Protein AF-0000000079569636 (afdb_homodimer)

Nearest PDB structures (foldseek):
  5fgl-assembly2_C  TM=6.552E-01  e=1.236E-06  Pseudomonas putida S16
  5fhp-assembly2_F  TM=6.601E-01  e=3.350E-06  Pseudomonas putida S16
  3hta-assembly2_C  TM=7.577E-01  e=4.435E-05  Streptomyces lividans
  3dew-assembly1_A-2  TM=6.336E-01  e=5.820E-05  Geobacter sulfurreducens
  3v6g-assembly1_A  TM=5.579E-01  e=3.732E-04  Mycobacterium tuberculosis

Secondary structure (DSSP, 8-state):
--HHHHHHHHHHHHHHHHHHH-GGG--HHHHHHHHTS-HHHHHHHH-SHHHHHHHHHHHHHHHHHHHHHHHHHHS-S---HHHHHHHHHHHHS--SHHHHHHHHHHHHHHHHHHH--SHHHHHHHHHHHHHHHHHHHHHHHH-TTS-HHHHHHHHHHHHHHHHHHHHHHHTTSS-HHHHHHHHHHHHHHHHHHHHT-S------------/--HHHHHHHHHHHHHHHHHHH-GGG--HHHHHHHHTS-HHHHHHHS-SHHHHHHHHHHHHHHHHHHHHHHHHHHS-S---HHHHHHHHHHHHS--SHHHHHHHHHHHHHHHHHHH--SHHHHHHHHHHHHHHHHHHHHHHHH-TTS-HHHHHHHHHHHHHHHHHHHHHHHTTSS-HHHHHHHHHHHHHHHHHHHHT-S------------

Solvent-accessible surface area (backbone atoms only — not comparable to full-atom values): 22207 Å² total; per-residue (Å²): 128,56,73,66,51,53,41,50,44,42,40,50,22,36,43,53,33,30,74,74,53,34,73,83,42,50,39,68,63,52,26,13,60,65,48,72,49,52,55,66,55,42,41,69,68,35,71,42,66,58,52,44,52,36,47,37,47,50,52,51,47,51,50,54,52,48,55,37,50,55,54,55,65,72,41,67,93,83,39,46,49,35,50,50,48,37,47,46,40,65,55,60,30,42,83,47,74,68,35,39,51,51,50,53,51,49,47,53,52,48,44,45,31,75,74,35,71,60,71,47,21,53,47,49,51,49,48,52,50,50,52,31,51,54,46,16,51,53,37,32,69,41,33,72,86,50,50,69,68,57,29,38,48,52,26,50,50,48,52,12,34,26,52,23,45,26,51,33,39,71,67,65,76,38,53,72,67,58,48,51,52,50,41,51,50,52,20,53,49,56,55,52,54,62,74,56,49,80,72,72,75,80,67,76,73,75,77,79,78,128,129,56,74,67,52,54,41,50,44,40,39,50,23,36,42,52,32,30,73,74,53,35,74,82,42,51,39,67,63,51,24,13,60,65,49,71,50,52,54,66,55,42,41,70,67,40,67,43,67,57,50,45,51,36,49,36,48,51,51,48,47,52,50,54,53,49,54,38,50,56,55,54,65,72,41,69,92,82,40,46,48,37,51,54,47,38,48,47,41,63,56,59,29,42,81,47,75,68,35,39,52,49,50,53,52,50,47,51,52,48,45,46,32,76,74,34,74,59,70,46,21,53,47,50,50,50,47,53,50,51,52,30,49,54,45,16,50,52,35,30,70,42,32,72,87,50,51,67,67,57,29,37,50,51,27,49,51,48,52,11,35,27,52,24,45,26,53,34,38,72,70,66,77,37,52,73,66,57,50,51,52,50,42,52,51,51,20,52,49,57,54,52,54,62,73,55,51,81,74,73,74,79,65,76,72,75,77,77,78,128

Sequence (420 aa):
MDDTGRRAEIVDAAARLFERGGIEAITMRAVAQEAGVSLRLVQYYGSSKDELLVAVLEQHSSTSLRRWKARLSRRSAERSLPDVLRTFLRTALPTDSASRALHRVGTSIELLAITDGGAVAAAYERHLDELADVLSGALTSAEPQLDAEHARQLALEAMAMAHGMGTLLLLHRLGRQQAEESIDRFAQNAALSDEHGPRQTDKSPRPLTSMDDTGRRAEIVDAAARLFERGGIEAITMRAVAQEAGVSLRLVQYYGSSKDELLVAVLEQHSSTSLRRWKARLSRRSAERSLPDVLRTFLRTALPTDSASRALHRVGTSIELLAITDGGAVAAAYERHLDELADVLSGALTSAEPQLDAEHARQLALEAMAMAHGMGTLLLLHRLGRQQAEESIDRFAQNAALSDEHGPRQTDKSPRPLTS

Foldseek 3Di:
DDLVVLLVLLLVLQLVLCLVPNLVSDDLVSSCVSSVHDSVSCCVNQVHSLSSLLSNVVVLLVVLVVQLVVQVVPDDPQDALLNLLLSSLVSCACPDPVNLSSLRSLVRLVVCLVPPPDDSVVSNVVSLVVQLVVSLVVSCSNPVPDDSVLSSVLSVVSVVLSNVVNVCVVVPVADPVNSSVVSNVSSVVSVVVRVCPPPPPVPPPPPPDD/DDLVVLLVLLLVLQLVLCLVPNLVSDDLVSSCVSSVHDSVSCCVNQPHSLSSLLSNVVVLLVVLVVQLVVQVVPDDPQDALLNLLLSSLVSCACPDPVNLSSLRSLVRLVVCLVPPPDDSVVSNVVSLVVQLVVSLVVSCSNPVVDDSVLSSVLSVVSVVLSNVVNVCVVVPVADPVNSSVVSNVSSVVSVVVVVCPPPPPVPPPDPPDD

pLDDT: mean 87.29, std 14.75, range [33.62, 98.19]

Organism: NCBI:txid1891644

Structure (mmCIF, N/CA/C/O backbone):
data_AF-0000000079569636-model_v1
#
loop_
_entity.id
_entity.type
_entity.pdbx_description
1 polymer 'TetR family transcriptional regulator'
#
loop_
_atom_site.group_PDB
_atom_site.id
_atom_site.type_symbol
_atom_site.label_atom_id
_atom_site.label_alt_id
_atom_site.label_comp_id
_atom_site.label_asym_id
_atom_site.label_entity_id
_atom_site.label_seq_id
_atom_site.pdbx_PDB_ins_code
_atom_site.Cartn_x
_atom_site.Cartn_y
_atom_site.Cartn_z
_atom_site.occupancy
_atom_site.B_iso_or_equiv
_atom_site.auth_seq_id
_atom_site.auth_comp_id
_atom_site.auth_asym_id
_atom_site.auth_atom_id
_atom_site.pdbx_PDB_model_num
ATOM 1 N N . MET A 1 1 ? 33.844 -12.555 -18.469 1 54.34 1 MET A N 1
ATOM 2 C CA . MET A 1 1 ? 32.906 -11.914 -17.547 1 54.34 1 MET A CA 1
ATOM 3 C C . MET A 1 1 ? 33.094 -12.438 -16.125 1 54.34 1 MET A C 1
ATOM 5 O O . MET A 1 1 ? 33.062 -13.648 -15.898 1 54.34 1 MET A O 1
ATOM 9 N N . ASP A 1 2 ? 33.531 -11.617 -15.195 1 71.69 2 ASP A N 1
ATOM 10 C CA . ASP A 1 2 ? 33.844 -12.055 -13.836 1 71.69 2 ASP A CA 1
ATOM 11 C C . ASP A 1 2 ? 32.562 -12.43 -13.078 1 71.69 2 ASP A C 1
ATOM 13 O O . ASP A 1 2 ? 31.469 -12.242 -13.586 1 71.69 2 ASP A O 1
ATOM 17 N N . ASP A 1 3 ? 32.688 -13.141 -12.094 1 74.88 3 ASP A N 1
ATOM 18 C CA . ASP A 1 3 ? 31.609 -13.688 -11.258 1 74.88 3 ASP A CA 1
ATOM 19 C C . ASP A 1 3 ? 30.562 -12.625 -10.938 1 74.88 3 ASP A C 1
ATOM 21 O O . ASP A 1 3 ? 29.359 -12.891 -11.008 1 74.88 3 ASP A O 1
ATOM 25 N N . THR A 1 4 ? 31.094 -11.484 -10.852 1 73.81 4 THR A N 1
ATOM 26 C CA . THR A 1 4 ? 30.203 -10.383 -10.523 1 73.81 4 THR A CA 1
ATOM 27 C C . THR A 1 4 ? 29.328 -10.023 -11.719 1 73.81 4 THR A C 1
ATOM 29 O O . THR A 1 4 ? 28.141 -9.734 -11.555 1 73.81 4 THR A O 1
ATOM 32 N N . GLY A 1 5 ? 29.875 -10.125 -12.859 1 80.19 5 GLY A N 1
ATOM 33 C CA . GLY A 1 5 ? 29.141 -9.828 -14.078 1 80.19 5 GLY A CA 1
ATOM 34 C C . GLY A 1 5 ? 28.031 -10.82 -14.359 1 80.19 5 GLY A C 1
ATOM 35 O O . GLY A 1 5 ? 26.922 -10.422 -14.734 1 80.19 5 GLY A O 1
ATOM 36 N N . ARG A 1 6 ? 28.359 -12.055 -14.062 1 84.06 6 ARG A N 1
ATOM 37 C CA . ARG A 1 6 ? 27.375 -13.109 -14.312 1 84.06 6 ARG A CA 1
ATOM 38 C C . ARG A 1 6 ? 26.188 -13 -13.359 1 84.06 6 ARG A C 1
ATOM 40 O O . ARG A 1 6 ? 25.031 -13.156 -13.773 1 84.06 6 ARG A O 1
ATOM 47 N N . ARG A 1 7 ? 26.531 -12.711 -12.156 1 87.06 7 ARG A N 1
ATOM 48 C CA . ARG A 1 7 ? 25.469 -12.539 -11.18 1 87.06 7 ARG A CA 1
ATOM 49 C C . ARG A 1 7 ? 24.547 -11.391 -11.57 1 87.06 7 ARG A C 1
ATOM 51 O O . ARG A 1 7 ? 23.328 -11.5 -11.477 1 87.06 7 ARG A O 1
ATOM 58 N N . ALA A 1 8 ? 25.156 -10.352 -12.031 1 88.62 8 ALA A N 1
ATOM 59 C CA . ALA A 1 8 ? 24.375 -9.188 -12.445 1 88.62 8 ALA A CA 1
ATOM 60 C C . ALA A 1 8 ? 23.469 -9.523 -13.625 1 88.62 8 ALA A C 1
ATOM 62 O O . ALA A 1 8 ? 22.312 -9.086 -13.68 1 88.62 8 ALA A O 1
ATOM 63 N N . GLU A 1 9 ? 23.922 -10.258 -14.469 1 90.75 9 GLU A N 1
ATOM 64 C CA . GLU A 1 9 ? 23.141 -10.672 -15.633 1 90.75 9 GLU A CA 1
ATOM 65 C C . GLU A 1 9 ? 21.953 -11.523 -15.227 1 90.75 9 GLU A C 1
ATOM 67 O O . GLU A 1 9 ? 20.859 -11.383 -15.789 1 90.75 9 GLU A O 1
ATOM 72 N N . ILE A 1 10 ? 22.188 -12.367 -14.305 1 92.31 10 ILE A N 1
ATOM 73 C CA . ILE A 1 10 ? 21.141 -13.258 -13.82 1 92.31 10 ILE A CA 1
ATOM 74 C C . ILE A 1 10 ? 20.062 -12.453 -13.094 1 92.31 10 ILE A C 1
ATOM 76 O O . ILE A 1 10 ? 18.875 -12.656 -13.312 1 92.31 10 ILE A O 1
ATOM 80 N N . VAL A 1 11 ? 20.547 -11.539 -12.352 1 91.38 11 VAL A N 1
ATOM 81 C CA . VAL A 1 11 ? 19.609 -10.703 -11.602 1 91.38 11 VAL A CA 1
ATOM 82 C C . VAL A 1 11 ? 18.828 -9.82 -12.57 1 91.38 11 VAL A C 1
ATOM 84 O O . VAL A 1 11 ? 17.625 -9.633 -12.406 1 91.38 11 VAL A O 1
ATOM 87 N N . ASP A 1 12 ? 19.484 -9.359 -13.578 1 92.5 12 ASP A N 1
ATOM 88 C CA . ASP A 1 12 ? 18.812 -8.555 -14.602 1 92.5 12 ASP A CA 1
ATOM 89 C C . ASP A 1 12 ? 17.75 -9.375 -15.336 1 92.5 12 ASP A C 1
ATOM 91 O O . ASP A 1 12 ? 16.672 -8.859 -15.641 1 92.5 12 ASP A O 1
ATOM 95 N N . ALA A 1 13 ? 18.078 -10.555 -15.578 1 93.81 13 ALA A N 1
ATOM 96 C CA . ALA A 1 13 ? 17.141 -11.461 -16.219 1 93.81 13 ALA A CA 1
ATOM 97 C C . ALA A 1 13 ? 15.906 -11.688 -15.344 1 93.81 13 ALA A C 1
ATOM 99 O O . ALA A 1 13 ? 14.773 -11.664 -15.828 1 93.81 13 ALA A O 1
ATOM 100 N N . ALA A 1 14 ? 16.172 -11.891 -14.047 1 92.94 14 ALA A N 1
ATOM 101 C CA . ALA A 1 14 ? 15.078 -12.062 -13.102 1 92.94 14 ALA A CA 1
ATOM 102 C C . ALA A 1 14 ? 14.195 -10.82 -13.047 1 92.94 14 ALA A C 1
ATOM 104 O O . ALA A 1 14 ? 12.969 -10.922 -13.023 1 92.94 14 ALA A O 1
ATOM 105 N N . ALA A 1 15 ? 14.812 -9.703 -13.109 1 90.94 15 ALA A N 1
ATOM 106 C CA . ALA A 1 15 ? 14.086 -8.438 -13.07 1 90.94 15 ALA A CA 1
ATOM 107 C C . ALA A 1 15 ? 13.203 -8.273 -14.312 1 90.94 15 ALA A C 1
ATOM 109 O O . ALA A 1 15 ? 12.062 -7.824 -14.211 1 90.94 15 ALA A O 1
ATOM 110 N N . ARG A 1 16 ? 13.703 -8.625 -15.438 1 92.31 16 ARG A N 1
ATOM 111 C CA . ARG A 1 16 ? 12.938 -8.539 -16.672 1 92.31 16 ARG A CA 1
ATOM 112 C C . ARG A 1 16 ? 11.734 -9.477 -16.641 1 92.31 16 ARG A C 1
ATOM 114 O O . ARG A 1 16 ? 10.641 -9.109 -17.078 1 92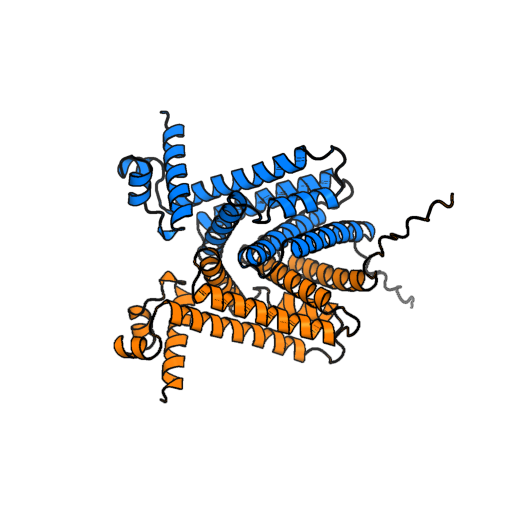.31 16 ARG A O 1
ATOM 121 N N . LEU A 1 17 ? 11.977 -10.664 -16.125 1 92.25 17 LEU A N 1
ATOM 122 C CA . LEU A 1 17 ? 10.883 -11.625 -15.992 1 92.25 17 LEU A CA 1
ATOM 123 C C . LEU A 1 17 ? 9.812 -11.086 -15.047 1 92.25 17 LEU A C 1
ATOM 125 O O . LEU A 1 17 ? 8.617 -11.211 -15.328 1 92.25 17 LEU A O 1
ATOM 129 N N . PHE A 1 18 ? 10.281 -10.5 -13.984 1 88.62 18 PHE A N 1
ATOM 130 C CA . PHE A 1 18 ? 9.352 -9.922 -13.016 1 88.62 18 PHE A CA 1
ATOM 131 C C . PHE A 1 18 ? 8.477 -8.867 -13.672 1 88.62 18 PHE A C 1
ATOM 133 O O . PHE A 1 18 ? 7.262 -8.844 -13.477 1 88.62 18 PHE A O 1
ATOM 140 N N . GLU A 1 19 ? 9.062 -8.031 -14.438 1 84.69 19 GLU A N 1
ATOM 141 C CA . GLU A 1 19 ? 8.359 -6.934 -15.094 1 84.69 19 GLU A CA 1
ATOM 142 C C . GLU A 1 19 ? 7.289 -7.457 -16.047 1 84.69 19 GLU A C 1
ATOM 144 O O . GLU A 1 19 ? 6.246 -6.824 -16.219 1 84.69 19 GLU A O 1
ATOM 149 N N . ARG A 1 20 ? 7.547 -8.609 -16.625 1 85.56 20 ARG A N 1
ATOM 150 C CA . ARG A 1 20 ? 6.66 -9.133 -17.656 1 85.56 20 ARG A CA 1
ATOM 151 C C . ARG A 1 20 ? 5.555 -9.984 -17.047 1 85.56 20 ARG A C 1
ATOM 153 O O . ARG A 1 20 ? 4.43 -10.016 -17.547 1 85.56 20 ARG A O 1
ATOM 160 N N . GLY A 1 21 ? 5.941 -10.688 -15.922 1 84.62 21 GLY A N 1
ATOM 161 C CA . GLY A 1 21 ? 4.973 -11.672 -15.453 1 84.62 21 GLY A CA 1
ATOM 162 C C . GLY A 1 21 ? 4.852 -11.727 -13.945 1 84.62 21 GLY A C 1
ATOM 163 O O . GLY A 1 21 ? 4.156 -12.586 -13.398 1 84.62 21 GLY A O 1
ATOM 164 N N . GLY A 1 22 ? 5.512 -10.812 -13.281 1 85.38 22 GLY A N 1
ATOM 165 C CA . GLY A 1 22 ? 5.445 -10.805 -11.828 1 85.38 22 GLY A CA 1
ATOM 166 C C . GLY A 1 22 ? 6.289 -11.891 -11.188 1 85.38 22 GLY A C 1
ATOM 167 O O . GLY A 1 22 ? 7.184 -12.445 -11.82 1 85.38 22 GLY A O 1
ATOM 168 N N . ILE A 1 23 ? 6.031 -12.195 -9.953 1 84.94 23 ILE A N 1
ATOM 169 C CA . ILE A 1 23 ? 6.836 -13.102 -9.141 1 84.94 23 ILE A CA 1
ATOM 170 C C . ILE A 1 23 ? 6.723 -14.523 -9.688 1 84.94 23 ILE A C 1
ATOM 172 O O . ILE A 1 23 ? 7.695 -15.281 -9.664 1 84.94 23 ILE A O 1
ATOM 176 N N . GLU A 1 24 ? 5.594 -14.836 -10.188 1 83.06 24 GLU A N 1
ATOM 177 C CA . GLU A 1 24 ? 5.34 -16.188 -10.664 1 83.06 24 GLU A CA 1
ATOM 178 C C . GLU A 1 24 ? 6.18 -16.516 -11.898 1 83.06 24 GLU A C 1
ATOM 180 O O . GLU A 1 24 ? 6.449 -17.688 -12.188 1 83.06 24 GLU A O 1
ATOM 185 N N . ALA A 1 25 ? 6.586 -15.453 -12.539 1 88.81 25 ALA A N 1
ATOM 186 C CA . ALA A 1 25 ? 7.387 -15.633 -13.75 1 88.81 25 ALA A CA 1
ATOM 187 C C . ALA A 1 25 ? 8.836 -15.953 -13.406 1 88.81 25 ALA A C 1
ATOM 189 O O . ALA A 1 25 ? 9.609 -16.375 -14.266 1 88.81 25 ALA A O 1
ATOM 190 N N . ILE A 1 26 ? 9.18 -15.742 -12.164 1 90.25 26 ILE A N 1
ATOM 191 C CA . ILE A 1 26 ? 10.57 -15.945 -11.75 1 90.25 26 ILE A CA 1
ATOM 192 C C . ILE A 1 26 ? 10.758 -17.375 -11.273 1 90.25 26 ILE A C 1
ATOM 194 O O . ILE A 1 26 ? 10.43 -17.719 -10.133 1 90.25 26 ILE A O 1
ATOM 198 N N . THR A 1 27 ? 11.219 -18.234 -12.156 1 92 27 THR A N 1
ATOM 199 C CA . THR A 1 27 ? 11.695 -19.578 -11.836 1 92 27 THR A CA 1
ATOM 200 C C . THR A 1 27 ? 13.156 -19.75 -12.234 1 92 27 THR A C 1
ATOM 202 O O . THR A 1 27 ? 13.664 -19.016 -13.086 1 92 27 THR A O 1
ATOM 205 N N . MET A 1 28 ? 13.758 -20.75 -11.609 1 93.19 28 MET A N 1
ATOM 206 C CA . MET A 1 28 ? 15.164 -20.969 -11.922 1 93.19 28 MET A CA 1
ATOM 207 C C . MET A 1 28 ? 15.359 -21.25 -13.406 1 93.19 28 MET A C 1
ATOM 209 O O . MET A 1 28 ? 16.281 -20.719 -14.031 1 93.19 28 MET A O 1
ATOM 213 N N . ARG A 1 29 ? 14.5 -21.969 -13.961 1 94.88 29 ARG A N 1
ATOM 214 C CA . ARG A 1 29 ? 14.578 -22.344 -15.375 1 94.88 29 ARG A CA 1
ATOM 215 C C . ARG A 1 29 ? 14.312 -21.141 -16.266 1 94.88 29 ARG A C 1
ATOM 217 O O . ARG A 1 29 ? 15.023 -20.922 -17.25 1 94.88 29 ARG A O 1
ATOM 224 N N . ALA A 1 30 ? 13.32 -20.359 -15.969 1 95.5 30 ALA A N 1
ATOM 225 C CA . ALA A 1 30 ? 12.984 -19.188 -16.766 1 95.5 30 ALA A CA 1
ATOM 226 C C . ALA A 1 30 ? 14.102 -18.156 -16.719 1 95.5 30 ALA A C 1
ATOM 228 O O . ALA A 1 30 ? 14.414 -17.516 -17.734 1 95.5 30 ALA A O 1
ATOM 229 N N . VAL A 1 31 ? 14.688 -18 -15.531 1 95.56 31 VAL A N 1
ATOM 230 C CA . VAL A 1 31 ? 15.773 -17.031 -15.367 1 95.56 31 VAL A CA 1
ATOM 231 C C . VAL A 1 31 ? 16.984 -17.484 -16.188 1 95.56 31 VAL A C 1
ATOM 233 O O . VAL A 1 31 ? 17.625 -16.672 -16.859 1 95.56 31 VAL A O 1
ATOM 236 N N . ALA A 1 32 ? 17.266 -18.766 -16.125 1 95.25 32 ALA A N 1
ATOM 237 C CA . ALA A 1 32 ? 18.375 -19.312 -16.922 1 95.25 32 ALA A CA 1
ATOM 238 C C . ALA A 1 32 ? 18.172 -19.047 -18.406 1 95.25 32 ALA A C 1
ATOM 240 O O . ALA A 1 32 ? 19.078 -18.547 -19.078 1 95.25 32 ALA A O 1
ATOM 241 N N . GLN A 1 33 ? 17 -19.297 -18.875 1 96.44 33 GLN A N 1
ATOM 242 C CA . GLN A 1 33 ? 16.641 -19.078 -20.281 1 96.44 33 GLN A CA 1
ATOM 243 C C . GLN A 1 33 ? 16.75 -17.609 -20.641 1 96.44 33 GLN A C 1
ATOM 245 O O . GLN A 1 33 ? 17.328 -17.266 -21.688 1 96.44 33 GLN A O 1
ATOM 250 N N . GLU A 1 34 ? 16.25 -16.766 -19.828 1 95.44 34 GLU A N 1
ATOM 251 C CA . GLU A 1 34 ? 16.25 -15.328 -20.062 1 95.44 34 GLU A CA 1
ATOM 252 C C . GLU A 1 34 ? 17.672 -14.773 -20.078 1 95.44 34 GLU A C 1
ATOM 254 O O . GLU A 1 34 ? 17.984 -13.852 -20.828 1 95.44 34 GLU A O 1
ATOM 259 N N . ALA A 1 35 ? 18.484 -15.297 -19.234 1 93.88 35 ALA A N 1
ATOM 260 C CA . ALA A 1 35 ? 19.859 -14.828 -19.094 1 93.88 35 ALA A CA 1
ATOM 261 C C . ALA A 1 35 ? 20.766 -15.469 -20.141 1 93.88 35 ALA A C 1
ATOM 263 O O . ALA A 1 35 ? 21.922 -15.047 -20.312 1 93.88 35 ALA A O 1
ATOM 264 N N . GLY A 1 36 ? 20.281 -16.5 -20.781 1 94.81 36 GLY A N 1
ATOM 265 C CA . GLY A 1 36 ? 21.094 -17.188 -21.766 1 94.81 36 GLY A CA 1
ATOM 266 C C . GLY A 1 36 ? 22.203 -18.031 -21.141 1 94.81 36 GLY A C 1
ATOM 267 O O . GLY A 1 36 ? 23.297 -18.109 -21.688 1 94.81 36 GLY A O 1
ATOM 268 N N . VAL A 1 37 ? 21.953 -18.594 -19.969 1 93.38 37 VAL A N 1
ATOM 269 C CA . VAL A 1 37 ? 22.938 -19.422 -19.266 1 93.38 37 VAL A CA 1
ATOM 270 C C . VAL A 1 37 ? 22.297 -20.734 -18.859 1 93.38 37 VAL A C 1
ATOM 272 O O . VAL A 1 37 ? 21.078 -20.922 -19.016 1 93.38 37 VAL A O 1
ATOM 275 N N . SER A 1 38 ? 23.125 -21.656 -18.312 1 92.69 38 SER A N 1
ATOM 276 C CA . SER A 1 38 ? 22.609 -22.953 -17.859 1 92.69 38 SER A CA 1
ATOM 277 C C . SER A 1 38 ? 21.938 -22.828 -16.5 1 92.69 38 SER A C 1
ATOM 279 O O . SER A 1 38 ? 22.281 -21.938 -15.703 1 92.69 38 SER A O 1
ATOM 281 N N . LEU A 1 39 ? 21 -23.75 -16.234 1 93.31 39 LEU A N 1
ATOM 282 C CA . LEU A 1 39 ? 20.359 -23.844 -14.93 1 93.31 39 LEU A CA 1
ATOM 283 C C . LEU A 1 39 ? 21.406 -24.016 -13.828 1 93.31 39 LEU A C 1
ATOM 285 O O . LEU A 1 39 ? 21.266 -23.453 -12.742 1 93.31 39 LEU A O 1
ATOM 289 N N . ARG A 1 40 ? 22.484 -24.719 -14.133 1 91.44 40 ARG A N 1
ATOM 290 C CA . ARG A 1 40 ? 23.547 -24.984 -13.172 1 91.44 40 ARG A CA 1
ATOM 291 C C . ARG A 1 40 ? 24.266 -23.688 -12.789 1 91.44 40 ARG A C 1
ATOM 293 O O . ARG A 1 40 ? 24.594 -23.484 -11.617 1 91.44 40 ARG A O 1
ATOM 300 N N . LEU A 1 41 ? 24.453 -22.922 -13.703 1 89.88 41 LEU A N 1
ATOM 301 C CA . LEU A 1 41 ? 25.125 -21.656 -13.461 1 89.88 41 LEU A CA 1
ATOM 302 C C . LEU A 1 41 ? 24.266 -20.734 -12.602 1 89.88 41 LEU A C 1
ATOM 304 O O . LEU A 1 41 ? 24.781 -20.031 -11.719 1 89.88 41 LEU A O 1
ATOM 308 N N . VAL A 1 42 ? 22.953 -20.688 -12.898 1 91.94 42 VAL A N 1
ATOM 309 C CA . VAL A 1 42 ? 22.031 -19.891 -12.094 1 91.94 42 VAL A CA 1
ATOM 310 C C . VAL A 1 42 ? 22.031 -20.391 -10.648 1 91.94 42 VAL A C 1
ATOM 312 O O . VAL A 1 42 ? 22.078 -19.594 -9.711 1 91.94 42 VAL A O 1
ATOM 315 N N . GLN A 1 43 ? 22.047 -21.672 -10.562 1 89.19 43 GLN A N 1
ATOM 316 C CA . GLN A 1 43 ? 22.031 -22.266 -9.227 1 89.19 43 GLN A CA 1
ATOM 317 C C . GLN A 1 43 ? 23.328 -21.984 -8.477 1 89.19 43 GLN A C 1
ATOM 319 O O . GLN A 1 43 ? 23.328 -21.844 -7.254 1 89.19 43 GLN A O 1
ATOM 324 N N . TYR A 1 44 ? 24.344 -21.875 -9.266 1 83.94 44 TYR A N 1
ATOM 325 C CA . TYR A 1 44 ? 25.641 -21.562 -8.688 1 83.94 44 TYR A CA 1
ATOM 326 C C . TYR A 1 44 ? 25.672 -20.125 -8.172 1 83.94 44 TYR A C 1
ATOM 328 O O . TYR A 1 44 ? 26.125 -19.875 -7.051 1 83.94 44 TYR A O 1
ATOM 336 N N . TYR A 1 45 ? 25.125 -19.219 -8.961 1 81.12 45 TYR A N 1
ATOM 337 C CA . TYR A 1 45 ? 25.219 -17.797 -8.633 1 81.12 45 TYR A CA 1
ATOM 338 C C . TYR A 1 45 ? 24 -17.344 -7.844 1 81.12 45 TYR A C 1
ATOM 340 O O . TYR A 1 45 ? 24.047 -16.312 -7.172 1 81.12 45 TYR A O 1
ATOM 348 N N . GLY A 1 46 ? 22.719 -17.906 -7.98 1 70.81 46 GLY A N 1
ATOM 349 C CA . GLY A 1 46 ? 21.469 -17.422 -7.414 1 70.81 46 GLY A CA 1
ATOM 350 C C . GLY A 1 46 ? 20.734 -18.469 -6.598 1 70.81 46 GLY A C 1
ATOM 351 O O . GLY A 1 46 ? 19.547 -18.297 -6.289 1 70.81 46 GLY A O 1
ATOM 352 N N . SER A 1 47 ? 21.297 -19.312 -5.891 1 70.62 47 SER A N 1
ATOM 353 C CA . SER A 1 47 ? 21 -20.516 -5.129 1 70.62 47 SER A CA 1
ATOM 354 C C . SER A 1 47 ? 19.531 -20.891 -5.242 1 70.62 47 SER A C 1
ATOM 356 O O . SER A 1 47 ? 19.203 -22.016 -5.625 1 70.62 47 SER A O 1
ATOM 358 N N . SER A 1 48 ? 18.594 -19.844 -4.77 1 87.25 48 SER A N 1
ATOM 359 C CA . SER A 1 48 ? 17.188 -20.219 -4.672 1 87.25 48 SER A CA 1
ATOM 360 C C . SER A 1 48 ? 16.281 -19.109 -5.199 1 87.25 48 SER A C 1
ATOM 362 O O . SER A 1 48 ? 16.734 -18 -5.484 1 87.25 48 SER A O 1
ATOM 364 N N . LYS A 1 49 ? 15.109 -19.406 -5.523 1 87.44 49 LYS A N 1
ATOM 365 C CA . LYS A 1 49 ? 14.117 -18.422 -5.934 1 87.44 49 LYS A CA 1
ATOM 366 C C . LYS A 1 49 ? 14.086 -17.234 -4.969 1 87.44 49 LYS A C 1
ATOM 368 O O . LYS A 1 49 ? 14.008 -16.078 -5.398 1 87.44 49 LYS A O 1
ATOM 373 N N . ASP A 1 50 ? 14.25 -17.531 -3.703 1 88.31 50 ASP A N 1
ATOM 374 C CA . ASP A 1 50 ? 14.242 -16.484 -2.688 1 88.31 50 ASP A CA 1
ATOM 375 C C . ASP A 1 50 ? 15.43 -15.547 -2.863 1 88.31 50 ASP A C 1
ATOM 377 O O . ASP A 1 50 ? 15.281 -14.328 -2.76 1 88.31 50 ASP A O 1
ATOM 381 N N . GLU A 1 51 ? 16.453 -16.109 -3.145 1 90.81 51 GLU A N 1
ATOM 382 C CA . GLU A 1 51 ? 17.656 -15.297 -3.322 1 90.81 51 GLU A CA 1
ATOM 383 C C . GLU A 1 51 ? 17.562 -14.406 -4.555 1 90.81 51 GLU A C 1
ATOM 385 O O . GLU A 1 51 ? 18.031 -13.273 -4.551 1 90.81 51 GLU A O 1
ATOM 390 N N . LEU A 1 52 ? 16.969 -14.953 -5.582 1 91.06 52 LEU A N 1
ATOM 391 C CA . LEU A 1 52 ? 16.75 -14.156 -6.789 1 91.06 52 LEU A CA 1
ATOM 392 C C . LEU A 1 52 ? 15.797 -13.008 -6.516 1 91.06 52 LEU A C 1
ATOM 394 O O . LEU A 1 52 ? 16.016 -11.883 -6.969 1 91.06 52 LEU A O 1
ATOM 398 N N . LEU A 1 53 ? 14.781 -13.297 -5.758 1 90.56 53 LEU A N 1
ATOM 399 C CA . LEU A 1 53 ? 13.805 -12.266 -5.422 1 90.56 53 LEU A CA 1
ATOM 400 C C . LEU A 1 53 ? 14.438 -11.18 -4.559 1 90.56 53 LEU A C 1
ATOM 402 O O . LEU A 1 53 ? 14.172 -9.992 -4.754 1 90.56 53 LEU A O 1
ATOM 406 N N . VAL A 1 54 ? 15.258 -11.578 -3.637 1 92 54 VAL A N 1
ATOM 407 C CA . VAL A 1 54 ? 15.961 -10.625 -2.785 1 92 54 VAL A CA 1
ATOM 408 C C . VAL A 1 54 ? 16.859 -9.742 -3.641 1 92 54 VAL A C 1
ATOM 410 O O . VAL A 1 54 ? 16.922 -8.523 -3.438 1 92 54 VAL A O 1
ATOM 413 N N . ALA A 1 55 ? 17.484 -10.359 -4.578 1 90.81 55 ALA A N 1
ATOM 414 C CA . ALA A 1 55 ? 18.375 -9.594 -5.449 1 90.81 55 ALA A CA 1
ATOM 415 C C . ALA A 1 55 ? 17.594 -8.594 -6.297 1 90.81 55 ALA A C 1
ATOM 417 O O . ALA A 1 55 ? 18.047 -7.469 -6.512 1 90.81 55 ALA A O 1
ATOM 418 N N . VAL A 1 56 ? 16.484 -8.961 -6.785 1 90.12 56 VAL A N 1
ATOM 419 C CA . VAL A 1 56 ? 15.617 -8.07 -7.547 1 90.12 56 VAL A CA 1
ATOM 420 C C . VAL A 1 56 ? 15.156 -6.91 -6.66 1 90.12 56 VAL A C 1
ATOM 422 O O . VAL A 1 56 ? 15.141 -5.758 -7.094 1 90.12 56 VAL A O 1
ATOM 425 N N . LEU A 1 57 ? 14.82 -7.215 -5.441 1 90.44 57 LEU A N 1
ATOM 426 C CA . LEU A 1 57 ? 14.414 -6.191 -4.484 1 90.44 57 LEU A CA 1
ATOM 427 C C . LEU A 1 57 ? 15.547 -5.207 -4.23 1 90.44 57 LEU A C 1
ATOM 429 O O . LEU A 1 57 ? 15.32 -3.996 -4.152 1 90.44 57 LEU A O 1
ATOM 433 N N . GLU A 1 58 ? 16.688 -5.746 -4.059 1 91.38 58 GLU A N 1
ATOM 434 C CA . GLU A 1 58 ? 17.844 -4.887 -3.805 1 91.38 58 GLU A CA 1
ATOM 435 C C . GLU A 1 58 ? 18.094 -3.953 -4.984 1 91.38 58 GLU A C 1
ATOM 437 O O . GLU A 1 58 ? 18.438 -2.783 -4.793 1 91.38 58 GLU A O 1
ATOM 442 N N . GLN A 1 59 ? 17.969 -4.488 -6.148 1 89.19 59 GLN A N 1
ATOM 443 C CA . GLN A 1 59 ? 18.078 -3.654 -7.34 1 89.19 59 GLN A CA 1
ATOM 444 C C . GLN A 1 59 ? 17 -2.582 -7.371 1 89.19 59 GLN A C 1
ATOM 446 O O . GLN A 1 59 ? 17.266 -1.427 -7.707 1 89.19 59 GLN A O 1
ATOM 451 N N . HIS A 1 60 ? 15.773 -2.967 -7.062 1 86.38 60 HIS A N 1
ATOM 452 C CA . HIS A 1 60 ? 14.648 -2.045 -6.941 1 86.38 60 HIS A CA 1
ATOM 453 C C . HIS A 1 60 ? 14.945 -0.938 -5.938 1 86.38 60 HIS A C 1
ATOM 455 O O . HIS A 1 60 ? 14.75 0.243 -6.23 1 86.38 60 HIS A O 1
ATOM 461 N N . SER A 1 61 ? 15.406 -1.365 -4.809 1 89.94 61 SER A N 1
ATOM 462 C CA . SER A 1 61 ? 15.719 -0.441 -3.723 1 89.94 61 SER A CA 1
ATOM 463 C C . SER A 1 61 ? 16.781 0.565 -4.141 1 89.94 61 SER A C 1
ATOM 465 O O . SER A 1 61 ? 16.641 1.767 -3.908 1 89.94 61 SER A O 1
ATOM 467 N N . SER A 1 62 ? 17.781 0.069 -4.777 1 92.12 62 SER A N 1
ATOM 468 C CA . SER A 1 62 ? 18.875 0.92 -5.234 1 92.12 62 SER A CA 1
ATOM 469 C C . SER A 1 62 ? 18.391 1.934 -6.266 1 92.12 62 SER A C 1
ATOM 471 O O . SER A 1 62 ? 18.781 3.102 -6.227 1 92.12 62 SER A O 1
ATOM 473 N N . THR A 1 63 ? 17.594 1.487 -7.164 1 90.62 63 THR A N 1
ATOM 474 C CA . THR A 1 63 ? 17.078 2.359 -8.203 1 90.62 63 THR A CA 1
ATOM 475 C C . THR A 1 63 ? 16.188 3.447 -7.605 1 90.62 63 THR A C 1
ATOM 477 O O . THR A 1 63 ? 16.312 4.621 -7.961 1 90.62 63 THR A O 1
ATOM 480 N N . SER A 1 64 ? 15.312 3.053 -6.691 1 90 64 SER A N 1
ATOM 481 C CA . SER A 1 64 ? 14.414 3.994 -6.039 1 90 64 SER A CA 1
ATOM 482 C C . SER A 1 64 ? 15.188 5.074 -5.293 1 90 64 SER A C 1
ATOM 484 O O . SER A 1 64 ? 14.906 6.266 -5.441 1 90 64 SER A O 1
ATOM 486 N N . LEU A 1 65 ? 16.172 4.668 -4.543 1 91.44 65 LEU A N 1
ATOM 487 C CA . LEU A 1 65 ? 16.953 5.602 -3.752 1 91.44 65 LEU A CA 1
ATOM 488 C C . LEU A 1 65 ? 17.781 6.516 -4.652 1 91.44 65 LEU A C 1
ATOM 490 O O . LEU A 1 65 ? 17.891 7.715 -4.387 1 91.44 65 LEU A O 1
ATOM 494 N N . ARG A 1 66 ? 18.281 5.941 -5.723 1 91.94 66 ARG A N 1
ATOM 495 C CA . ARG A 1 66 ? 19.078 6.723 -6.652 1 91.94 66 ARG A CA 1
ATOM 496 C C . ARG A 1 66 ? 18.234 7.805 -7.324 1 91.94 66 ARG A C 1
ATOM 498 O O . ARG A 1 66 ? 18.688 8.945 -7.477 1 91.94 66 ARG A O 1
ATOM 505 N N . ARG A 1 67 ? 17.062 7.48 -7.727 1 90.69 67 ARG A N 1
ATOM 506 C CA . ARG A 1 67 ? 16.156 8.438 -8.359 1 90.69 67 ARG A CA 1
ATOM 507 C C . ARG A 1 67 ? 15.844 9.594 -7.418 1 90.69 67 ARG A C 1
ATOM 509 O O . ARG A 1 67 ? 15.859 10.75 -7.828 1 90.69 67 ARG A O 1
ATOM 516 N N . TRP A 1 68 ? 15.562 9.273 -6.191 1 89.5 68 TRP A N 1
ATOM 517 C CA . TRP A 1 68 ? 15.211 10.289 -5.207 1 89.5 68 TRP A CA 1
ATOM 518 C C . TRP A 1 68 ? 16.406 11.195 -4.914 1 89.5 68 TRP A C 1
ATOM 520 O O . TRP A 1 68 ? 16.281 12.422 -4.918 1 89.5 68 TRP A O 1
ATOM 530 N N . LYS A 1 69 ? 17.594 10.602 -4.707 1 89.12 69 LYS A N 1
ATOM 531 C CA . LYS A 1 69 ? 18.797 11.367 -4.402 1 89.12 69 LYS A CA 1
ATOM 532 C C . LYS A 1 69 ? 19.172 1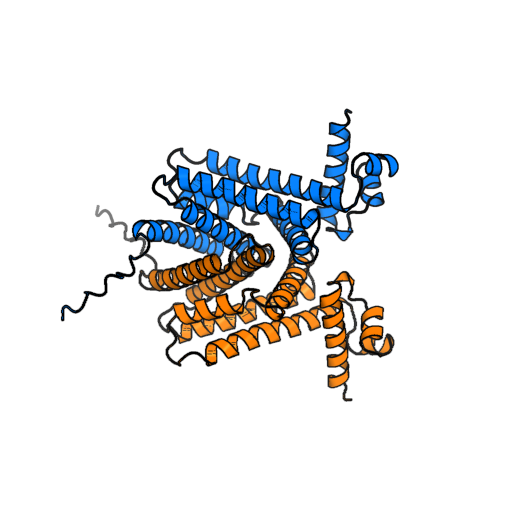2.297 -5.555 1 89.12 69 LYS A C 1
ATOM 534 O O . LYS A 1 69 ? 19.594 13.43 -5.332 1 89.12 69 LYS A O 1
ATOM 539 N N . ALA A 1 70 ? 18.984 11.781 -6.734 1 90.06 70 ALA A N 1
ATOM 540 C CA . ALA A 1 70 ? 19.281 12.594 -7.914 1 90.06 70 ALA A CA 1
ATOM 541 C C . ALA A 1 70 ? 18.375 13.82 -7.973 1 90.06 70 ALA A C 1
ATOM 543 O O . ALA A 1 70 ? 18.844 14.922 -8.273 1 90.06 70 ALA A O 1
ATOM 544 N N . ARG A 1 71 ? 17.156 13.664 -7.621 1 87.12 71 ARG A N 1
ATOM 545 C CA . ARG A 1 71 ? 16.203 14.773 -7.645 1 87.12 71 ARG A CA 1
ATOM 546 C C . ARG A 1 71 ? 16.453 15.734 -6.484 1 87.12 71 ARG A C 1
ATOM 548 O O . ARG A 1 71 ? 16.312 16.953 -6.637 1 87.12 71 ARG A O 1
ATOM 555 N N . LEU A 1 72 ? 16.781 15.164 -5.367 1 86.44 72 LEU A N 1
ATOM 556 C CA . LEU A 1 72 ? 17.047 15.992 -4.191 1 86.44 72 LEU A CA 1
ATOM 557 C C . LEU A 1 72 ? 18.281 16.859 -4.398 1 86.44 72 LEU A C 1
ATOM 559 O O . LEU A 1 72 ? 18.312 18.016 -3.967 1 86.44 72 LEU A O 1
ATOM 563 N N . SER A 1 73 ? 19.297 16.281 -5.047 1 83.56 73 SER A N 1
ATOM 564 C CA . SER A 1 73 ? 20.562 16.969 -5.262 1 83.56 73 SER A CA 1
ATOM 565 C C . SER A 1 73 ? 20.406 18.109 -6.27 1 83.56 73 SER A C 1
ATOM 567 O O . SER A 1 73 ? 21.188 19.062 -6.273 1 83.56 73 SER A O 1
ATOM 569 N N . ARG A 1 74 ? 19.469 18.016 -7.188 1 79.56 74 ARG A N 1
ATOM 570 C CA . ARG A 1 74 ? 19.234 19.047 -8.203 1 79.56 74 ARG A CA 1
ATOM 571 C C . ARG A 1 74 ? 18.594 20.281 -7.59 1 79.56 74 ARG A C 1
ATOM 573 O O . ARG A 1 74 ? 18.656 21.375 -8.172 1 79.56 74 ARG A O 1
ATOM 580 N N . ARG A 1 75 ? 18 20 -6.547 1 69.25 75 ARG A N 1
ATOM 581 C CA . ARG A 1 75 ? 17.344 21.141 -5.887 1 69.25 75 ARG A CA 1
ATOM 582 C C . ARG A 1 75 ? 18.328 21.891 -4.996 1 69.25 75 ARG A C 1
ATOM 584 O O . ARG A 1 75 ? 19.359 21.344 -4.598 1 69.25 75 ARG A O 1
ATOM 591 N N . SER A 1 76 ? 18.188 23.219 -4.875 1 61.69 76 SER A N 1
ATOM 592 C CA . SER A 1 76 ? 19.109 24.125 -4.18 1 61.69 76 SER A CA 1
ATOM 593 C C . SER A 1 76 ? 19.484 23.578 -2.805 1 61.69 76 SER A C 1
ATOM 595 O O . SER A 1 76 ? 18.766 22.734 -2.25 1 61.69 76 SER A O 1
ATOM 597 N N . ALA A 1 77 ? 20.703 23.875 -2.355 1 59.75 77 ALA A N 1
ATOM 598 C CA . ALA A 1 77 ? 21.312 23.516 -1.069 1 59.75 77 ALA A CA 1
ATOM 599 C C . ALA A 1 77 ? 20.375 23.906 0.087 1 59.75 77 ALA A C 1
ATOM 601 O O . ALA A 1 77 ? 20.375 23.234 1.127 1 59.75 77 ALA A O 1
ATOM 602 N N . GLU A 1 78 ? 19.578 24.906 -0.072 1 64.75 78 GLU A N 1
ATOM 603 C CA . GLU A 1 78 ? 18.734 25.359 1.033 1 64.75 78 GLU A CA 1
ATOM 604 C C . GLU A 1 78 ? 17.344 24.734 0.951 1 64.75 78 GLU A C 1
ATOM 606 O O . GLU A 1 78 ? 16.375 25.406 0.58 1 64.75 78 GLU A O 1
ATOM 611 N N . ARG A 1 79 ? 17.312 23.422 1.279 1 83 79 ARG A N 1
ATOM 612 C CA . ARG A 1 79 ? 16.016 22.75 1.214 1 83 79 ARG A CA 1
ATOM 613 C C . ARG A 1 79 ? 15.312 22.797 2.562 1 83 79 ARG A C 1
ATOM 615 O O . ARG A 1 79 ? 15.922 22.531 3.6 1 83 79 ARG A O 1
ATOM 622 N N . SER A 1 80 ? 14.156 23.344 2.477 1 90.75 80 SER A N 1
ATOM 623 C CA . SER A 1 80 ? 13.312 23.297 3.664 1 90.75 80 SER A CA 1
ATOM 624 C C . SER A 1 80 ? 12.727 21.906 3.879 1 90.75 80 SER A C 1
ATOM 626 O O . SER A 1 80 ? 12.82 21.047 3.002 1 90.75 80 SER A O 1
ATOM 628 N N . LEU A 1 81 ? 12.328 21.625 5.078 1 94.56 81 LEU A N 1
ATOM 629 C CA . LEU A 1 81 ? 11.688 20.359 5.426 1 94.56 81 LEU A CA 1
ATOM 630 C C . LEU A 1 81 ? 10.57 20.031 4.445 1 94.56 81 LEU A C 1
ATOM 632 O O . LEU A 1 81 ? 10.539 18.938 3.881 1 94.56 81 LEU A O 1
ATOM 636 N N . PRO A 1 82 ? 9.695 21.016 4.066 1 95.25 82 PRO A N 1
ATOM 637 C CA . PRO A 1 82 ? 8.656 20.703 3.08 1 95.25 82 PRO A CA 1
ATOM 638 C C . PRO A 1 82 ? 9.234 20.344 1.714 1 95.25 82 PRO A C 1
ATOM 640 O O . PRO A 1 82 ? 8.695 19.469 1.025 1 95.25 82 PRO A O 1
ATOM 643 N N . ASP A 1 83 ? 10.297 20.922 1.346 1 94.31 83 ASP A N 1
ATOM 644 C CA . ASP A 1 83 ? 10.914 20.641 0.052 1 94.31 83 ASP A CA 1
ATOM 645 C C . ASP A 1 83 ? 11.398 19.203 -0.018 1 94.31 83 ASP A C 1
ATOM 647 O O . ASP A 1 83 ? 11.258 18.531 -1.049 1 94.31 83 ASP A O 1
ATOM 651 N N . VAL A 1 84 ? 12 18.766 1.053 1 95.44 84 VAL A N 1
ATOM 652 C CA . VAL A 1 84 ? 12.484 17.391 1.124 1 95.44 84 VAL A CA 1
ATOM 653 C C . VAL A 1 84 ? 11.32 16.422 0.974 1 95.44 84 VAL A C 1
ATOM 655 O O . VAL A 1 84 ? 11.383 15.477 0.179 1 95.44 84 VAL A O 1
ATOM 658 N N . LEU A 1 85 ? 10.227 16.656 1.677 1 96.56 85 LEU A N 1
ATOM 659 C CA . LEU A 1 85 ? 9.055 15.789 1.647 1 96.56 85 LEU A CA 1
ATOM 660 C C . LEU A 1 85 ? 8.398 15.812 0.272 1 96.56 85 LE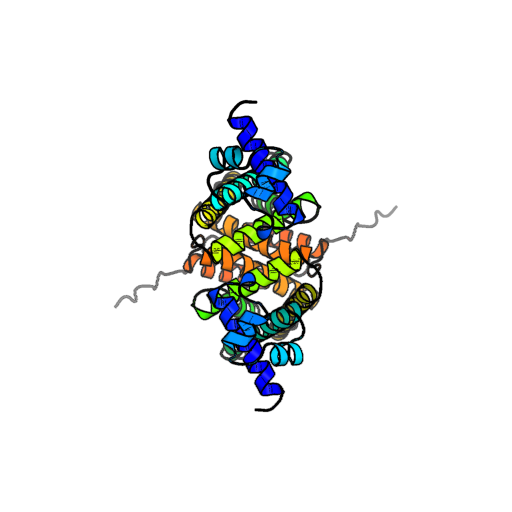U A C 1
ATOM 662 O O . LEU A 1 85 ? 8.031 14.758 -0.262 1 96.56 85 LEU A O 1
ATOM 666 N N . ARG A 1 86 ? 8.266 17 -0.317 1 96.5 86 ARG A N 1
ATOM 667 C CA . ARG A 1 86 ? 7.684 17.125 -1.649 1 96.5 86 ARG A CA 1
ATOM 668 C C . ARG A 1 86 ? 8.5 16.344 -2.678 1 96.5 86 ARG A C 1
ATOM 670 O O . ARG A 1 86 ? 7.938 15.625 -3.504 1 96.5 86 ARG A O 1
ATOM 677 N N . THR A 1 87 ? 9.797 16.484 -2.602 1 95.44 87 THR A N 1
ATOM 678 C CA . THR A 1 87 ? 10.672 15.812 -3.551 1 95.44 87 THR A CA 1
ATOM 679 C C . THR A 1 87 ? 10.547 14.297 -3.418 1 95.44 87 THR A C 1
ATOM 681 O O . THR A 1 87 ? 10.469 13.586 -4.418 1 95.44 87 THR A O 1
ATOM 684 N N . PHE A 1 88 ? 10.531 13.836 -2.191 1 96.62 88 PHE A N 1
ATOM 685 C CA . PHE A 1 88 ? 10.406 12.398 -1.967 1 96.62 88 PHE A CA 1
ATOM 686 C C . PHE A 1 88 ? 9.094 11.883 -2.541 1 96.62 88 PHE A C 1
ATOM 688 O O . PHE A 1 88 ? 9.086 10.922 -3.32 1 96.62 88 PHE A O 1
ATOM 695 N N . LEU A 1 89 ? 8.008 12.531 -2.191 1 97.56 89 LEU A N 1
ATOM 696 C CA . LEU A 1 89 ? 6.688 12.062 -2.594 1 97.56 89 LEU A CA 1
ATOM 697 C C . LEU A 1 89 ? 6.52 12.148 -4.109 1 97.56 89 LEU A C 1
ATOM 699 O O . LEU A 1 89 ? 6 11.219 -4.73 1 97.56 89 LEU A O 1
ATOM 703 N N . ARG A 1 90 ? 6.977 13.188 -4.742 1 96.12 90 ARG A N 1
ATOM 704 C CA . ARG A 1 90 ? 6.867 13.344 -6.188 1 96.12 90 ARG A CA 1
ATOM 705 C C . ARG A 1 90 ? 7.691 12.289 -6.918 1 96.12 90 ARG A C 1
ATOM 707 O O . ARG A 1 90 ? 7.301 11.82 -7.992 1 96.12 90 ARG A O 1
ATOM 714 N N . THR A 1 91 ? 8.836 11.898 -6.332 1 95 91 THR A N 1
ATOM 715 C CA . THR A 1 91 ? 9.688 10.891 -6.945 1 95 91 THR A CA 1
ATOM 716 C C . THR A 1 91 ? 9.094 9.5 -6.766 1 95 91 THR A C 1
ATOM 718 O O . THR A 1 91 ? 9.211 8.648 -7.648 1 95 91 THR A O 1
ATOM 721 N N . ALA A 1 92 ? 8.516 9.305 -5.633 1 96.19 92 ALA A N 1
ATOM 722 C CA . ALA A 1 92 ? 8.023 7.98 -5.266 1 96.19 92 ALA A CA 1
ATOM 723 C C . ALA A 1 92 ? 6.738 7.645 -6.012 1 96.19 92 ALA A C 1
ATOM 725 O O . ALA A 1 92 ? 6.434 6.469 -6.238 1 96.19 92 ALA A O 1
ATOM 726 N N . LEU A 1 93 ? 5.914 8.625 -6.438 1 97.25 93 LEU A N 1
ATOM 727 C CA . LEU A 1 93 ? 4.621 8.375 -7.066 1 97.25 93 LEU A CA 1
ATOM 728 C C . LEU A 1 93 ? 4.801 7.875 -8.5 1 97.25 93 LEU A C 1
ATOM 730 O O . LEU A 1 93 ? 5.695 8.336 -9.211 1 97.25 93 LEU A O 1
ATOM 734 N N . PRO A 1 94 ? 3.994 6.906 -8.922 1 96.5 94 PRO A N 1
ATOM 735 C CA . PRO A 1 94 ? 4.094 6.289 -10.242 1 96.5 94 PRO A CA 1
ATOM 736 C C . PRO A 1 94 ? 3.514 7.168 -11.352 1 96.5 94 PRO A C 1
ATOM 738 O O . PRO A 1 94 ? 2.41 6.906 -11.836 1 96.5 94 PRO A O 1
ATOM 741 N N . THR A 1 95 ? 4.234 8.125 -11.828 1 94.69 95 THR A N 1
ATOM 742 C CA . THR A 1 95 ? 3.738 9.109 -12.781 1 94.69 95 THR A CA 1
ATOM 743 C C . THR A 1 95 ? 4.375 8.898 -14.156 1 94.69 95 THR A C 1
ATOM 745 O O . THR A 1 95 ? 4.043 9.594 -15.117 1 94.69 95 THR A O 1
ATOM 748 N N . ASP A 1 96 ? 5.258 7.949 -14.281 1 93.5 96 ASP A N 1
ATOM 749 C CA . ASP A 1 96 ? 5.867 7.551 -15.547 1 93.5 96 ASP A CA 1
ATOM 750 C C . ASP A 1 96 ? 6.086 6.039 -15.594 1 93.5 96 ASP A C 1
ATOM 752 O O . ASP A 1 96 ? 5.816 5.336 -14.617 1 93.5 96 ASP A O 1
ATOM 756 N N . SER A 1 97 ? 6.535 5.547 -16.734 1 92.25 97 SER A N 1
ATOM 757 C CA . SER A 1 97 ? 6.652 4.109 -16.953 1 92.25 97 SER A CA 1
ATOM 758 C C . SER A 1 97 ? 7.586 3.471 -15.922 1 92.25 97 SER A C 1
ATOM 760 O O . SER A 1 97 ? 7.281 2.41 -15.375 1 92.25 97 SER A O 1
ATOM 762 N N . ALA A 1 98 ? 8.727 4.141 -15.656 1 89.19 98 ALA A N 1
ATOM 763 C CA . ALA A 1 98 ? 9.711 3.59 -14.734 1 89.19 98 ALA A CA 1
ATOM 764 C C . ALA A 1 98 ? 9.156 3.531 -13.312 1 89.19 98 ALA A C 1
ATOM 766 O O . ALA A 1 98 ? 9.281 2.512 -12.633 1 89.19 98 ALA A O 1
ATOM 767 N N . SER A 1 99 ? 8.547 4.613 -12.844 1 92.81 99 SER A N 1
ATOM 768 C CA . SER A 1 99 ? 8.016 4.656 -11.484 1 92.81 99 SER A CA 1
ATOM 769 C C . SER A 1 99 ? 6.801 3.74 -11.336 1 92.81 99 SER A C 1
ATOM 771 O O . SER A 1 99 ? 6.562 3.182 -10.266 1 92.81 99 SER A O 1
ATOM 773 N N . ARG A 1 100 ? 6.035 3.545 -12.383 1 93.62 100 ARG A N 1
ATOM 774 C CA . ARG A 1 100 ? 4.93 2.592 -12.359 1 93.62 100 ARG A CA 1
ATOM 775 C C . ARG A 1 100 ? 5.441 1.168 -12.172 1 93.62 100 ARG A C 1
ATOM 777 O O . ARG A 1 100 ? 4.887 0.406 -11.375 1 93.62 100 ARG A O 1
ATOM 784 N N . ALA A 1 101 ? 6.492 0.87 -12.914 1 89.88 101 ALA A N 1
ATOM 785 C CA . ALA A 1 101 ? 7.102 -0.448 -12.773 1 89.88 101 ALA A CA 1
ATOM 786 C C . ALA A 1 101 ? 7.637 -0.651 -11.359 1 89.88 101 ALA A C 1
ATOM 788 O O . ALA A 1 101 ? 7.453 -1.717 -10.766 1 89.88 101 ALA A O 1
ATOM 789 N N . LEU A 1 102 ? 8.25 0.357 -10.797 1 91.31 102 LEU A N 1
ATOM 790 C CA . LEU A 1 102 ? 8.805 0.282 -9.453 1 91.31 102 LEU A CA 1
ATOM 791 C C . LEU A 1 102 ? 7.707 0.081 -8.414 1 91.31 102 LEU A C 1
ATOM 793 O O . LEU A 1 102 ? 7.867 -0.698 -7.473 1 91.31 102 LEU A O 1
ATOM 797 N N . HIS A 1 103 ? 6.594 0.752 -8.609 1 94.69 103 HIS A N 1
ATOM 798 C CA . HIS A 1 103 ? 5.48 0.601 -7.68 1 94.69 103 HIS A CA 1
ATOM 799 C C . HIS A 1 103 ? 4.922 -0.819 -7.711 1 94.69 103 HIS A C 1
ATOM 801 O O . HIS A 1 103 ? 4.621 -1.395 -6.664 1 94.69 103 HIS A O 1
ATOM 807 N N . ARG A 1 104 ? 4.848 -1.42 -8.891 1 92.75 104 ARG A N 1
ATOM 808 C CA . ARG A 1 104 ? 4.332 -2.777 -9.031 1 92.75 104 ARG A CA 1
ATOM 809 C C . ARG A 1 104 ? 5.273 -3.791 -8.391 1 92.75 104 ARG A C 1
ATOM 811 O O . ARG A 1 104 ? 4.828 -4.719 -7.711 1 92.75 104 ARG A O 1
ATOM 818 N N . VAL A 1 105 ? 6.555 -3.582 -8.586 1 90.31 105 VAL A N 1
ATOM 819 C CA . VAL A 1 105 ? 7.543 -4.457 -7.965 1 90.31 105 VAL A CA 1
ATOM 820 C C . VAL A 1 105 ? 7.469 -4.32 -6.445 1 90.31 105 VAL A C 1
ATOM 822 O O . VAL A 1 105 ? 7.434 -5.324 -5.727 1 90.31 105 VAL A O 1
ATOM 825 N N . GLY A 1 106 ? 7.426 -3.08 -5.984 1 92.38 106 GLY A N 1
ATOM 826 C CA . GLY A 1 106 ? 7.336 -2.84 -4.551 1 92.38 106 GLY A CA 1
ATOM 827 C C . GLY A 1 106 ? 6.117 -3.482 -3.914 1 92.38 106 GLY A C 1
ATOM 828 O O . GLY A 1 106 ? 6.223 -4.105 -2.855 1 92.38 106 GLY A O 1
ATOM 829 N N . THR A 1 107 ? 4.98 -3.373 -4.559 1 94.25 107 THR A N 1
ATOM 830 C CA . THR A 1 107 ? 3.744 -3.951 -4.047 1 94.25 107 THR A CA 1
ATOM 831 C C . THR A 1 107 ? 3.822 -5.473 -4.039 1 94.25 107 THR A C 1
ATOM 833 O O . THR A 1 107 ? 3.318 -6.121 -3.117 1 94.25 107 THR A O 1
ATOM 836 N N . SER A 1 108 ? 4.441 -6.062 -5.059 1 91.69 108 SER A N 1
ATOM 837 C CA . SER A 1 108 ? 4.605 -7.508 -5.133 1 91.69 108 SER A CA 1
ATOM 838 C C . SER A 1 108 ? 5.461 -8.023 -3.979 1 91.69 108 SER A C 1
ATOM 840 O O . SER A 1 108 ? 5.102 -9.016 -3.328 1 91.69 108 SER A O 1
ATOM 842 N N . ILE A 1 109 ? 6.539 -7.363 -3.75 1 90.88 109 ILE A N 1
ATOM 843 C CA . ILE A 1 109 ? 7.457 -7.801 -2.707 1 90.88 109 ILE A CA 1
ATOM 844 C C . ILE A 1 109 ? 6.852 -7.52 -1.334 1 90.88 109 ILE A C 1
ATOM 846 O O . ILE A 1 109 ? 7.043 -8.289 -0.393 1 90.88 109 ILE A O 1
ATOM 850 N N . GLU A 1 110 ? 6.148 -6.41 -1.206 1 93.94 110 GLU A N 1
ATOM 851 C CA . GLU A 1 110 ? 5.375 -6.117 -0.003 1 93.94 110 GLU A CA 1
ATOM 852 C C . GLU A 1 110 ? 4.441 -7.273 0.348 1 93.94 110 GLU A C 1
ATOM 854 O O . GLU A 1 110 ? 4.422 -7.734 1.49 1 93.94 110 GLU A O 1
ATOM 859 N N . LEU A 1 111 ? 3.717 -7.699 -0.627 1 92.62 111 LEU A N 1
ATOM 860 C CA . LEU A 1 111 ? 2.764 -8.781 -0.394 1 92.62 111 LEU A CA 1
ATOM 861 C C . LEU A 1 111 ? 3.471 -10.031 0.112 1 92.62 111 LEU A C 1
ATOM 863 O O . LEU A 1 111 ? 3.023 -10.656 1.074 1 92.62 111 LEU A O 1
ATOM 867 N N . LEU A 1 112 ? 4.555 -10.352 -0.506 1 89.56 112 LEU A N 1
ATOM 868 C CA . LEU A 1 112 ? 5.32 -11.516 -0.066 1 89.56 112 LEU A CA 1
ATOM 869 C C . LEU A 1 112 ? 5.801 -11.336 1.371 1 89.56 112 LEU A C 1
ATOM 871 O O . LEU A 1 112 ? 5.746 -12.273 2.17 1 89.56 112 LEU A O 1
ATOM 875 N N . ALA A 1 113 ? 6.219 -10.156 1.648 1 92.56 113 ALA A N 1
ATOM 876 C CA . ALA A 1 113 ? 6.785 -9.867 2.963 1 92.56 113 ALA A CA 1
ATOM 877 C C . ALA A 1 113 ? 5.723 -9.969 4.055 1 92.56 113 ALA A C 1
ATOM 879 O O . ALA A 1 113 ? 6.008 -10.43 5.164 1 92.56 113 ALA A O 1
ATOM 880 N N . ILE A 1 114 ? 4.488 -9.586 3.75 1 93.38 114 ILE A N 1
ATOM 881 C CA . ILE A 1 114 ? 3.479 -9.531 4.801 1 93.38 114 ILE A CA 1
ATOM 882 C C . ILE A 1 114 ? 2.744 -10.875 4.875 1 93.38 114 ILE A C 1
ATOM 884 O O . ILE A 1 114 ? 1.918 -11.086 5.762 1 93.38 114 ILE A O 1
ATOM 888 N N . THR A 1 115 ? 2.977 -11.766 3.887 1 88.75 115 THR A N 1
ATOM 889 C CA . THR A 1 115 ? 2.291 -13.055 3.875 1 88.75 115 THR A CA 1
ATOM 890 C C . THR A 1 115 ? 3.236 -14.18 4.297 1 88.75 115 THR A C 1
ATOM 892 O O . THR A 1 115 ? 2.799 -15.188 4.844 1 88.75 115 THR A O 1
ATOM 895 N N . ASP A 1 116 ? 4.461 -13.898 3.762 1 81.44 116 ASP A N 1
ATOM 896 C CA . ASP A 1 116 ? 5.457 -14.93 4.023 1 81.44 116 ASP A CA 1
ATOM 897 C C . ASP A 1 116 ? 6.672 -14.352 4.746 1 81.44 116 ASP A C 1
ATOM 899 O O . ASP A 1 116 ? 7.02 -13.188 4.555 1 81.44 116 ASP A O 1
ATOM 903 N N . GLY A 1 117 ? 7.016 -14.844 5.762 1 77.19 117 GLY A N 1
ATOM 904 C CA . GLY A 1 117 ? 8.273 -14.445 6.383 1 77.19 117 GLY A CA 1
ATOM 905 C C . GLY A 1 117 ? 9.484 -14.906 5.602 1 77.19 117 GLY A C 1
ATOM 906 O O . GLY A 1 117 ? 9.445 -15.008 4.371 1 77.19 117 GLY A O 1
ATOM 907 N N . GLY A 1 118 ? 10.641 -14.805 6.094 1 88.38 118 GLY A N 1
ATOM 908 C CA . GLY A 1 118 ? 11.852 -15.352 5.512 1 88.38 118 GLY A CA 1
ATOM 909 C C . GLY A 1 118 ? 12.766 -14.289 4.934 1 88.38 118 GLY A C 1
ATOM 910 O O . GLY A 1 118 ? 12.766 -13.148 5.395 1 88.38 118 GLY A O 1
ATOM 911 N N . ALA A 1 119 ? 13.5 -14.734 3.959 1 89.31 119 ALA A N 1
ATOM 912 C CA . ALA A 1 119 ? 14.578 -13.891 3.443 1 89.31 119 ALA A CA 1
ATOM 913 C C . ALA A 1 119 ? 14.023 -12.688 2.693 1 89.31 119 ALA A C 1
ATOM 915 O O . ALA A 1 119 ? 14.586 -11.594 2.762 1 89.31 119 ALA A O 1
ATOM 916 N N . VAL A 1 120 ? 12.945 -12.867 2.047 1 90.62 120 VAL A N 1
ATOM 917 C CA . VAL A 1 120 ? 12.359 -11.781 1.272 1 90.62 120 VAL A CA 1
ATOM 918 C C . VAL A 1 120 ? 11.781 -10.727 2.217 1 90.62 120 VAL A C 1
ATOM 920 O O . VAL A 1 120 ? 11.969 -9.523 2.004 1 90.62 120 VAL A O 1
ATOM 923 N N . ALA A 1 121 ? 11.094 -11.203 3.266 1 93.44 121 ALA A N 1
ATOM 924 C CA . ALA A 1 121 ? 10.547 -10.281 4.254 1 93.44 121 ALA A CA 1
ATOM 925 C C . ALA A 1 121 ? 11.656 -9.477 4.926 1 93.44 121 ALA A C 1
ATOM 927 O O . ALA A 1 121 ? 11.547 -8.25 5.066 1 93.44 121 ALA A O 1
ATOM 928 N N . ALA A 1 122 ? 12.695 -10.164 5.273 1 94.31 122 ALA A N 1
ATOM 929 C CA . ALA A 1 122 ? 13.82 -9.5 5.918 1 94.31 122 ALA A CA 1
ATOM 930 C C . ALA A 1 122 ? 14.445 -8.461 4.992 1 94.31 122 ALA A C 1
ATOM 932 O O . ALA A 1 122 ? 14.82 -7.367 5.43 1 94.31 122 ALA A O 1
ATOM 933 N N . ALA A 1 123 ? 14.562 -8.812 3.729 1 93.31 123 ALA A N 1
ATOM 934 C CA . ALA A 1 123 ? 15.133 -7.887 2.746 1 93.31 123 ALA A CA 1
ATOM 935 C C . ALA A 1 123 ? 14.234 -6.668 2.561 1 93.31 123 ALA A C 1
ATOM 937 O O . ALA A 1 123 ? 14.727 -5.543 2.43 1 93.31 123 ALA A O 1
ATOM 938 N N . TYR A 1 124 ? 12.984 -6.867 2.537 1 94.94 124 TYR A N 1
ATOM 939 C CA . TYR A 1 124 ? 12.039 -5.766 2.377 1 94.94 124 TYR A CA 1
ATOM 940 C C . TYR A 1 124 ? 12.07 -4.84 3.588 1 94.94 124 TYR A C 1
ATOM 942 O O . TYR A 1 124 ? 12.031 -3.615 3.441 1 94.94 124 TYR A O 1
ATOM 950 N N . GLU A 1 125 ? 12.18 -5.473 4.738 1 95.31 125 GLU A N 1
ATOM 951 C CA . GLU A 1 125 ? 12.312 -4.691 5.965 1 95.31 125 GLU A CA 1
ATOM 952 C C . GLU A 1 125 ? 13.57 -3.826 5.938 1 95.31 125 GLU A C 1
ATOM 954 O O . GLU A 1 125 ? 13.531 -2.658 6.324 1 95.31 125 GLU A O 1
ATOM 959 N N . ARG A 1 126 ? 14.594 -4.375 5.473 1 94.06 126 ARG A N 1
ATOM 960 C CA . ARG A 1 126 ? 15.836 -3.611 5.352 1 94.06 126 ARG A CA 1
ATOM 961 C C . ARG A 1 126 ? 15.672 -2.461 4.363 1 94.06 126 ARG A C 1
ATOM 963 O O . ARG A 1 126 ? 16.188 -1.362 4.594 1 94.06 126 ARG A O 1
ATOM 970 N N . HIS A 1 127 ? 15 -2.756 3.287 1 93.25 127 HIS A N 1
ATOM 971 C CA . HIS A 1 127 ? 14.719 -1.718 2.301 1 93.25 127 HIS A CA 1
ATOM 972 C C . HIS A 1 127 ? 13.93 -0.571 2.918 1 93.25 127 HIS A C 1
ATOM 974 O O . HIS A 1 127 ? 14.266 0.599 2.725 1 93.25 127 HIS A O 1
ATOM 980 N N . LEU A 1 128 ? 12.914 -0.886 3.703 1 96.06 128 LEU A N 1
ATOM 981 C CA . LEU A 1 128 ? 12.102 0.133 4.355 1 96.06 128 LEU A CA 1
ATOM 982 C C . LEU A 1 128 ? 12.938 0.953 5.332 1 96.06 128 LEU A C 1
ATOM 984 O O . LEU A 1 128 ? 12.844 2.182 5.363 1 96.06 128 LEU A O 1
ATOM 988 N N . ASP A 1 129 ? 13.789 0.26 6.059 1 96.5 129 ASP A N 1
ATOM 989 C CA . ASP A 1 129 ? 14.648 0.935 7.027 1 96.5 129 ASP A CA 1
ATOM 990 C C . ASP A 1 129 ? 15.625 1.878 6.328 1 96.5 129 ASP A C 1
ATOM 992 O O . ASP A 1 129 ? 15.852 2.998 6.789 1 96.5 129 ASP A O 1
ATOM 996 N N . GLU A 1 130 ? 16.172 1.428 5.254 1 94.94 130 GLU A N 1
ATOM 997 C CA . GLU A 1 130 ? 17.109 2.254 4.512 1 94.94 130 GLU A CA 1
ATOM 998 C C . GLU A 1 130 ? 16.438 3.51 3.965 1 94.94 130 GLU A C 1
ATOM 1000 O O . GLU A 1 130 ? 17 4.605 4.043 1 94.94 130 GLU A O 1
ATOM 1005 N N . LEU A 1 131 ? 15.289 3.363 3.408 1 95.25 131 LEU A N 1
ATOM 1006 C CA . LEU A 1 131 ? 14.547 4.504 2.889 1 95.25 131 LEU A CA 1
ATOM 1007 C C . LEU A 1 131 ? 14.211 5.492 4.004 1 95.25 131 LEU A C 1
ATOM 1009 O O . LEU A 1 131 ? 14.391 6.703 3.842 1 95.25 131 LEU A O 1
ATOM 1013 N N . ALA A 1 132 ? 13.766 4.938 5.137 1 97.19 132 ALA A N 1
ATOM 1014 C CA . ALA A 1 132 ? 13.43 5.777 6.281 1 97.19 132 ALA A CA 1
ATOM 1015 C C . ALA A 1 132 ? 14.664 6.516 6.805 1 97.19 132 ALA A C 1
ATOM 1017 O O . ALA A 1 132 ? 14.586 7.691 7.164 1 97.19 132 ALA A O 1
ATOM 1018 N N . ASP A 1 133 ? 15.766 5.793 6.852 1 96.56 133 ASP A N 1
ATOM 1019 C CA . ASP A 1 133 ? 17.016 6.387 7.328 1 96.56 133 ASP A CA 1
ATOM 1020 C C . ASP A 1 133 ? 17.453 7.539 6.43 1 96.56 133 ASP A C 1
ATOM 1022 O O . ASP A 1 133 ? 17.797 8.617 6.922 1 96.56 133 ASP A O 1
ATOM 1026 N N . VAL A 1 134 ? 17.406 7.309 5.184 1 95.44 134 VAL A N 1
ATOM 1027 C CA . VAL A 1 134 ? 17.859 8.312 4.23 1 95.44 134 VAL A CA 1
ATOM 1028 C C . VAL A 1 134 ? 16.922 9.523 4.27 1 95.44 134 VAL A C 1
ATOM 1030 O O . VAL A 1 134 ? 17.375 10.664 4.32 1 95.44 134 VAL A O 1
ATOM 1033 N N . LEU A 1 135 ? 15.656 9.297 4.266 1 96.5 135 LEU A N 1
ATOM 1034 C CA . LEU A 1 135 ? 14.68 10.383 4.273 1 96.5 135 LEU A CA 1
ATOM 1035 C C . LEU A 1 135 ? 14.742 11.156 5.586 1 96.5 135 LEU A C 1
ATOM 1037 O O . LEU A 1 135 ? 14.758 12.391 5.582 1 96.5 135 LEU A O 1
ATOM 1041 N N . SER A 1 136 ? 14.773 10.422 6.711 1 97.25 136 SER A N 1
ATOM 1042 C CA . SER A 1 136 ? 14.852 11.102 8 1 97.25 136 SER A CA 1
ATOM 1043 C C . SER A 1 136 ? 16.141 11.906 8.125 1 97.25 136 SER A C 1
ATOM 1045 O O . SER A 1 136 ? 16.156 12.992 8.711 1 97.25 136 SER A O 1
ATOM 1047 N N . GLY A 1 137 ? 17.234 11.375 7.621 1 95.06 137 GLY A N 1
ATOM 1048 C CA . GLY A 1 137 ? 18.484 12.117 7.586 1 95.06 137 GLY A CA 1
ATOM 1049 C C . GLY A 1 137 ? 18.391 13.406 6.793 1 95.06 137 GLY A C 1
ATOM 1050 O O . GLY A 1 137 ? 18.891 14.445 7.227 1 95.06 137 GLY A O 1
ATOM 1051 N N . ALA A 1 138 ? 17.734 13.359 5.664 1 94.94 138 ALA A N 1
ATOM 1052 C CA . ALA A 1 138 ? 17.547 14.555 4.84 1 94.94 138 ALA A CA 1
ATOM 1053 C C . ALA A 1 138 ? 16.672 15.578 5.559 1 94.94 138 ALA A C 1
ATOM 1055 O O . ALA A 1 138 ? 16.922 16.781 5.469 1 94.94 138 ALA A O 1
ATOM 1056 N N . LEU A 1 139 ? 15.648 15.086 6.246 1 95.62 139 LEU A N 1
ATOM 1057 C CA . LEU A 1 139 ? 14.758 15.969 6.992 1 95.62 139 LEU A CA 1
ATOM 1058 C C . LEU A 1 139 ? 15.523 16.688 8.102 1 95.62 139 LEU A C 1
ATOM 1060 O O . LEU A 1 139 ? 15.375 17.906 8.281 1 95.62 139 LEU A O 1
ATOM 1064 N N . THR A 1 140 ? 16.375 15.953 8.836 1 94.94 140 THR A N 1
ATOM 1065 C CA . THR A 1 140 ? 17.141 16.531 9.93 1 94.94 140 THR A CA 1
ATOM 1066 C C . THR A 1 140 ? 18.188 17.5 9.398 1 94.94 140 THR A C 1
ATOM 1068 O O . THR A 1 140 ? 18.516 18.5 10.055 1 94.94 140 THR A O 1
ATOM 1071 N N . SER A 1 141 ? 18.734 17.219 8.234 1 92.44 141 SER A N 1
ATOM 1072 C CA . SER A 1 141 ? 19.672 18.141 7.605 1 92.44 141 SER A CA 1
ATOM 1073 C C . SER A 1 141 ? 19 19.453 7.223 1 92.44 141 SER A C 1
ATOM 1075 O O . SER A 1 141 ? 19.594 20.531 7.348 1 92.44 141 SER A O 1
ATOM 1077 N N . ALA A 1 142 ? 17.797 19.375 6.766 1 92.31 142 ALA A N 1
ATOM 1078 C CA . ALA A 1 142 ? 17.031 20.562 6.371 1 92.31 142 ALA A CA 1
ATOM 1079 C C . ALA A 1 142 ? 16.547 21.344 7.59 1 92.31 142 ALA A C 1
ATOM 1081 O O . ALA A 1 142 ? 16.391 22.562 7.539 1 92.31 142 ALA A O 1
ATOM 1082 N N . GLU A 1 143 ? 16.25 20.625 8.664 1 93.38 143 GLU A N 1
ATOM 1083 C CA . GLU A 1 143 ? 15.797 21.188 9.922 1 93.38 143 GLU A CA 1
ATOM 1084 C C . GLU A 1 143 ? 16.531 20.562 11.109 1 93.38 143 GLU A C 1
ATOM 1086 O O . GLU A 1 143 ? 15.992 19.672 11.773 1 93.38 143 GLU A O 1
ATOM 1091 N N . PRO A 1 144 ? 17.641 21.172 11.422 1 91.81 144 PRO A N 1
ATOM 1092 C CA . PRO A 1 144 ? 18.516 20.562 12.438 1 91.81 144 PRO A CA 1
ATOM 1093 C C . PRO A 1 144 ? 17.859 20.516 13.812 1 91.81 144 PRO A C 1
ATOM 1095 O O . PRO A 1 144 ? 18.266 19.719 14.664 1 91.81 144 PRO A O 1
ATOM 1098 N N . GLN A 1 145 ? 16.844 21.344 14.094 1 92.44 145 GLN A N 1
ATOM 1099 C CA . GLN A 1 145 ? 16.203 21.359 15.398 1 92.44 145 GLN A CA 1
ATOM 1100 C C . GLN A 1 145 ? 15.133 20.281 15.516 1 92.44 145 GLN A C 1
ATOM 1102 O O . GLN A 1 145 ? 14.57 20.062 16.594 1 92.44 145 GLN A O 1
ATOM 1107 N N . LEU A 1 146 ? 14.922 19.625 14.43 1 93.12 146 LEU A N 1
ATOM 1108 C CA . LEU A 1 146 ? 13.922 18.547 14.422 1 93.12 146 LEU A CA 1
ATOM 1109 C C . LEU A 1 146 ? 14.414 17.344 15.211 1 93.12 146 LEU A C 1
ATOM 1111 O O . LEU A 1 146 ? 15.516 16.828 14.953 1 93.12 146 LEU A O 1
ATOM 1115 N N . ASP A 1 147 ? 13.547 16.938 16.109 1 93.94 147 ASP A N 1
ATOM 1116 C CA . ASP A 1 147 ? 13.844 15.719 16.859 1 93.94 147 ASP A CA 1
ATOM 1117 C C . ASP A 1 147 ? 13.984 14.516 15.945 1 93.94 147 ASP A C 1
ATOM 1119 O O . ASP A 1 147 ? 13.219 14.359 14.984 1 93.94 147 ASP A O 1
ATOM 1123 N N . ALA A 1 148 ? 15.016 13.664 16.234 1 94.88 148 ALA A N 1
ATOM 1124 C CA . ALA A 1 148 ? 15.32 12.523 15.367 1 94.88 148 ALA A CA 1
ATOM 1125 C C . ALA A 1 148 ? 14.141 11.562 15.297 1 94.88 148 ALA A C 1
ATOM 1127 O O . ALA A 1 148 ? 13.852 11 14.234 1 94.88 148 ALA A O 1
ATOM 1128 N N . GLU A 1 149 ? 13.484 11.367 16.391 1 94.19 149 GLU A N 1
ATOM 1129 C CA . GLU A 1 149 ? 12.328 10.477 16.406 1 94.19 149 GLU A CA 1
ATOM 1130 C C . GLU A 1 149 ? 11.18 11.031 15.57 1 94.19 149 GLU A C 1
ATOM 1132 O O . GLU A 1 149 ? 10.508 10.281 14.859 1 94.19 149 GLU A O 1
ATOM 1137 N N . HIS A 1 150 ? 11.039 12.32 15.695 1 94.44 150 HIS A N 1
ATOM 1138 C CA . HIS A 1 150 ? 10 12.961 14.898 1 94.44 150 HIS A CA 1
ATOM 1139 C C . HIS A 1 150 ? 10.336 12.914 13.414 1 94.44 150 HIS A C 1
ATOM 1141 O O . HIS A 1 150 ? 9.461 12.703 12.57 1 94.44 150 HIS A O 1
ATOM 1147 N N . ALA A 1 151 ? 11.617 13.141 13.086 1 96.56 151 ALA A N 1
ATOM 1148 C CA . ALA A 1 151 ? 12.055 13.055 11.695 1 96.56 151 ALA A CA 1
ATOM 1149 C C . ALA A 1 151 ? 11.758 11.68 11.109 1 96.56 151 ALA A C 1
ATOM 1151 O O . ALA A 1 151 ? 11.273 11.562 9.984 1 96.56 151 ALA A O 1
ATOM 1152 N N . ARG A 1 152 ? 12.055 10.656 11.859 1 96.94 152 ARG A N 1
ATOM 1153 C CA . ARG A 1 152 ? 11.812 9.297 11.383 1 96.94 152 ARG A CA 1
ATOM 1154 C C . ARG A 1 152 ? 10.312 9.031 11.242 1 96.94 152 ARG A C 1
ATOM 1156 O O . ARG A 1 152 ? 9.891 8.375 10.289 1 96.94 152 ARG A O 1
ATOM 1163 N N . GLN A 1 153 ? 9.547 9.531 12.148 1 96.19 153 GLN A N 1
ATOM 1164 C CA . GLN A 1 153 ? 8.094 9.383 12.062 1 96.19 153 GLN A CA 1
ATOM 1165 C C . GLN A 1 153 ? 7.555 10.023 10.789 1 96.19 153 GLN A C 1
ATOM 1167 O O . GLN A 1 153 ? 6.719 9.438 10.094 1 96.19 153 GLN A O 1
ATOM 1172 N N . LEU A 1 154 ? 7.984 11.227 10.523 1 96.31 154 LEU A N 1
ATOM 1173 C CA . LEU A 1 154 ? 7.57 11.922 9.312 1 96.31 154 LEU A CA 1
ATOM 1174 C C . LEU A 1 154 ? 7.973 11.133 8.07 1 96.31 154 LEU A C 1
ATOM 1176 O O . LEU A 1 154 ? 7.211 11.062 7.102 1 96.31 154 LEU A O 1
ATOM 1180 N N . ALA A 1 155 ? 9.18 10.555 8.094 1 97.81 155 ALA A N 1
ATOM 1181 C CA . ALA A 1 155 ? 9.648 9.734 6.984 1 97.81 155 ALA A CA 1
ATOM 1182 C C . ALA A 1 155 ? 8.719 8.547 6.75 1 97.81 155 ALA A C 1
ATOM 1184 O O . ALA A 1 155 ? 8.32 8.273 5.617 1 97.81 155 ALA A O 1
ATOM 1185 N N . LEU A 1 156 ? 8.359 7.844 7.832 1 98 156 LEU A N 1
ATOM 1186 C CA . LEU A 1 156 ? 7.484 6.684 7.73 1 98 156 LEU A CA 1
ATOM 1187 C C . LEU A 1 156 ? 6.105 7.086 7.227 1 98 156 LEU A C 1
ATOM 1189 O O . LEU A 1 156 ? 5.5 6.375 6.422 1 98 156 LEU A O 1
ATOM 1193 N N . GLU A 1 157 ? 5.617 8.234 7.656 1 97.75 157 GLU A N 1
ATOM 1194 C CA . GLU A 1 157 ? 4.328 8.734 7.191 1 97.75 157 GLU A CA 1
ATOM 1195 C C . GLU A 1 157 ? 4.371 9.078 5.703 1 97.75 157 GLU A C 1
ATOM 1197 O O . GLU A 1 157 ? 3.428 8.789 4.965 1 97.75 157 GLU A O 1
ATOM 1202 N N . ALA A 1 158 ? 5.453 9.703 5.293 1 98.19 158 ALA A N 1
ATOM 1203 C CA . ALA A 1 158 ? 5.613 10.031 3.879 1 98.19 158 ALA A CA 1
ATOM 1204 C C . ALA A 1 158 ? 5.676 8.766 3.027 1 98.19 158 ALA A C 1
ATOM 1206 O O . ALA A 1 158 ? 5.078 8.703 1.949 1 98.19 158 ALA A O 1
ATOM 1207 N N . MET A 1 159 ? 6.418 7.777 3.504 1 98.12 159 MET A N 1
ATOM 1208 C CA . MET A 1 159 ? 6.508 6.492 2.814 1 98.12 159 MET A CA 1
ATOM 1209 C C . MET A 1 159 ? 5.133 5.844 2.695 1 98.12 159 MET A C 1
ATOM 1211 O O . MET A 1 159 ? 4.77 5.336 1.633 1 98.12 159 MET A O 1
ATOM 1215 N N . ALA A 1 160 ? 4.367 5.855 3.82 1 98.12 160 ALA A N 1
ATOM 1216 C CA . ALA A 1 160 ? 3.018 5.301 3.82 1 98.12 160 ALA A CA 1
ATOM 1217 C C . ALA A 1 160 ? 2.129 6.02 2.811 1 98.12 160 ALA A C 1
ATOM 1219 O O . ALA A 1 160 ? 1.42 5.379 2.031 1 98.12 160 ALA A O 1
ATOM 1220 N N . MET A 1 161 ? 2.207 7.305 2.803 1 97.75 161 MET A N 1
ATOM 1221 C CA . MET A 1 161 ? 1.411 8.125 1.894 1 97.75 161 MET A CA 1
ATOM 1222 C C . MET A 1 161 ? 1.783 7.844 0.442 1 97.75 161 MET A C 1
ATOM 1224 O O . MET A 1 161 ? 0.906 7.688 -0.409 1 97.75 161 MET A O 1
ATOM 1228 N N . ALA A 1 162 ? 3.059 7.773 0.17 1 97.62 162 ALA A N 1
ATOM 1229 C CA . ALA A 1 162 ? 3.533 7.516 -1.188 1 97.62 162 ALA A CA 1
ATOM 1230 C C . ALA A 1 162 ? 3.002 6.184 -1.708 1 97.62 162 ALA A C 1
ATOM 1232 O O . ALA A 1 162 ? 2.523 6.098 -2.842 1 97.62 162 ALA A O 1
ATOM 1233 N N . HIS A 1 163 ? 3.1 5.215 -0.875 1 97.25 163 HIS A N 1
ATOM 1234 C CA . HIS A 1 163 ? 2.65 3.891 -1.288 1 97.25 163 HIS A CA 1
ATOM 1235 C C . HIS A 1 163 ? 1.147 3.873 -1.545 1 97.25 163 HIS A C 1
ATOM 1237 O O . HIS A 1 163 ? 0.702 3.449 -2.613 1 97.25 163 HIS A O 1
ATOM 1243 N N . GLY A 1 164 ? 0.362 4.352 -0.58 1 97.81 164 GLY A N 1
ATOM 1244 C CA . GLY A 1 164 ? -1.084 4.359 -0.733 1 97.81 164 GLY A CA 1
ATOM 1245 C C . GLY A 1 164 ? -1.557 5.223 -1.89 1 97.81 164 GLY A C 1
ATOM 1246 O O . GLY A 1 164 ? -2.414 4.805 -2.67 1 97.81 164 GLY A O 1
ATOM 1247 N N . MET A 1 165 ? -1.021 6.434 -2.07 1 98 165 MET A N 1
ATOM 1248 C CA . MET A 1 165 ? -1.391 7.32 -3.168 1 98 165 MET A CA 1
ATOM 1249 C C . MET A 1 165 ? -0.951 6.742 -4.508 1 98 165 MET A C 1
ATOM 1251 O O . MET A 1 165 ? -1.622 6.938 -5.523 1 98 165 MET A O 1
ATOM 1255 N N . GLY A 1 166 ? 0.233 6.094 -4.477 1 98.12 166 GLY A N 1
ATOM 1256 C CA . GLY A 1 166 ? 0.707 5.473 -5.707 1 98.12 166 GLY A CA 1
ATOM 1257 C C . GLY A 1 166 ? -0.281 4.48 -6.293 1 98.12 166 GLY A C 1
ATOM 1258 O O . GLY A 1 166 ? -0.54 4.496 -7.5 1 98.12 166 GLY A O 1
ATOM 1259 N N . THR A 1 167 ? -0.831 3.688 -5.449 1 97.62 167 THR A N 1
ATOM 1260 C CA . THR A 1 167 ? -1.826 2.717 -5.891 1 97.62 167 THR A CA 1
ATOM 1261 C C . THR A 1 167 ? -3.072 3.422 -6.422 1 97.62 167 THR A C 1
ATOM 1263 O O . THR A 1 167 ? -3.596 3.059 -7.477 1 97.62 167 THR A O 1
ATOM 1266 N N . LEU A 1 168 ? -3.551 4.375 -5.719 1 97.88 168 LEU A N 1
ATOM 1267 C CA . LEU A 1 168 ? -4.73 5.117 -6.145 1 97.88 168 LEU A CA 1
ATOM 1268 C C . LEU A 1 168 ? -4.488 5.797 -7.488 1 97.88 168 LEU A C 1
ATOM 1270 O O . LEU A 1 168 ? -5.395 5.879 -8.32 1 97.88 168 LEU A O 1
ATOM 1274 N N . LEU A 1 169 ? -3.285 6.258 -7.715 1 97.31 169 LEU A N 1
ATOM 1275 C CA . LEU A 1 169 ? -2.914 6.887 -8.977 1 97.31 169 LEU A CA 1
ATOM 1276 C C . LEU A 1 169 ? -2.887 5.867 -10.109 1 97.31 169 LEU A C 1
ATOM 1278 O O . LEU A 1 169 ? -3.41 6.121 -11.195 1 97.31 169 LEU A O 1
ATOM 1282 N N . LEU A 1 170 ? -2.299 4.742 -9.844 1 95.5 170 LEU A N 1
ATOM 1283 C CA . LEU A 1 170 ? -2.188 3.697 -10.859 1 95.5 170 LEU A CA 1
ATOM 1284 C C . LEU A 1 170 ? -3.566 3.211 -11.289 1 95.5 170 LEU A C 1
ATOM 1286 O O . LEU A 1 170 ? -3.766 2.846 -12.453 1 95.5 170 LEU A O 1
ATOM 1290 N N . LEU A 1 171 ? -4.496 3.252 -10.367 1 95.62 171 LEU A N 1
ATOM 1291 C CA . LEU A 1 171 ? -5.844 2.771 -10.656 1 95.62 171 LEU A CA 1
ATOM 1292 C C . LEU A 1 171 ? -6.75 3.92 -11.086 1 95.62 171 LEU A C 1
ATOM 1294 O O . LEU A 1 171 ? -7.969 3.748 -11.195 1 95.62 171 LEU A O 1
ATOM 1298 N N . HIS A 1 172 ? -6.234 5.109 -11.195 1 94.62 172 HIS A N 1
ATOM 1299 C CA . HIS A 1 172 ? -6.926 6.293 -11.695 1 94.62 172 HIS A CA 1
ATOM 1300 C C . HIS A 1 172 ? -8.07 6.699 -10.773 1 94.62 172 HIS A C 1
ATOM 1302 O O . HIS A 1 172 ? -9.102 7.188 -11.234 1 94.62 172 HIS A O 1
ATOM 1308 N N . ARG A 1 173 ? -7.895 6.465 -9.484 1 96 173 ARG A N 1
ATOM 1309 C CA . ARG A 1 173 ? -8.852 6.918 -8.477 1 96 173 ARG A CA 1
ATOM 1310 C C . ARG A 1 173 ? -8.422 8.25 -7.875 1 96 173 ARG A C 1
ATOM 1312 O O . ARG A 1 173 ? -9.211 8.906 -7.195 1 96 173 ARG A O 1
ATOM 1319 N N . LEU A 1 174 ? -7.184 8.539 -8.117 1 96.5 174 LEU A N 1
ATOM 1320 C CA . LEU A 1 174 ? -6.586 9.82 -7.75 1 96.5 174 LEU A CA 1
ATOM 1321 C C . LEU A 1 174 ? -5.945 10.484 -8.961 1 96.5 174 LEU A C 1
ATOM 1323 O O . LEU A 1 174 ? -5.145 9.867 -9.664 1 96.5 174 LEU A O 1
ATOM 1327 N N . GLY A 1 175 ? -6.367 11.648 -9.25 1 95.44 175 GLY A N 1
ATOM 1328 C CA . GLY A 1 175 ? -5.77 12.383 -10.359 1 95.44 175 GLY A CA 1
ATOM 1329 C C . GLY A 1 175 ? -4.43 12.992 -10.008 1 95.44 175 GLY A C 1
ATOM 1330 O O . GLY A 1 175 ? -4.09 13.148 -8.836 1 95.44 175 GLY A O 1
ATOM 1331 N N . ARG A 1 176 ? -3.678 13.32 -11.055 1 95.44 176 ARG A N 1
ATOM 1332 C CA . ARG A 1 176 ? -2.348 13.891 -10.867 1 95.44 176 ARG A CA 1
ATOM 1333 C C . ARG A 1 176 ? -2.418 15.203 -10.102 1 95.44 176 ARG A C 1
ATOM 1335 O O . ARG A 1 176 ? -1.603 15.461 -9.211 1 95.44 176 ARG A O 1
ATOM 1342 N N . GLN A 1 177 ? -3.336 16.016 -10.43 1 95.44 177 GLN A N 1
ATOM 1343 C CA . GLN A 1 177 ? -3.484 17.297 -9.758 1 95.44 177 GLN A CA 1
ATOM 1344 C C . GLN A 1 177 ? -3.844 17.109 -8.281 1 95.44 177 GLN A C 1
ATOM 1346 O O . GLN A 1 177 ? -3.285 17.781 -7.41 1 95.44 177 GLN A O 1
ATOM 1351 N N . GLN A 1 178 ? -4.773 16.219 -8.031 1 95.75 178 GLN A N 1
ATOM 1352 C CA . GLN A 1 178 ? -5.16 15.922 -6.656 1 95.75 178 GLN A CA 1
ATOM 1353 C C . GLN A 1 178 ? -3.975 15.398 -5.852 1 95.75 178 GLN A C 1
ATOM 1355 O O . GLN A 1 178 ? -3.809 15.758 -4.684 1 95.75 178 GLN A O 1
ATOM 1360 N N . ALA A 1 179 ? -3.18 14.547 -6.508 1 97.62 179 ALA A N 1
ATOM 1361 C CA . ALA A 1 179 ? -1.987 14.016 -5.852 1 97.62 179 ALA A CA 1
ATOM 1362 C C . ALA A 1 179 ? -1.032 15.141 -5.461 1 97.62 179 ALA A C 1
ATOM 1364 O O . ALA A 1 179 ? -0.503 15.156 -4.348 1 97.62 179 ALA A O 1
ATOM 1365 N N . GLU A 1 180 ? -0.836 16.078 -6.387 1 97.19 180 GLU A N 1
ATOM 1366 C CA . GLU A 1 180 ? 0.05 17.203 -6.117 1 97.19 180 GLU A CA 1
ATOM 1367 C C . GLU A 1 180 ? -0.467 18.047 -4.957 1 97.19 180 GLU A C 1
ATOM 1369 O O . GLU A 1 180 ? 0.315 18.516 -4.125 1 97.19 180 GLU A O 1
ATOM 1374 N N . GLU A 1 181 ? -1.751 18.25 -4.906 1 95.81 181 GLU A N 1
ATOM 1375 C CA . GLU A 1 181 ? -2.3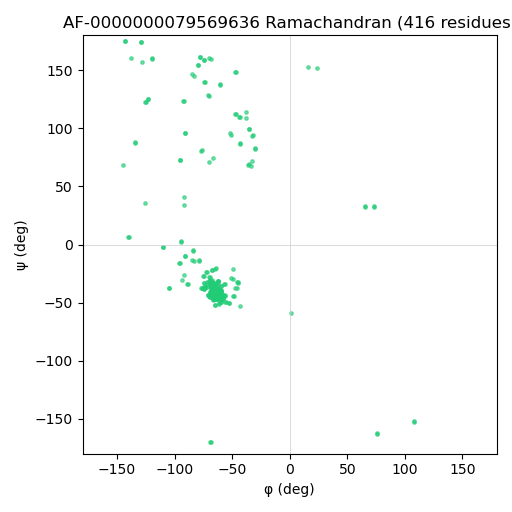63 19 -3.814 1 95.81 181 GLU A CA 1
ATOM 1376 C C . GLU A 1 181 ? -2.162 18.297 -2.477 1 95.81 181 GLU A C 1
ATOM 1378 O O . GLU A 1 181 ? -1.882 18.938 -1.464 1 95.81 181 GLU A O 1
ATOM 1383 N N . SER A 1 182 ? -2.305 17 -2.494 1 96.69 182 SER A N 1
ATOM 1384 C CA . SER A 1 182 ? -2.096 16.203 -1.284 1 96.69 182 SER A CA 1
ATOM 1385 C C . SER A 1 182 ? -0.646 16.281 -0.817 1 96.69 182 SER A C 1
ATOM 1387 O O . SER A 1 182 ? -0.379 16.375 0.382 1 96.69 182 SER A O 1
ATOM 1389 N N . ILE A 1 183 ? 0.289 16.219 -1.76 1 97.56 183 ILE A N 1
ATOM 1390 C CA . ILE A 1 183 ? 1.711 16.328 -1.449 1 97.56 183 ILE A CA 1
ATOM 1391 C C . ILE A 1 183 ? 1.995 17.672 -0.784 1 97.56 183 ILE A C 1
ATOM 1393 O O . ILE A 1 183 ? 2.658 17.734 0.255 1 97.56 183 ILE A O 1
ATOM 1397 N N . ASP A 1 184 ? 1.478 18.703 -1.343 1 95.75 184 ASP A N 1
ATOM 1398 C CA . ASP A 1 184 ? 1.717 20.047 -0.822 1 95.75 184 ASP A CA 1
ATOM 1399 C C . ASP A 1 184 ? 1.14 20.203 0.583 1 95.75 184 ASP A C 1
ATOM 1401 O O . ASP A 1 184 ? 1.793 20.766 1.471 1 95.75 184 ASP A O 1
ATOM 1405 N N . ARG A 1 185 ? -0.037 19.703 0.757 1 93.69 185 ARG A N 1
ATOM 1406 C CA . ARG A 1 185 ? -0.676 19.797 2.066 1 93.69 185 ARG A CA 1
ATOM 1407 C C . ARG A 1 185 ? 0.098 18.984 3.107 1 93.69 185 ARG A C 1
ATOM 1409 O O . ARG A 1 185 ? 0.306 19.453 4.23 1 93.69 185 ARG A O 1
ATOM 1416 N N . PHE A 1 186 ? 0.518 17.828 2.738 1 95.94 186 PHE A N 1
ATOM 1417 C CA . PHE A 1 186 ? 1.287 16.984 3.646 1 95.94 186 PHE A CA 1
ATOM 1418 C C . PHE A 1 186 ? 2.568 17.688 4.078 1 95.94 186 PHE A C 1
ATOM 1420 O O . PHE A 1 186 ? 2.875 17.75 5.273 1 95.94 186 PHE A O 1
ATOM 1427 N N . ALA A 1 187 ? 3.279 18.203 3.076 1 95.31 187 ALA A N 1
ATOM 1428 C CA . ALA A 1 187 ? 4.555 18.859 3.336 1 95.31 187 ALA A CA 1
ATOM 1429 C C . ALA A 1 187 ? 4.363 20.109 4.199 1 95.31 187 ALA A C 1
ATOM 1431 O O . ALA A 1 187 ? 5.137 20.344 5.129 1 95.31 187 ALA A O 1
ATOM 1432 N N . GLN A 1 188 ? 3.338 20.891 3.969 1 92.56 188 GLN A N 1
ATOM 1433 C CA . GLN A 1 188 ? 3.072 22.109 4.719 1 92.56 188 GLN A CA 1
ATOM 1434 C C . GLN A 1 188 ? 2.672 21.797 6.156 1 92.56 188 GLN A C 1
ATOM 1436 O O . GLN A 1 188 ? 3.102 22.484 7.09 1 92.56 188 GLN A O 1
ATOM 1441 N N . ASN A 1 189 ? 1.864 20.781 6.336 1 92.88 189 ASN A N 1
ATOM 1442 C CA . ASN A 1 189 ? 1.435 20.391 7.672 1 92.88 189 ASN A CA 1
ATOM 1443 C C . ASN A 1 189 ? 2.609 19.891 8.516 1 92.88 189 ASN A C 1
ATOM 1445 O O . ASN A 1 189 ? 2.639 20.109 9.727 1 92.88 189 ASN A O 1
ATOM 1449 N N . ALA A 1 190 ? 3.506 19.203 7.848 1 91.38 190 ALA A N 1
ATOM 1450 C CA . ALA A 1 190 ? 4.684 18.719 8.562 1 91.38 190 ALA A CA 1
ATOM 1451 C C . ALA A 1 190 ? 5.523 19.891 9.086 1 91.38 190 ALA A C 1
ATOM 1453 O O . ALA A 1 190 ? 6.109 19.797 10.164 1 91.38 190 ALA A O 1
ATOM 1454 N N . ALA A 1 191 ? 5.574 20.953 8.336 1 86.44 191 ALA A N 1
ATOM 1455 C CA . ALA A 1 191 ? 6.34 22.125 8.727 1 86.44 191 ALA A CA 1
ATOM 1456 C C . ALA A 1 191 ? 5.668 22.859 9.891 1 86.44 191 ALA A C 1
ATOM 1458 O O . ALA A 1 191 ? 6.344 23.422 10.75 1 86.44 191 ALA A O 1
ATOM 1459 N N . LEU A 1 192 ? 4.332 22.844 9.977 1 79.88 192 LEU A N 1
ATOM 1460 C CA . LEU A 1 192 ? 3.572 23.531 11.008 1 79.88 192 LEU A CA 1
ATOM 1461 C C . LEU A 1 192 ? 3.635 22.781 12.328 1 79.88 192 LEU A C 1
ATOM 1463 O O . LEU A 1 192 ? 3.598 23.391 13.398 1 79.88 192 LEU A O 1
ATOM 1467 N N . SER A 1 193 ? 3.611 21.5 12.281 1 70 193 SER A N 1
ATOM 1468 C CA . SER A 1 193 ? 3.635 20.688 13.492 1 70 193 SER A CA 1
ATOM 1469 C C . SER A 1 193 ? 4.953 20.844 14.234 1 70 193 SER A C 1
ATOM 1471 O O . SER A 1 193 ? 5 20.719 15.461 1 70 193 SER A O 1
ATOM 1473 N N . ASP A 1 194 ? 5.965 21 13.562 1 61.09 194 ASP A N 1
ATOM 1474 C CA . ASP A 1 194 ? 7.27 21.188 14.188 1 61.09 194 ASP A CA 1
ATOM 1475 C C . ASP A 1 194 ? 7.344 22.531 14.906 1 61.09 194 ASP A C 1
ATOM 1477 O O . ASP A 1 194 ? 7.969 22.641 15.961 1 61.09 194 ASP A O 1
ATOM 1481 N N . GLU A 1 195 ? 6.707 23.5 14.32 1 57.19 195 GLU A N 1
ATOM 1482 C CA . GLU A 1 195 ? 6.734 24.812 14.961 1 57.19 195 GLU A CA 1
ATOM 1483 C C . GLU A 1 195 ? 5.988 24.797 16.297 1 57.19 195 GLU A C 1
ATOM 1485 O O . GLU A 1 195 ? 6.305 25.562 17.203 1 57.19 195 GLU A O 1
ATOM 1490 N N . HIS A 1 196 ? 4.875 23.953 16.438 1 52.53 196 HIS A N 1
ATOM 1491 C CA . HIS A 1 196 ? 4.117 23.938 17.688 1 52.53 196 HIS A CA 1
ATOM 1492 C C . HIS A 1 196 ? 4.645 22.875 18.641 1 52.53 196 HIS A C 1
ATOM 1494 O O . HIS A 1 196 ? 4.141 22.734 19.766 1 52.53 196 HIS A O 1
ATOM 1500 N N . GLY A 1 197 ? 5.895 22.516 18.75 1 48.47 197 GLY A N 1
ATOM 1501 C CA . GLY A 1 197 ? 6.465 21.609 19.719 1 48.47 197 GLY A CA 1
ATOM 1502 C C . GLY A 1 197 ? 5.445 20.641 20.297 1 48.47 197 GLY A C 1
ATOM 1503 O O . GLY A 1 197 ? 4.246 20.781 20.078 1 48.47 197 GLY A O 1
ATOM 1504 N N . PRO A 1 198 ? 5.676 19.312 20.812 1 43.91 198 PRO A N 1
ATOM 1505 C CA . PRO A 1 198 ? 4.621 18.578 21.5 1 43.91 198 PRO A CA 1
ATOM 1506 C C . PRO A 1 198 ? 3.717 19.469 22.344 1 43.91 198 PRO A C 1
ATOM 1508 O O . PRO A 1 198 ? 4.203 20.375 23.031 1 43.91 198 PRO A O 1
ATOM 1511 N N . ARG A 1 199 ? 2.635 19.891 22.031 1 39.41 199 ARG A N 1
ATOM 1512 C CA . ARG A 1 199 ? 1.831 20.594 23.016 1 39.41 199 ARG A CA 1
ATOM 1513 C C . ARG A 1 199 ? 2.078 20.047 24.422 1 39.41 199 ARG A C 1
ATOM 1515 O O . ARG A 1 199 ? 1.959 18.844 24.656 1 39.41 199 ARG A O 1
ATOM 1522 N N . GLN A 1 200 ? 2.959 20.594 25.219 1 35.69 200 GLN A N 1
ATOM 1523 C CA . GLN A 1 200 ? 3.156 20.344 26.641 1 35.69 200 GLN A CA 1
ATOM 1524 C C . GLN A 1 200 ? 1.826 20.094 27.344 1 35.69 200 GLN A C 1
ATOM 1526 O O . GLN A 1 200 ? 0.996 21 27.469 1 35.69 200 GLN A O 1
ATOM 1531 N N . THR A 1 201 ? 1.077 18.938 27.094 1 39.28 201 THR A N 1
ATOM 1532 C CA . THR A 1 201 ? 0.076 18.656 28.109 1 39.28 201 THR A CA 1
ATOM 1533 C C . THR A 1 201 ? 0.532 19.172 29.469 1 39.28 201 THR A C 1
ATOM 1535 O O . THR A 1 201 ? 1.578 18.766 29.984 1 39.28 201 THR A O 1
ATOM 1538 N N . ASP A 1 202 ? 0.351 20.344 29.734 1 38.25 202 ASP A N 1
ATOM 1539 C CA . ASP A 1 202 ? 0.511 21.016 31.016 1 38.25 202 ASP A CA 1
ATOM 1540 C C . ASP A 1 202 ? 0.165 20.078 32.188 1 38.25 202 ASP A C 1
ATOM 1542 O O . ASP A 1 202 ? -1.002 19.734 32.375 1 38.25 202 ASP A O 1
ATOM 1546 N N . LYS A 1 203 ? 0.943 19.078 32.531 1 40.81 203 LYS A N 1
ATOM 1547 C CA . LYS A 1 203 ? 0.907 18.188 33.688 1 40.81 203 LYS A CA 1
ATOM 1548 C C . LYS A 1 203 ? 0.691 18.953 34.969 1 40.81 203 LYS A C 1
ATOM 1550 O O . LYS A 1 203 ? 0.733 18.375 36.062 1 40.81 203 LYS A O 1
ATOM 1555 N N . SER A 1 204 ? 1.161 20.172 35.125 1 38.88 204 SER A N 1
ATOM 1556 C CA . SER A 1 204 ? 1.455 20.406 36.531 1 38.88 204 SER A CA 1
ATOM 1557 C C . SER A 1 204 ? 0.174 20.516 37.375 1 38.88 204 SER A C 1
ATOM 1559 O O . SER A 1 204 ? -0.582 21.484 37.219 1 38.88 204 SER A O 1
ATOM 1561 N N . PRO A 1 205 ? -0.563 19.375 37.594 1 44.59 205 PRO A N 1
ATOM 1562 C CA . PRO A 1 205 ? -1.6 19.656 38.594 1 44.59 205 PRO A CA 1
ATOM 1563 C C . PRO A 1 205 ? -1.057 20.406 39.812 1 44.59 205 PRO A C 1
ATOM 1565 O O . PRO A 1 205 ? 0.091 20.188 40.219 1 44.59 205 PRO A O 1
ATOM 1568 N N . ARG A 1 206 ? -1.396 21.672 40.094 1 45.41 206 ARG A N 1
ATOM 1569 C CA . ARG A 1 206 ? -1.098 22.422 41.312 1 45.41 206 ARG A CA 1
ATOM 1570 C C . ARG A 1 206 ? -1.339 21.562 42.531 1 45.41 206 ARG A C 1
ATOM 1572 O O . ARG A 1 206 ? -2.4 20.953 42.688 1 45.41 206 ARG A O 1
ATOM 1579 N N . PRO A 1 207 ? -0.251 21.188 43.188 1 45.09 207 PRO A N 1
ATOM 1580 C CA . PRO A 1 207 ? -0.461 20.484 44.469 1 45.09 207 PRO A C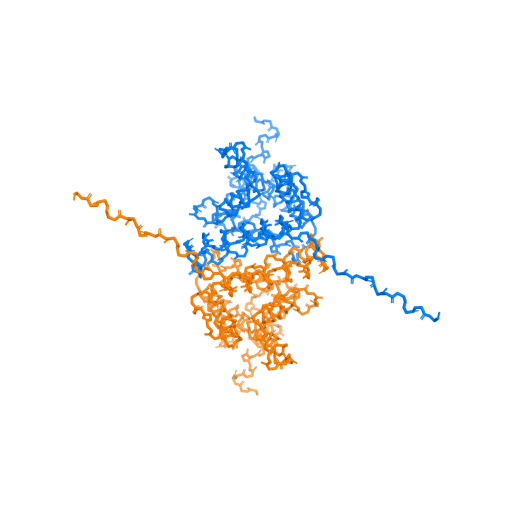A 1
ATOM 1581 C C . PRO A 1 207 ? -1.422 21.234 45.406 1 45.09 207 PRO A C 1
ATOM 1583 O O . PRO A 1 207 ? -1.299 22.453 45.562 1 45.09 207 PRO A O 1
ATOM 1586 N N . LEU A 1 208 ? -2.682 20.922 45.406 1 42.38 208 LEU A N 1
ATOM 1587 C CA . LEU A 1 208 ? -3.561 21.469 46.438 1 42.38 208 LEU A CA 1
ATOM 1588 C C . LEU A 1 208 ? -2.891 21.422 47.812 1 42.38 208 LEU A C 1
ATOM 1590 O O . LEU A 1 208 ? -2.434 20.359 48.25 1 42.38 208 LEU A O 1
ATOM 1594 N N . THR A 1 209 ? -2.107 22.422 48.219 1 40.59 209 THR A N 1
ATOM 1595 C CA . THR A 1 209 ? -1.711 22.672 49.594 1 40.59 209 THR A CA 1
ATOM 1596 C C . THR A 1 209 ? -2.865 22.375 50.562 1 40.59 209 THR A C 1
ATOM 1598 O O . THR A 1 209 ? -3.971 22.891 50.375 1 40.59 209 THR A O 1
ATOM 1601 N N . SER A 1 210 ? -2.793 21.266 51.375 1 33.62 210 SER A N 1
ATOM 1602 C CA . SER A 1 210 ? -3.43 21.312 52.688 1 33.62 210 SER A CA 1
ATOM 1603 C C . SER A 1 210 ? -2.832 22.422 53.562 1 33.62 210 SER A C 1
ATOM 1605 O O . SER A 1 210 ? -1.621 22.656 53.5 1 33.62 210 SER A O 1
ATOM 1607 N N . MET B 1 1 ? -30.719 -26.312 0.479 1 53.56 1 MET B N 1
ATOM 1608 C CA . MET B 1 1 ? -29.953 -25.078 0.44 1 53.56 1 MET B CA 1
ATOM 1609 C C . MET B 1 1 ? -30.156 -24.344 -0.878 1 53.56 1 MET B C 1
ATOM 1611 O O . MET B 1 1 ? -30 -24.922 -1.953 1 53.56 1 MET B O 1
ATOM 1615 N N . ASP B 1 2 ? -30.781 -23.156 -0.885 1 71.31 2 ASP B N 1
ATOM 1616 C CA . ASP B 1 2 ? -31.125 -22.422 -2.1 1 71.31 2 ASP B CA 1
ATOM 1617 C C . ASP B 1 2 ? -29.875 -21.922 -2.809 1 71.31 2 ASP B C 1
ATOM 1619 O O . ASP B 1 2 ? -28.766 -22.047 -2.287 1 71.31 2 ASP B O 1
ATOM 1623 N N . ASP B 1 3 ? -29.938 -21.625 -3.988 1 74.69 3 ASP B N 1
ATOM 1624 C CA . ASP B 1 3 ? -28.875 -21.203 -4.891 1 74.69 3 ASP B CA 1
ATOM 1625 C C . ASP B 1 3 ? -27.984 -20.156 -4.23 1 74.69 3 ASP B C 1
ATOM 1627 O O . ASP B 1 3 ? -26.75 -20.219 -4.332 1 74.69 3 ASP B O 1
ATOM 1631 N N . THR B 1 4 ? -28.656 -19.438 -3.449 1 73.31 4 THR B N 1
ATOM 1632 C CA . THR B 1 4 ? -27.922 -18.375 -2.775 1 73.31 4 THR B CA 1
ATOM 1633 C C . THR B 1 4 ? -27.031 -18.938 -1.686 1 73.31 4 THR B C 1
ATOM 1635 O O . THR B 1 4 ? -25.891 -18.5 -1.514 1 73.31 4 THR B O 1
ATOM 1638 N N . GLY B 1 5 ? -27.484 -19.922 -1.046 1 80.06 5 GLY B N 1
ATOM 1639 C CA . GLY B 1 5 ? -26.719 -20.578 0.007 1 80.06 5 GLY B CA 1
ATOM 1640 C C . GLY B 1 5 ? -25.484 -21.281 -0.507 1 80.06 5 GLY B C 1
ATOM 1641 O O . GLY B 1 5 ? -24.406 -21.172 0.091 1 80.06 5 GLY B O 1
ATOM 1642 N N . ARG B 1 6 ? -25.656 -21.891 -1.655 1 84.12 6 ARG B N 1
ATOM 1643 C CA . ARG B 1 6 ? -24.547 -22.641 -2.242 1 84.12 6 ARG B CA 1
ATOM 1644 C C . ARG B 1 6 ? -23.453 -21.703 -2.717 1 84.12 6 ARG B C 1
ATOM 1646 O O . ARG B 1 6 ? -22.266 -21.969 -2.518 1 84.12 6 ARG B O 1
ATOM 1653 N N . ARG B 1 7 ? -23.906 -20.641 -3.299 1 87.19 7 ARG B N 1
ATOM 1654 C CA . ARG B 1 7 ? -22.938 -19.656 -3.74 1 87.19 7 ARG B CA 1
ATOM 1655 C C . ARG B 1 7 ? -22.125 -19.109 -2.561 1 87.19 7 ARG B C 1
ATOM 1657 O O . ARG B 1 7 ? -20.906 -18.953 -2.648 1 87.19 7 ARG B O 1
ATOM 1664 N N . ALA B 1 8 ? -22.812 -18.859 -1.52 1 88.56 8 ALA B N 1
ATOM 1665 C CA . ALA B 1 8 ? -22.156 -18.344 -0.323 1 88.56 8 ALA B CA 1
ATOM 1666 C C . ALA B 1 8 ? -21.156 -19.344 0.227 1 88.56 8 ALA B C 1
ATOM 1668 O O . ALA B 1 8 ? -20.062 -18.953 0.664 1 88.56 8 ALA B O 1
ATOM 1669 N N . GLU B 1 9 ? -21.469 -20.5 0.19 1 90.81 9 GLU B N 1
ATOM 1670 C CA . GLU B 1 9 ? -20.578 -21.562 0.667 1 90.81 9 GLU B CA 1
ATOM 1671 C C . GLU B 1 9 ? -19.312 -21.641 -0.181 1 90.81 9 GLU B C 1
ATOM 1673 O O . GLU B 1 9 ? -18.219 -21.844 0.346 1 90.81 9 GLU B O 1
ATOM 1678 N N . ILE B 1 10 ? -19.516 -21.5 -1.422 1 92.12 10 ILE B N 1
ATOM 1679 C CA . ILE B 1 10 ? -18.391 -21.562 -2.361 1 92.12 10 ILE B CA 1
ATOM 1680 C C . ILE B 1 10 ? -17.469 -20.375 -2.15 1 92.12 10 ILE B C 1
ATOM 1682 O O . ILE B 1 10 ? -16.25 -20.516 -2.102 1 92.12 10 ILE B O 1
ATOM 1686 N N . VAL B 1 11 ? -18.094 -19.281 -1.969 1 91.19 11 VAL B N 1
ATOM 1687 C CA . VAL B 1 11 ? -17.312 -18.062 -1.758 1 91.19 11 VAL B CA 1
ATOM 1688 C C . VAL B 1 11 ? -16.594 -18.141 -0.417 1 91.19 11 VAL B C 1
ATOM 1690 O O . VAL B 1 11 ? -15.422 -17.75 -0.311 1 91.19 11 VAL B O 1
ATOM 1693 N N . ASP B 1 12 ? -17.234 -18.703 0.549 1 92.5 12 ASP B N 1
ATOM 1694 C CA . ASP B 1 12 ? -16.609 -18.906 1.856 1 92.5 12 ASP B CA 1
ATOM 1695 C C . ASP B 1 12 ? -15.414 -19.844 1.764 1 92.5 12 ASP B C 1
ATOM 1697 O O . ASP B 1 12 ? -14.391 -19.625 2.414 1 92.5 12 ASP B O 1
ATOM 1701 N N . ALA B 1 13 ? -15.594 -20.812 0.991 1 93.94 13 ALA B N 1
ATOM 1702 C CA . ALA B 1 13 ? -14.5 -21.766 0.77 1 93.94 13 ALA B CA 1
ATOM 1703 C C . ALA B 1 13 ? -13.312 -21.078 0.102 1 93.94 13 ALA B C 1
ATOM 1705 O O . ALA B 1 13 ? -12.164 -21.297 0.498 1 93.94 13 ALA B O 1
ATOM 1706 N N . ALA B 1 14 ? -13.625 -20.25 -0.907 1 92.88 14 ALA B N 1
ATOM 1707 C CA . ALA B 1 14 ? -12.57 -19.5 -1.586 1 92.88 14 ALA B CA 1
ATOM 1708 C C . ALA B 1 14 ? -11.852 -18.562 -0.618 1 92.88 14 ALA B C 1
ATOM 1710 O O . ALA B 1 14 ? -10.625 -18.453 -0.646 1 92.88 14 ALA B O 1
ATOM 1711 N N . ALA B 1 15 ? -12.594 -17.984 0.24 1 91 15 ALA B N 1
ATOM 1712 C CA . ALA B 1 15 ? -12.031 -17.062 1.224 1 91 15 ALA B CA 1
ATOM 1713 C C . ALA B 1 15 ? -11.109 -17.797 2.191 1 91 15 ALA B C 1
ATOM 1715 O O . ALA B 1 15 ? -10.031 -17.297 2.533 1 91 15 ALA B O 1
ATOM 1716 N N . ARG B 1 16 ? -11.484 -18.938 2.623 1 92.56 16 ARG B N 1
ATOM 1717 C CA . ARG B 1 16 ? -10.664 -19.75 3.525 1 92.56 16 ARG B CA 1
ATOM 1718 C C . ARG B 1 16 ? -9.359 -20.156 2.855 1 92.56 16 ARG B C 1
ATOM 1720 O O . ARG B 1 16 ? -8.297 -20.125 3.479 1 92.56 16 ARG B O 1
ATOM 1727 N N . LEU B 1 17 ? -9.492 -20.547 1.606 1 92.38 17 LEU B N 1
ATOM 1728 C CA . LEU B 1 17 ? -8.297 -20.922 0.848 1 92.38 17 LEU B CA 1
ATOM 1729 C C . LEU B 1 17 ? -7.359 -19.719 0.712 1 92.38 17 LEU B C 1
ATOM 1731 O O . LEU B 1 17 ? -6.145 -19.875 0.863 1 92.38 17 LEU B O 1
ATOM 1735 N N . PHE B 1 18 ? -7.957 -18.594 0.442 1 88.94 18 PHE B N 1
ATOM 1736 C CA . PHE B 1 18 ? -7.168 -17.375 0.318 1 88.94 18 PHE B CA 1
ATOM 1737 C C . PHE B 1 18 ? -6.391 -17.094 1.6 1 88.94 18 PHE B C 1
ATOM 1739 O O . PHE B 1 18 ? -5.199 -16.781 1.555 1 88.94 18 PHE B O 1
ATOM 1746 N N . GLU B 1 19 ? -7.031 -17.234 2.691 1 84.88 19 GLU B N 1
ATOM 1747 C CA . GLU B 1 19 ? -6.43 -16.953 3.992 1 84.88 19 GLU B CA 1
ATOM 1748 C C . GLU B 1 19 ? -5.254 -17.875 4.27 1 84.88 19 GLU B C 1
ATOM 1750 O O . GLU B 1 19 ? -4.281 -17.484 4.918 1 84.88 19 GLU B O 1
ATOM 1755 N N . ARG B 1 20 ? -5.336 -19.078 3.762 1 85.81 20 ARG B N 1
ATOM 1756 C CA . ARG B 1 20 ? -4.332 -20.094 4.074 1 85.81 20 ARG B CA 1
ATOM 1757 C C . ARG B 1 20 ? -3.166 -20.031 3.09 1 85.81 20 ARG B C 1
ATOM 1759 O O . ARG B 1 20 ? -2.023 -20.312 3.457 1 85.81 20 ARG B O 1
ATOM 1766 N N . GLY B 1 21 ? -3.525 -19.672 1.807 1 84.94 21 GLY B N 1
ATOM 1767 C CA . GLY B 1 21 ? -2.475 -19.828 0.813 1 84.94 21 GLY B CA 1
ATOM 1768 C C . GLY B 1 21 ? -2.434 -18.688 -0.193 1 84.94 21 GLY B C 1
ATOM 1769 O O . GLY B 1 21 ? -1.665 -18.734 -1.156 1 84.94 21 GLY B O 1
ATOM 1770 N N . GLY B 1 22 ? -3.236 -17.688 0.038 1 85.62 22 GLY B N 1
ATOM 1771 C CA . GLY B 1 22 ? -3.25 -16.562 -0.891 1 85.62 22 GLY B CA 1
ATOM 1772 C C . GLY B 1 22 ? -3.992 -16.875 -2.18 1 85.62 22 GLY B C 1
ATOM 1773 O O . GLY B 1 22 ? -4.773 -17.828 -2.242 1 85.62 22 GLY B O 1
ATOM 1774 N N . ILE B 1 23 ? -3.775 -16.078 -3.188 1 85.19 23 ILE B N 1
ATOM 1775 C CA . ILE B 1 23 ? -4.512 -16.141 -4.445 1 85.19 23 ILE B CA 1
ATOM 1776 C C . ILE B 1 23 ? -4.191 -17.438 -5.176 1 85.19 23 ILE B C 1
ATOM 1778 O O . ILE B 1 23 ? -5.059 -18.031 -5.82 1 85.19 23 ILE B O 1
ATOM 1782 N N . GLU B 1 24 ? -3.002 -17.875 -5.027 1 83.12 24 GLU B N 1
ATOM 1783 C CA . GLU B 1 24 ? -2.555 -19.062 -5.742 1 83.12 24 GLU B CA 1
ATOM 1784 C C . GLU B 1 24 ? -3.273 -20.312 -5.238 1 83.12 24 GLU B C 1
ATOM 1786 O O . GLU B 1 24 ? -3.377 -21.312 -5.957 1 83.12 24 GLU B O 1
ATOM 1791 N N . ALA B 1 25 ? -3.766 -20.203 -4.047 1 89.06 25 ALA B N 1
ATOM 1792 C CA . ALA B 1 25 ? -4.465 -21.328 -3.451 1 89.06 25 ALA B CA 1
ATOM 1793 C C . ALA B 1 25 ? -5.883 -21.453 -3.996 1 89.06 25 ALA B C 1
ATOM 1795 O O . ALA B 1 25 ? -6.543 -22.484 -3.807 1 89.06 25 ALA B O 1
ATOM 1796 N N . ILE B 1 26 ? -6.324 -20.422 -4.648 1 90.12 26 ILE B N 1
ATOM 1797 C CA . ILE B 1 26 ? -7.695 -20.406 -5.145 1 90.12 26 ILE B CA 1
ATOM 1798 C C . ILE B 1 26 ? -7.738 -20.969 -6.559 1 90.12 26 ILE B C 1
ATOM 1800 O O . ILE B 1 26 ? -7.449 -20.266 -7.531 1 90.12 26 ILE B O 1
ATOM 1804 N N . THR B 1 27 ? -8.039 -22.25 -6.668 1 91.5 27 THR B N 1
ATOM 1805 C CA . THR B 1 27 ? -8.359 -22.906 -7.926 1 91.5 27 THR B CA 1
ATOM 1806 C C . THR B 1 27 ? -9.766 -23.5 -7.883 1 91.5 27 THR B C 1
ATOM 1808 O O . THR B 1 27 ? -10.312 -23.734 -6.801 1 91.5 27 THR B O 1
ATOM 1811 N N . MET B 1 28 ? -10.266 -23.734 -9.062 1 92.94 28 MET B N 1
ATOM 1812 C CA . MET B 1 28 ? -11.617 -24.281 -9.117 1 92.94 28 MET B CA 1
ATOM 1813 C C . MET B 1 28 ? -11.695 -25.609 -8.391 1 92.94 28 MET B C 1
ATOM 1815 O O . MET B 1 28 ? -12.641 -25.859 -7.641 1 92.94 28 MET B O 1
ATOM 1819 N N . ARG B 1 29 ? -10.711 -26.391 -8.539 1 94.56 29 ARG B N 1
ATOM 1820 C CA . ARG B 1 29 ? -10.672 -27.703 -7.914 1 94.56 29 ARG B CA 1
ATOM 1821 C C . ARG B 1 29 ? -10.508 -27.594 -6.402 1 94.56 29 ARG B C 1
ATOM 1823 O O . ARG B 1 29 ? -11.195 -28.281 -5.645 1 94.56 29 ARG B O 1
ATOM 1830 N N . ALA B 1 30 ? -9.648 -26.75 -5.949 1 95.25 30 ALA B N 1
ATOM 1831 C CA . ALA B 1 30 ? -9.414 -26.562 -4.52 1 95.25 30 ALA B CA 1
ATOM 1832 C C . ALA B 1 30 ? -10.656 -26.016 -3.83 1 95.25 30 ALA B C 1
ATOM 1834 O O . ALA B 1 30 ? -10.992 -26.422 -2.713 1 95.25 30 ALA B O 1
ATOM 1835 N N . VAL B 1 31 ? -11.32 -25.078 -4.504 1 95.31 31 VAL B N 1
ATOM 1836 C CA . VAL B 1 31 ? -12.531 -24.484 -3.949 1 95.31 31 VAL B CA 1
ATOM 1837 C C . VAL B 1 31 ? -13.625 -25.531 -3.83 1 95.31 31 VAL B C 1
ATOM 1839 O O . VAL B 1 31 ? -14.32 -25.609 -2.814 1 95.31 31 VAL B O 1
ATOM 1842 N N . ALA B 1 32 ? -13.75 -26.328 -4.867 1 95.12 32 ALA B N 1
ATOM 1843 C CA . ALA B 1 32 ? -14.734 -27.406 -4.84 1 95.12 32 ALA B CA 1
ATOM 1844 C C . ALA B 1 32 ? -14.484 -28.344 -3.664 1 95.12 32 ALA B C 1
ATOM 1846 O O . ALA B 1 32 ? -15.406 -28.672 -2.908 1 95.12 32 ALA B O 1
ATOM 1847 N N . GLN B 1 33 ? -13.25 -28.734 -3.494 1 96.5 33 GLN B N 1
ATOM 1848 C CA . GLN B 1 33 ? -12.852 -29.625 -2.408 1 96.5 33 GLN B CA 1
ATOM 1849 C C . GLN B 1 33 ? -13.117 -28.984 -1.048 1 96.5 33 GLN B C 1
ATOM 1851 O O . GLN B 1 33 ? -13.68 -29.625 -0.156 1 96.5 33 GLN B O 1
ATOM 1856 N N . GLU B 1 34 ? -12.781 -27.766 -0.906 1 95.25 34 GLU B N 1
ATOM 1857 C CA . GLU B 1 34 ? -12.945 -27.047 0.352 1 95.25 34 GLU B CA 1
ATOM 1858 C C . GLU B 1 34 ? -14.422 -26.859 0.696 1 95.25 34 GLU B C 1
ATOM 1860 O O . GLU B 1 34 ? -14.797 -26.906 1.868 1 95.25 34 GLU B O 1
ATOM 1865 N N . ALA B 1 35 ? -15.211 -26.672 -0.296 1 94.06 35 ALA B N 1
ATOM 1866 C CA . ALA B 1 35 ? -16.641 -26.422 -0.111 1 94.06 35 ALA B CA 1
ATOM 1867 C C . ALA B 1 35 ? -17.406 -27.734 0.017 1 94.06 35 ALA B C 1
ATOM 1869 O O . ALA B 1 35 ? -18.594 -27.734 0.367 1 94.06 35 ALA B O 1
ATOM 1870 N N . GLY B 1 36 ? -16.766 -28.828 -0.316 1 94.94 36 GLY B N 1
ATOM 1871 C CA . GLY B 1 36 ? -17.422 -30.125 -0.254 1 94.94 36 GLY B CA 1
ATOM 1872 C C . GLY B 1 36 ? -18.438 -30.328 -1.361 1 94.94 36 GLY B C 1
ATOM 1873 O O . GLY B 1 36 ? -19.5 -30.922 -1.141 1 94.94 36 GLY B O 1
ATOM 1874 N N . VAL B 1 37 ? -18.203 -29.75 -2.529 1 93.44 37 VAL B N 1
ATOM 1875 C CA . VAL B 1 37 ? -19.109 -29.875 -3.666 1 93.44 37 VAL B CA 1
ATOM 1876 C C . VAL B 1 37 ? -18.328 -30.312 -4.902 1 93.44 37 VAL B C 1
ATOM 1878 O O . VAL B 1 37 ? -17.094 -30.406 -4.871 1 93.44 37 VAL B O 1
ATOM 1881 N N . SER B 1 38 ? -19.078 -30.578 -6.004 1 92.56 38 SER B N 1
ATOM 1882 C CA . SER B 1 38 ? -18.438 -30.984 -7.246 1 92.56 38 SER B CA 1
ATOM 1883 C C . SER B 1 38 ? -17.859 -29.781 -8 1 92.56 38 SER B C 1
ATOM 1885 O O . SER B 1 38 ? -18.359 -28.656 -7.852 1 92.56 38 SER B O 1
ATOM 1887 N N . LEU B 1 39 ? -16.844 -30.031 -8.812 1 93.12 39 LEU B N 1
ATOM 1888 C CA . LEU B 1 39 ? -16.281 -29 -9.68 1 93.12 39 LEU B CA 1
ATOM 1889 C C . LEU B 1 39 ? -17.344 -28.406 -10.586 1 93.12 39 LEU B C 1
ATOM 1891 O O . LEU B 1 39 ? -17.344 -27.203 -10.836 1 93.12 39 LEU B O 1
ATOM 1895 N N . ARG B 1 40 ? -18.297 -29.219 -11 1 90.88 40 ARG B N 1
ATOM 1896 C CA . ARG B 1 40 ? -19.375 -28.797 -11.875 1 90.88 40 ARG B CA 1
ATOM 1897 C C . ARG B 1 40 ? -20.281 -27.781 -11.18 1 90.88 40 ARG B C 1
ATOM 1899 O O . ARG B 1 40 ? -20.703 -26.797 -11.789 1 90.88 40 ARG B O 1
ATOM 1906 N N . LEU B 1 41 ? -20.516 -28.016 -10.023 1 89.56 41 LEU B N 1
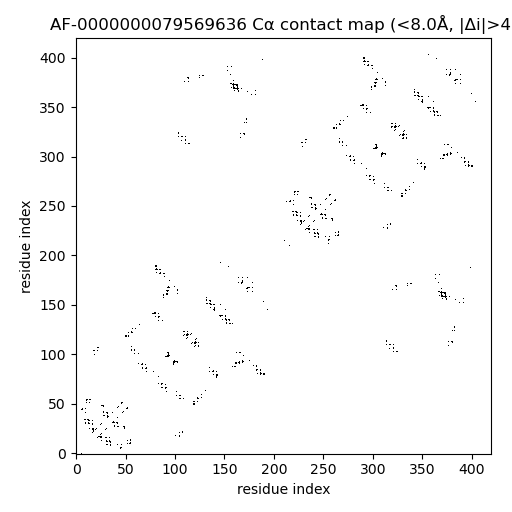ATOM 1907 C CA . LEU B 1 41 ? -21.375 -27.125 -9.258 1 89.56 41 LEU B CA 1
ATOM 1908 C C . LEU B 1 41 ? -20.688 -25.766 -9.047 1 89.56 41 LEU B C 1
ATOM 1910 O O . LEU B 1 41 ? -21.344 -24.719 -9.109 1 89.56 41 LEU B O 1
ATOM 1914 N N . VAL B 1 42 ? -19.375 -25.781 -8.727 1 91.38 42 VAL B N 1
ATOM 1915 C CA . VAL B 1 42 ? -18.609 -24.547 -8.578 1 91.38 42 VAL B CA 1
ATOM 1916 C C . VAL B 1 42 ? -18.656 -23.75 -9.883 1 91.38 42 VAL B C 1
ATOM 1918 O O . VAL B 1 42 ? -18.891 -22.547 -9.875 1 91.38 42 VAL B O 1
ATOM 1921 N N . GLN B 1 43 ? -18.5 -24.453 -10.906 1 88.81 43 GLN B N 1
ATOM 1922 C CA . GLN B 1 43 ? -18.5 -23.812 -12.219 1 88.81 43 GLN B CA 1
ATOM 1923 C C . GLN B 1 43 ? -19.875 -23.234 -12.547 1 88.81 43 GLN B C 1
ATOM 1925 O O . GLN B 1 43 ? -19.969 -22.203 -13.219 1 88.81 43 GLN B O 1
ATOM 1930 N N . TYR B 1 44 ? -20.844 -23.922 -12.039 1 84 44 TYR B N 1
ATOM 1931 C CA . TYR B 1 44 ? -22.203 -23.453 -12.234 1 84 44 TYR B CA 1
ATOM 1932 C C . TYR B 1 44 ? -22.453 -22.141 -11.492 1 84 44 TYR B C 1
ATOM 1934 O O . TYR B 1 44 ? -23.047 -21.219 -12.047 1 84 44 TYR B O 1
ATOM 1942 N N . TYR B 1 45 ? -22 -22.016 -10.25 1 80.62 45 TYR B N 1
ATOM 1943 C CA . TYR B 1 45 ? -22.297 -20.875 -9.398 1 80.62 45 TYR B CA 1
ATOM 1944 C C . TYR B 1 45 ? -21.219 -19.797 -9.523 1 80.62 45 TYR B C 1
ATOM 1946 O O . TYR B 1 45 ? -21.422 -18.656 -9.094 1 80.62 45 TYR B O 1
ATOM 1954 N N . GLY B 1 46 ? -19.969 -20.109 -9.883 1 69.81 46 GLY B N 1
ATOM 1955 C CA . GLY B 1 46 ? -18.875 -19.156 -9.852 1 69.81 46 GLY B CA 1
ATOM 1956 C C . GLY B 1 46 ? -17.875 -19.359 -10.984 1 69.81 46 GLY B C 1
ATOM 1957 O O . GLY B 1 46 ? -16.781 -19.875 -10.781 1 69.81 46 GLY B O 1
ATOM 1958 N N . SER B 1 47 ? -18.328 -19.078 -12.172 1 70.56 47 SER B N 1
ATOM 1959 C CA . SER B 1 47 ? -17.781 -19.562 -13.438 1 70.56 47 SER B CA 1
ATOM 1960 C C . SER B 1 47 ? -16.266 -19.5 -13.445 1 70.56 47 SER B C 1
ATOM 1962 O O . SER B 1 47 ? -15.594 -20.516 -13.641 1 70.56 47 SER B O 1
ATOM 1964 N N . SER B 1 48 ? -15.508 -18.578 -13.211 1 86.31 48 SER B N 1
ATOM 1965 C CA . SER B 1 48 ? -14.07 -18.516 -13.461 1 86.31 48 SER B CA 1
ATOM 1966 C C . SER B 1 48 ? -13.312 -18.094 -12.211 1 86.31 48 SER B C 1
ATOM 1968 O O . SER B 1 48 ? -13.914 -17.688 -11.219 1 86.31 48 SER B O 1
ATOM 1970 N N . LYS B 1 49 ? -12.086 -18.391 -12.094 1 87.31 49 LYS B N 1
ATOM 1971 C CA . LYS B 1 49 ? -11.219 -17.953 -11.008 1 87.31 49 LYS B CA 1
ATOM 1972 C C . LYS B 1 49 ? -11.398 -16.469 -10.719 1 87.31 49 LYS B C 1
ATOM 1974 O O . LYS B 1 49 ? -11.461 -16.062 -9.555 1 87.31 49 LYS B O 1
ATOM 1979 N N . ASP B 1 50 ? -11.594 -15.703 -11.766 1 88.38 50 ASP B N 1
ATOM 1980 C CA . ASP B 1 50 ? -11.781 -14.266 -11.609 1 88.38 50 ASP B CA 1
ATOM 1981 C C . ASP B 1 50 ? -13.07 -13.961 -10.852 1 88.38 50 ASP B C 1
ATOM 1983 O O . ASP B 1 50 ? -13.086 -13.094 -9.977 1 88.38 50 ASP B O 1
ATOM 1987 N N . GLU B 1 51 ? -14.008 -14.648 -11.141 1 90.75 51 GLU B N 1
ATOM 1988 C CA . GLU B 1 51 ? -15.289 -14.43 -10.484 1 90.75 51 GLU B CA 1
ATOM 1989 C C . GLU B 1 51 ? -15.227 -14.789 -9.008 1 90.75 51 GLU B C 1
ATOM 1991 O O . GLU B 1 51 ? -15.836 -14.117 -8.172 1 90.75 51 GLU B O 1
ATOM 1996 N N . LEU B 1 52 ? -14.523 -15.836 -8.727 1 90.88 52 LEU B N 1
ATOM 1997 C CA . LEU B 1 52 ? -14.336 -16.234 -7.332 1 90.88 52 LEU B CA 1
ATOM 1998 C C . LEU B 1 52 ? -13.547 -15.164 -6.57 1 90.88 52 LEU B C 1
ATOM 2000 O O . LEU B 1 52 ? -13.891 -14.828 -5.438 1 90.88 52 LEU B O 1
ATOM 2004 N N . LEU B 1 53 ? -12.547 -14.656 -7.227 1 90.38 53 LEU B N 1
ATOM 2005 C CA . LEU B 1 53 ? -11.727 -13.625 -6.602 1 90.38 53 LEU B CA 1
ATOM 2006 C C . LEU B 1 53 ? -12.539 -12.352 -6.363 1 90.38 53 LEU B C 1
ATOM 2008 O O . LEU B 1 53 ? -12.414 -11.719 -5.312 1 90.38 53 LEU B O 1
ATOM 2012 N N . VAL B 1 54 ? -13.359 -12 -7.309 1 91.88 54 VAL B N 1
ATOM 2013 C CA . VAL B 1 54 ? -14.227 -10.836 -7.172 1 91.88 54 VAL B CA 1
ATOM 2014 C C . VAL B 1 54 ? -15.18 -11.039 -5.996 1 91.88 54 VAL B C 1
ATOM 2016 O O . VAL B 1 54 ? -15.391 -10.117 -5.199 1 91.88 54 VAL B O 1
ATOM 2019 N N . ALA B 1 55 ? -15.656 -12.211 -5.898 1 90.62 55 ALA B N 1
ATOM 2020 C CA . ALA B 1 55 ? -16.578 -12.508 -4.809 1 90.62 55 ALA B CA 1
ATOM 2021 C C . ALA B 1 55 ? -15.883 -12.414 -3.455 1 90.62 55 ALA B C 1
ATOM 2023 O O . ALA B 1 55 ? -16.469 -11.914 -2.484 1 90.62 55 ALA B O 1
ATOM 2024 N N . VAL B 1 56 ? -14.727 -12.891 -3.361 1 89.88 56 VAL B N 1
ATOM 2025 C CA . VAL B 1 56 ? -13.93 -12.797 -2.141 1 89.88 56 VAL B CA 1
ATOM 2026 C C . VAL B 1 56 ? -13.672 -11.336 -1.803 1 89.88 56 VAL B C 1
ATOM 2028 O O . VAL B 1 56 ? -13.773 -10.93 -0.643 1 89.88 56 VAL B O 1
ATOM 2031 N N . LEU B 1 57 ? -13.367 -10.555 -2.793 1 90.44 57 LEU B N 1
ATOM 2032 C CA . LEU B 1 57 ? -13.141 -9.133 -2.604 1 90.44 57 LEU B CA 1
ATOM 2033 C C . LEU B 1 57 ? -14.398 -8.445 -2.084 1 90.44 57 LEU B C 1
ATOM 2035 O O . LEU B 1 57 ? -14.32 -7.59 -1.198 1 90.44 57 LEU B O 1
ATOM 2039 N N . GLU B 1 58 ? -15.461 -8.797 -2.676 1 91.25 58 GLU B N 1
ATOM 2040 C CA . GLU B 1 58 ? -16.719 -8.188 -2.252 1 91.25 58 GLU B CA 1
ATOM 2041 C C . GLU B 1 58 ? -17.031 -8.523 -0.796 1 91.25 58 GLU B C 1
ATOM 2043 O O . GLU B 1 58 ? -17.516 -7.672 -0.049 1 91.25 58 GLU B O 1
ATOM 2048 N N . GLN B 1 59 ? -16.766 -9.734 -0.451 1 89 59 GLN B N 1
ATOM 2049 C CA . GLN B 1 59 ? -16.938 -10.125 0.946 1 89 59 GLN B CA 1
ATOM 2050 C C . GLN B 1 59 ? -15.984 -9.336 1.849 1 89 59 GLN B C 1
ATOM 2052 O O . GLN B 1 59 ? -16.391 -8.883 2.926 1 89 59 GLN B O 1
ATOM 2057 N N . HIS B 1 60 ? -14.75 -9.195 1.43 1 86.06 60 HIS B N 1
ATOM 2058 C CA . HIS B 1 60 ? -13.75 -8.391 2.121 1 86.06 60 HIS B CA 1
ATOM 2059 C C . HIS B 1 60 ? -14.234 -6.953 2.295 1 86.06 60 HIS B C 1
ATOM 2061 O O . HIS B 1 60 ? -14.164 -6.398 3.396 1 86.06 60 HIS B O 1
ATOM 2067 N N . SER B 1 61 ? -14.688 -6.422 1.212 1 89.75 61 SER B N 1
ATOM 2068 C CA . SER B 1 61 ? -15.156 -5.043 1.191 1 89.75 61 SER B CA 1
ATOM 2069 C C . SER B 1 61 ? -16.328 -4.84 2.158 1 89.75 61 SER B C 1
ATOM 2071 O O . SER B 1 61 ? -16.344 -3.879 2.928 1 89.75 61 SER B O 1
ATOM 2073 N N . SER B 1 62 ? -17.219 -5.77 2.135 1 92 62 SER B N 1
ATOM 2074 C CA . SER B 1 62 ? -18.391 -5.699 3.01 1 92 62 SER B CA 1
ATOM 2075 C C . SER B 1 62 ? -17.984 -5.777 4.477 1 92 62 SER B C 1
ATOM 2077 O O . SER B 1 62 ? -18.516 -5.047 5.312 1 92 62 SER B O 1
ATOM 2079 N N . THR B 1 63 ? -17.094 -6.645 4.762 1 90.44 63 THR B N 1
ATOM 2080 C CA . THR B 1 63 ? -16.625 -6.816 6.133 1 90.44 63 THR B CA 1
ATOM 2081 C C . THR B 1 63 ? -15.914 -5.559 6.621 1 90.44 63 THR B C 1
ATOM 2083 O O . THR B 1 63 ? -16.156 -5.09 7.734 1 90.44 63 THR B O 1
ATOM 2086 N N . SER B 1 64 ? -15.055 -5.02 5.785 1 89.75 64 SER B N 1
ATOM 2087 C CA . SER B 1 64 ? -14.305 -3.812 6.129 1 89.75 64 SER B CA 1
ATOM 2088 C C . SER B 1 64 ? -15.242 -2.645 6.418 1 89.75 64 SER B C 1
ATOM 2090 O O . SER B 1 64 ? -15.102 -1.965 7.434 1 89.75 64 SER B O 1
ATOM 2092 N N . LEU B 1 65 ? -16.203 -2.451 5.559 1 91.19 65 LEU B N 1
ATOM 2093 C CA . LEU B 1 65 ? -17.141 -1.346 5.707 1 91.19 65 LEU B CA 1
ATOM 2094 C C . LEU B 1 65 ? -18.031 -1.541 6.938 1 91.19 65 LEU B C 1
ATOM 2096 O O . LEU B 1 65 ? -18.297 -0.586 7.668 1 91.19 65 LEU B O 1
ATOM 2100 N N . ARG B 1 66 ? -18.391 -2.785 7.164 1 91.69 66 ARG B N 1
ATOM 2101 C CA . ARG B 1 66 ? -19.234 -3.084 8.32 1 91.69 66 ARG B CA 1
ATOM 2102 C C . ARG B 1 66 ? -18.5 -2.801 9.625 1 91.69 66 ARG B C 1
ATOM 2104 O O . ARG B 1 66 ? -19.078 -2.24 10.555 1 91.69 66 ARG B O 1
ATOM 2111 N N . ARG B 1 67 ? -17.281 -3.176 9.711 1 90.5 67 ARG B N 1
ATOM 2112 C CA . ARG B 1 67 ? -16.469 -2.938 10.898 1 90.5 67 ARG B CA 1
ATOM 2113 C C . ARG B 1 67 ? -16.344 -1.444 11.188 1 90.5 67 ARG B C 1
ATOM 2115 O O . ARG B 1 67 ? -16.469 -1.012 12.328 1 90.5 67 ARG B O 1
ATOM 2122 N N . TRP B 1 68 ? -16.078 -0.682 10.164 1 89.31 68 TRP B N 1
ATOM 2123 C CA . TRP B 1 68 ? -15.906 0.759 10.32 1 89.31 68 TRP B CA 1
ATOM 2124 C C . TRP B 1 68 ? -17.219 1.417 10.742 1 89.31 68 TRP B C 1
ATOM 2126 O O . TRP B 1 68 ? -17.234 2.217 11.68 1 89.31 68 TRP B O 1
ATOM 2136 N N . LYS B 1 69 ? -18.328 1.05 10.078 1 88.94 69 LYS B N 1
ATOM 2137 C CA . LYS B 1 69 ? -19.641 1.63 10.391 1 88.94 69 LYS B CA 1
ATOM 2138 C C . LYS B 1 69 ? -20.047 1.309 11.82 1 88.94 69 LYS B C 1
ATOM 2140 O O . LYS B 1 69 ? -20.625 2.156 12.516 1 88.94 69 LYS B O 1
ATOM 2145 N N . ALA B 1 70 ? -19.75 0.105 12.211 1 89.88 70 ALA B N 1
ATOM 2146 C CA . ALA B 1 70 ? -20.078 -0.306 13.578 1 89.88 70 ALA B CA 1
ATOM 2147 C C . ALA B 1 70 ? -19.328 0.545 14.602 1 89.88 70 ALA B C 1
ATOM 2149 O O . ALA B 1 70 ? -19.906 0.964 15.602 1 89.88 70 ALA B O 1
ATOM 2150 N N . ARG B 1 71 ? -18.109 0.853 14.336 1 86.94 71 ARG B N 1
ATOM 2151 C CA . ARG B 1 71 ? -17.297 1.653 15.25 1 86.94 71 ARG B CA 1
ATOM 2152 C C . ARG B 1 71 ? -17.719 3.119 15.211 1 86.94 71 ARG B C 1
ATOM 2154 O O . ARG B 1 71 ? -17.719 3.797 16.234 1 86.94 71 ARG B O 1
ATOM 2161 N N . LEU B 1 72 ? -18.047 3.574 14.039 1 86.25 72 LEU B N 1
ATOM 2162 C CA . LEU B 1 72 ? -18.469 4.965 13.891 1 86.25 72 LEU B CA 1
ATOM 2163 C C . LEU B 1 72 ? -19.781 5.215 14.609 1 86.25 72 LEU B C 1
ATOM 2165 O O . LEU B 1 72 ? -19.969 6.273 15.211 1 86.25 72 LEU B O 1
ATOM 2169 N N . SER B 1 73 ? -20.688 4.227 14.508 1 83.25 73 SER B N 1
ATOM 2170 C CA . SER B 1 73 ? -22.016 4.355 15.102 1 83.25 73 SER B CA 1
ATOM 2171 C C . SER B 1 73 ? -21.938 4.332 16.625 1 83.25 73 SER B C 1
ATOM 2173 O O . SER B 1 73 ? -22.844 4.848 17.297 1 83.25 73 SER B O 1
ATOM 2175 N N . ARG B 1 74 ? -20.969 3.689 17.203 1 79.56 74 ARG B N 1
ATOM 2176 C CA . ARG B 1 74 ? -20.812 3.6 18.641 1 79.56 74 ARG B CA 1
ATOM 2177 C C . ARG B 1 74 ? -20.359 4.934 19.234 1 79.56 74 ARG B C 1
ATOM 2179 O O . ARG B 1 74 ? -20.516 5.176 20.438 1 79.56 74 ARG B O 1
ATOM 2186 N N . ARG B 1 75 ? -19.781 5.613 18.375 1 69.19 75 ARG B N 1
ATOM 2187 C CA . ARG B 1 75 ? -19.312 6.914 18.844 1 69.19 75 ARG B CA 1
ATOM 2188 C C . ARG B 1 75 ? -20.422 7.953 18.797 1 69.19 75 ARG B C 1
ATOM 2190 O O . ARG B 1 75 ? -21.406 7.781 18.062 1 69.19 75 ARG B O 1
ATOM 2197 N N . SER B 1 76 ? -20.469 8.898 19.75 1 61.31 76 SER B N 1
ATOM 2198 C CA . SER B 1 76 ? -21.531 9.883 19.938 1 61.31 76 SER B CA 1
ATOM 2199 C C . SER B 1 76 ? -21.906 10.547 18.609 1 61.31 76 SER B C 1
ATOM 2201 O O . SER B 1 76 ? -21.125 10.531 17.656 1 61.31 76 SER B O 1
ATOM 2203 N N . ALA B 1 77 ? -23.172 10.922 18.469 1 59.47 77 ALA B N 1
ATOM 2204 C CA . ALA B 1 77 ? -23.797 11.617 17.344 1 59.47 77 ALA B CA 1
ATOM 2205 C C . ALA B 1 77 ? -22.984 12.844 16.938 1 59.47 77 ALA B C 1
ATOM 2207 O O . ALA B 1 77 ? -22.969 13.234 15.773 1 59.47 77 ALA B O 1
ATOM 2208 N N . GLU B 1 78 ? -22.297 13.461 17.859 1 64.69 78 GLU B N 1
ATOM 2209 C CA . GLU B 1 78 ? -21.578 14.688 17.547 1 64.69 78 GLU B CA 1
ATOM 2210 C C . GLU B 1 78 ? -20.109 14.391 17.203 1 64.69 78 GLU B C 1
ATOM 2212 O O . GLU B 1 78 ? -19.219 14.656 18 1 64.69 78 GLU B O 1
ATOM 2217 N N . ARG B 1 79 ? -19.938 13.812 16 1 82.75 79 ARG B N 1
ATOM 2218 C CA . ARG B 1 79 ? -18.562 13.492 15.609 1 82.75 79 ARG B CA 1
ATOM 2219 C C . ARG B 1 79 ? -17.953 14.633 14.812 1 82.75 79 ARG B C 1
ATOM 2221 O O . ARG B 1 79 ? -18.578 15.172 13.898 1 82.75 79 ARG B O 1
ATOM 2228 N N . SER B 1 80 ? -16.859 15.062 15.352 1 90.62 80 SER B N 1
ATOM 2229 C CA . SER B 1 80 ? -16.078 16.047 14.602 1 90.62 80 SER B CA 1
ATOM 2230 C C . SER B 1 80 ? -15.352 15.383 13.43 1 90.62 80 SER B C 1
ATOM 2232 O O . SER B 1 80 ? -15.297 14.156 13.336 1 90.62 80 SER B O 1
ATOM 2234 N N . LEU B 1 81 ? -14.992 16.156 12.469 1 94.56 81 LEU B N 1
ATOM 2235 C CA . LEU B 1 81 ? -14.227 15.695 11.312 1 94.56 81 LEU B CA 1
ATOM 2236 C C . LEU B 1 81 ? -13.023 14.875 11.758 1 94.56 81 LEU B C 1
ATOM 2238 O O . LEU B 1 81 ? -12.828 13.75 11.289 1 94.56 81 LEU B O 1
ATOM 2242 N N . PRO B 1 82 ? -12.258 15.32 12.797 1 95.12 82 PRO B N 1
ATOM 2243 C CA . PRO B 1 82 ? -11.133 14.5 13.266 1 95.12 82 PRO B CA 1
ATOM 2244 C C . PRO B 1 82 ? -11.578 13.156 13.836 1 95.12 82 PRO B C 1
ATOM 2246 O O . PRO B 1 82 ? -10.898 12.148 13.648 1 95.12 82 PRO B O 1
ATOM 2249 N N . ASP B 1 83 ? -12.688 13.117 14.453 1 94.25 83 ASP B N 1
ATOM 2250 C CA . ASP B 1 83 ? -13.188 11.875 15.039 1 94.25 83 ASP B CA 1
ATOM 2251 C C . ASP B 1 83 ? -13.492 10.844 13.961 1 94.25 83 ASP B C 1
ATOM 2253 O O . ASP B 1 83 ? -13.211 9.656 14.133 1 94.25 83 ASP B O 1
ATOM 2257 N N . VAL B 1 84 ? -14.102 11.312 12.898 1 95.38 84 VAL B N 1
ATOM 2258 C CA . VAL B 1 84 ? -14.422 10.438 11.781 1 95.38 84 VAL B CA 1
ATOM 2259 C C . VAL B 1 84 ? -13.133 9.844 11.203 1 95.38 84 VAL B C 1
ATOM 2261 O O . VAL B 1 84 ? -13.039 8.633 11 1 95.38 84 VAL B O 1
ATOM 2264 N N . LEU B 1 85 ? -12.125 10.664 11 1 96.5 85 LEU B N 1
ATOM 2265 C CA . LEU B 1 85 ? -10.852 10.234 10.422 1 96.5 85 LEU B CA 1
ATOM 2266 C C . LEU B 1 85 ? -10.125 9.273 11.367 1 96.5 85 LEU B C 1
ATOM 2268 O O . LEU B 1 85 ? -9.609 8.25 10.93 1 96.5 85 LEU B O 1
ATOM 2272 N N . ARG B 1 86 ? -10.109 9.609 12.656 1 96.44 86 ARG B N 1
ATOM 2273 C CA . ARG B 1 86 ? -9.469 8.742 13.648 1 96.44 86 ARG B CA 1
ATOM 2274 C C . ARG B 1 86 ? -10.125 7.363 13.672 1 96.44 86 ARG B C 1
ATOM 2276 O O . ARG B 1 86 ? -9.438 6.344 13.688 1 96.44 86 ARG B O 1
ATOM 2283 N N . THR B 1 87 ? -11.43 7.352 13.656 1 95.31 87 THR B N 1
ATOM 2284 C CA . THR B 1 87 ? -12.164 6.094 13.711 1 95.31 87 THR B CA 1
ATOM 2285 C C . THR B 1 87 ? -11.867 5.242 12.477 1 95.31 87 THR B C 1
ATOM 2287 O O . THR B 1 87 ? -11.641 4.035 12.586 1 95.31 87 THR B O 1
ATOM 2290 N N . PHE B 1 88 ? -11.859 5.883 11.336 1 96.5 88 PHE B N 1
ATOM 2291 C CA . PHE B 1 88 ? -11.57 5.152 10.109 1 96.5 88 PHE B CA 1
ATOM 2292 C C . PHE B 1 88 ? -10.172 4.543 10.156 1 96.5 88 PHE B C 1
ATOM 2294 O O . PHE B 1 88 ? -10.008 3.342 9.93 1 96.5 88 PHE B O 1
ATOM 2301 N N . LEU B 1 89 ? -9.203 5.363 10.484 1 97.56 89 LEU B N 1
ATOM 2302 C CA . LEU B 1 89 ? -7.816 4.918 10.461 1 97.56 89 LEU B CA 1
ATOM 2303 C C . LEU B 1 89 ? -7.574 3.842 11.516 1 97.56 89 LEU B C 1
ATOM 2305 O O . LEU B 1 89 ? -6.914 2.838 11.242 1 97.56 89 LEU B O 1
ATOM 2309 N N . ARG B 1 90 ? -8.117 3.963 12.688 1 96.06 90 ARG B N 1
ATOM 2310 C CA . ARG B 1 90 ? -7.949 2.975 13.75 1 96.06 90 ARG B CA 1
ATOM 2311 C C . ARG B 1 90 ? -8.594 1.647 13.367 1 96.06 90 ARG B C 1
ATOM 2313 O O . ARG B 1 90 ? -8.094 0.581 13.727 1 96.06 90 ARG B O 1
ATOM 2320 N N . THR B 1 91 ? -9.703 1.711 12.633 1 94.81 91 THR B N 1
ATOM 2321 C CA . THR B 1 91 ? -10.398 0.497 12.211 1 94.81 91 THR B CA 1
ATOM 2322 C C . THR B 1 91 ? -9.648 -0.185 11.07 1 94.81 91 THR B C 1
ATOM 2324 O O . THR B 1 91 ? -9.609 -1.414 10.992 1 94.81 91 THR B O 1
ATOM 2327 N N . ALA B 1 92 ? -9.125 0.624 10.227 1 96.06 92 ALA B N 1
ATOM 2328 C CA . ALA B 1 92 ? -8.492 0.12 9.008 1 96.06 92 ALA B CA 1
ATOM 2329 C C . ALA B 1 92 ? -7.137 -0.508 9.305 1 96.06 92 ALA B C 1
ATOM 2331 O O . ALA B 1 92 ? -6.68 -1.39 8.578 1 96.06 92 ALA B O 1
ATOM 2332 N N . LEU B 1 93 ? -6.406 -0.103 10.367 1 97.25 93 LEU B N 1
ATOM 2333 C CA . LEU B 1 93 ? -5.059 -0.586 10.656 1 97.25 93 LEU B CA 1
ATOM 2334 C C . LEU B 1 93 ? -5.098 -2.012 11.195 1 97.25 93 LEU B C 1
ATOM 2336 O O . LEU B 1 93 ? -5.996 -2.369 11.961 1 97.25 93 LEU B O 1
ATOM 2340 N N . PRO B 1 94 ? -4.172 -2.855 10.773 1 96.5 94 PRO B N 1
ATOM 2341 C CA . PRO B 1 94 ? -4.121 -4.27 11.156 1 96.5 94 PRO B CA 1
ATOM 2342 C C . PRO B 1 94 ? -3.59 -4.484 12.57 1 96.5 94 PRO B C 1
ATOM 2344 O O . PRO B 1 94 ? -2.438 -4.887 12.742 1 96.5 94 PRO B O 1
ATOM 2347 N N . THR B 1 95 ? -4.391 -4.324 13.562 1 94.69 95 THR B N 1
ATOM 2348 C CA . THR B 1 95 ? -3.959 -4.371 14.961 1 94.69 95 THR B CA 1
ATOM 2349 C C . THR B 1 95 ? -4.488 -5.629 15.648 1 94.69 95 THR B C 1
ATOM 2351 O O . THR B 1 95 ? -4.184 -5.875 16.812 1 94.69 95 THR B O 1
ATOM 2354 N N . ASP B 1 96 ? -5.246 -6.426 14.961 1 93.38 96 ASP B N 1
ATOM 2355 C CA . ASP B 1 96 ? -5.727 -7.719 15.438 1 93.38 96 ASP B CA 1
ATOM 2356 C C . ASP B 1 96 ? -5.758 -8.742 14.312 1 93.38 96 ASP B C 1
ATOM 2358 O O . ASP B 1 96 ? -5.461 -8.414 13.156 1 93.38 96 ASP B O 1
ATOM 2362 N N . SER B 1 97 ? -6.09 -9.977 14.648 1 92.06 97 SER B N 1
ATOM 2363 C CA . SER B 1 97 ? -6.02 -11.07 13.68 1 92.06 97 SER B CA 1
ATOM 2364 C C . SER B 1 97 ? -6.922 -10.805 12.484 1 92.06 97 SER B C 1
ATOM 2366 O O . SER B 1 97 ? -6.523 -11.031 11.336 1 92.06 97 SER B O 1
ATOM 2368 N N . ALA B 1 98 ? -8.133 -10.312 12.75 1 89.06 98 ALA B N 1
ATOM 2369 C CA . ALA B 1 98 ? -9.094 -10.078 11.68 1 89.06 98 ALA B CA 1
ATOM 2370 C C . ALA B 1 98 ? -8.617 -8.969 10.75 1 89.06 98 ALA B C 1
ATOM 2372 O O . ALA B 1 98 ? -8.656 -9.109 9.523 1 89.06 98 ALA B O 1
ATOM 2373 N N . SER B 1 99 ? -8.172 -7.848 11.305 1 92.69 99 SER B N 1
ATOM 2374 C CA . SER B 1 99 ? -7.723 -6.723 10.484 1 92.69 99 SER B CA 1
ATOM 2375 C C . SER B 1 99 ? -6.422 -7.051 9.766 1 92.69 99 SER B C 1
ATOM 2377 O O . SER B 1 99 ? -6.172 -6.555 8.664 1 92.69 99 SER B O 1
ATOM 2379 N N . ARG B 1 100 ? -5.582 -7.883 10.344 1 93.56 100 ARG B N 1
ATOM 2380 C CA . ARG B 1 100 ? -4.371 -8.336 9.664 1 93.56 100 ARG B CA 1
ATOM 2381 C C . ARG B 1 100 ? -4.715 -9.156 8.422 1 93.56 100 ARG B C 1
ATOM 2383 O O . ARG B 1 100 ? -4.113 -8.969 7.363 1 93.56 100 ARG B O 1
ATOM 2390 N N . ALA B 1 101 ? -5.676 -10.039 8.625 1 89.75 101 ALA B N 1
ATOM 2391 C CA . ALA B 1 101 ? -6.133 -10.844 7.488 1 89.75 101 ALA B CA 1
ATOM 2392 C C . ALA B 1 101 ? -6.715 -9.961 6.391 1 89.75 101 ALA B C 1
ATOM 2394 O O . ALA B 1 101 ? -6.441 -10.164 5.207 1 89.75 101 ALA B O 1
ATOM 2395 N N . LEU B 1 102 ? -7.473 -8.969 6.766 1 91.25 102 LEU B N 1
ATOM 2396 C CA . LEU B 1 102 ? -8.094 -8.055 5.809 1 91.25 102 LEU B CA 1
ATOM 2397 C C . LEU B 1 102 ? -7.035 -7.266 5.047 1 91.25 102 LEU B C 1
ATOM 2399 O O . LEU B 1 102 ? -7.156 -7.062 3.836 1 91.25 102 LEU B O 1
ATOM 2403 N N . HIS B 1 103 ? -6 -6.848 5.742 1 94.62 103 HIS B N 1
ATOM 2404 C CA . HIS B 1 103 ? -4.93 -6.105 5.09 1 94.62 103 HIS B CA 1
ATOM 2405 C C . HIS B 1 103 ? -4.207 -6.969 4.062 1 94.62 103 HIS B C 1
ATOM 2407 O O . HIS B 1 103 ? -3.898 -6.504 2.961 1 94.62 103 HIS B O 1
ATOM 2413 N N . ARG B 1 104 ? -3.994 -8.242 4.367 1 92.75 104 ARG B N 1
ATOM 2414 C CA . ARG B 1 104 ? -3.311 -9.156 3.453 1 92.75 104 ARG B CA 1
ATOM 2415 C C . ARG B 1 104 ? -4.16 -9.43 2.215 1 92.75 104 ARG B C 1
ATOM 2417 O O . ARG B 1 104 ? -3.645 -9.453 1.095 1 92.75 104 ARG B O 1
ATOM 2424 N N . VAL B 1 105 ? -5.441 -9.594 2.43 1 90.25 105 VAL B N 1
ATOM 2425 C CA . VAL B 1 105 ? -6.352 -9.797 1.309 1 90.25 105 VAL B CA 1
ATOM 2426 C C . VAL B 1 105 ? -6.383 -8.547 0.434 1 90.25 105 VAL B C 1
ATOM 2428 O O . VAL B 1 105 ? -6.27 -8.633 -0.791 1 90.25 105 VAL B O 1
ATOM 2431 N N . GLY B 1 106 ? -6.516 -7.395 1.082 1 92.31 106 GLY B N 1
ATOM 2432 C CA . GLY B 1 106 ? -6.539 -6.141 0.347 1 92.31 106 GLY B CA 1
ATOM 2433 C C . GLY B 1 106 ? -5.289 -5.914 -0.488 1 92.31 106 GLY B C 1
ATOM 2434 O O . GLY B 1 106 ? -5.379 -5.52 -1.652 1 92.31 106 GLY B O 1
ATOM 2435 N N . THR B 1 107 ? -4.137 -6.203 0.085 1 94.31 107 THR B N 1
ATOM 2436 C CA . THR B 1 107 ? -2.871 -6.031 -0.619 1 94.31 107 THR B CA 1
ATOM 2437 C C . THR B 1 107 ? -2.766 -7.004 -1.787 1 94.31 107 THR B C 1
ATOM 2439 O O . THR B 1 107 ? -2.24 -6.656 -2.848 1 94.31 107 THR B O 1
ATOM 2442 N N . SER B 1 108 ? -3.254 -8.234 -1.613 1 91.75 108 SER B N 1
ATOM 2443 C CA . SER B 1 108 ? -3.24 -9.234 -2.676 1 91.75 108 SER B CA 1
ATOM 2444 C C . SER B 1 108 ? -4.086 -8.789 -3.865 1 91.75 108 SER B C 1
ATOM 2446 O O . SER B 1 108 ? -3.646 -8.883 -5.012 1 91.75 108 SER B O 1
ATOM 2448 N N . ILE B 1 109 ? -5.234 -8.32 -3.572 1 90.88 109 ILE B N 1
ATOM 2449 C CA . ILE B 1 109 ? -6.152 -7.918 -4.633 1 90.88 109 ILE B CA 1
ATOM 2450 C C . ILE B 1 109 ? -5.66 -6.621 -5.27 1 90.88 109 ILE B C 1
ATOM 2452 O O . ILE 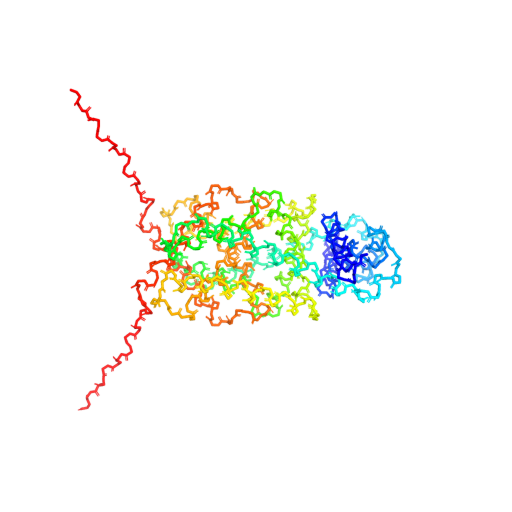B 1 109 ? -5.809 -6.418 -6.477 1 90.88 109 ILE B O 1
ATOM 2456 N N . GLU B 1 110 ? -5.109 -5.734 -4.469 1 93.94 110 GLU B N 1
ATOM 2457 C CA . GLU B 1 110 ? -4.445 -4.539 -4.977 1 93.94 110 GLU B CA 1
ATOM 2458 C C . GLU B 1 110 ? -3.4 -4.898 -6.031 1 93.94 110 GLU B C 1
ATOM 2460 O O . GLU B 1 110 ? -3.387 -4.316 -7.121 1 93.94 110 GLU B O 1
ATOM 2465 N N . LEU B 1 111 ? -2.578 -5.82 -5.688 1 92.56 111 LEU B N 1
ATOM 2466 C CA . LEU B 1 111 ? -1.519 -6.219 -6.609 1 92.56 111 LEU B CA 1
ATOM 2467 C C . LEU B 1 111 ? -2.102 -6.715 -7.926 1 92.56 111 LEU B C 1
ATOM 2469 O O . LEU B 1 111 ? -1.635 -6.332 -9 1 92.56 111 LEU B O 1
ATOM 2473 N N . LEU B 1 112 ? -3.1 -7.516 -7.832 1 89.5 112 LEU B N 1
ATOM 2474 C CA . LEU B 1 112 ? -3.746 -8.016 -9.039 1 89.5 112 LEU B CA 1
ATOM 2475 C C . LEU B 1 112 ? -4.324 -6.863 -9.859 1 89.5 112 LEU B C 1
ATOM 2477 O O . LEU B 1 112 ? -4.207 -6.848 -11.086 1 89.5 112 LEU B O 1
ATOM 2481 N N . ALA B 1 113 ? -4.898 -5.949 -9.164 1 92.56 113 ALA B N 1
ATOM 2482 C CA . ALA B 1 113 ? -5.57 -4.832 -9.82 1 92.56 113 ALA B CA 1
ATOM 2483 C C . ALA B 1 113 ? -4.566 -3.939 -10.547 1 92.56 113 ALA B C 1
ATOM 2485 O O . ALA B 1 113 ? -4.855 -3.41 -11.617 1 92.56 113 ALA B O 1
ATOM 2486 N N . ILE B 1 114 ? -3.379 -3.779 -9.992 1 93.38 114 ILE B N 1
ATOM 2487 C CA . ILE B 1 114 ? -2.441 -2.826 -10.578 1 93.38 114 ILE B CA 1
ATOM 2488 C C . ILE B 1 114 ? -1.557 -3.533 -11.602 1 93.38 114 ILE B C 1
ATOM 2490 O O . ILE B 1 114 ? -0.764 -2.893 -12.297 1 93.38 114 ILE B O 1
ATOM 2494 N N . THR B 1 115 ? -1.616 -4.891 -11.664 1 88.81 115 THR B N 1
ATOM 2495 C CA . THR B 1 115 ? -0.779 -5.637 -12.594 1 88.81 115 THR B CA 1
ATOM 2496 C C . THR B 1 115 ? -1.602 -6.145 -13.773 1 88.81 115 THR B C 1
ATOM 2498 O O . THR B 1 115 ? -1.075 -6.324 -14.875 1 88.81 115 THR B O 1
ATOM 2501 N N . ASP B 1 116 ? -2.824 -6.52 -13.289 1 81.38 116 ASP B N 1
ATOM 2502 C CA . ASP B 1 116 ? -3.699 -7.102 -14.305 1 81.38 116 ASP B CA 1
ATOM 2503 C C . ASP B 1 116 ? -5.02 -6.336 -14.391 1 81.38 116 ASP B C 1
ATOM 2505 O O . ASP B 1 116 ? -5.496 -5.797 -13.391 1 81.38 116 ASP B O 1
ATOM 2509 N N . GLY B 1 117 ? -5.359 -5.91 -15.422 1 77.12 117 GLY B N 1
ATOM 2510 C CA . GLY B 1 117 ? -6.688 -5.344 -15.586 1 77.12 117 GLY B CA 1
ATOM 2511 C C . GLY B 1 117 ? -7.793 -6.383 -15.492 1 77.12 117 GLY B C 1
ATOM 2512 O O . GLY B 1 117 ? -7.656 -7.379 -14.781 1 77.12 117 GLY B O 1
ATOM 2513 N N . GLY B 1 118 ? -8.969 -6.09 -15.797 1 88.5 118 GLY B N 1
ATOM 2514 C CA . GLY B 1 118 ? -10.07 -7.035 -15.898 1 88.5 118 GLY B CA 1
ATOM 2515 C C . GLY B 1 118 ? -11.07 -6.906 -14.773 1 88.5 118 GLY B C 1
ATOM 2516 O O . GLY B 1 118 ? -11.234 -5.824 -14.195 1 88.5 118 GLY B O 1
ATOM 2517 N N . ALA B 1 119 ? -11.695 -8.023 -14.531 1 89.44 119 ALA B N 1
ATOM 2518 C CA . ALA B 1 119 ? -12.836 -8.008 -13.617 1 89.44 119 ALA B CA 1
ATOM 2519 C C . ALA B 1 119 ? -12.383 -7.742 -12.188 1 89.44 119 ALA B C 1
ATOM 2521 O O . ALA B 1 119 ? -13.078 -7.059 -11.43 1 89.44 119 ALA B O 1
ATOM 2522 N N . VAL B 1 120 ? -11.258 -8.219 -11.852 1 90.56 120 VAL B N 1
ATOM 2523 C CA . VAL B 1 120 ? -10.758 -8.039 -10.492 1 90.56 120 VAL B CA 1
ATOM 2524 C C . VAL B 1 120 ? -10.367 -6.582 -10.266 1 90.56 120 VAL B C 1
ATOM 2526 O O . VAL B 1 120 ? -10.688 -6 -9.227 1 90.56 120 VAL B O 1
ATOM 2529 N N . ALA B 1 121 ? -9.688 -6.008 -11.266 1 93.5 121 ALA B N 1
ATOM 2530 C CA . ALA B 1 121 ? -9.32 -4.602 -11.164 1 93.5 121 ALA B CA 1
ATOM 2531 C C . ALA B 1 121 ? -10.555 -3.713 -11.055 1 93.5 121 ALA B C 1
ATOM 2533 O O . ALA B 1 121 ? -10.602 -2.814 -10.211 1 93.5 121 ALA B O 1
ATOM 2534 N N . ALA B 1 122 ? -11.523 -4.012 -11.867 1 94.38 122 ALA B N 1
ATOM 2535 C CA . ALA B 1 122 ? -12.758 -3.232 -11.844 1 94.38 122 ALA B CA 1
ATOM 2536 C C . ALA B 1 122 ? -13.445 -3.354 -10.484 1 94.38 122 ALA B C 1
ATOM 2538 O O . ALA B 1 122 ? -13.977 -2.369 -9.961 1 94.38 122 ALA B O 1
ATOM 2539 N N . ALA B 1 123 ? -13.453 -4.555 -9.945 1 93.25 123 ALA B N 1
ATOM 2540 C CA . ALA B 1 123 ? -14.062 -4.781 -8.641 1 93.25 123 ALA B CA 1
ATOM 2541 C C . ALA B 1 123 ? -13.312 -4.035 -7.543 1 93.25 123 ALA B C 1
ATOM 2543 O O . ALA B 1 123 ? -13.922 -3.475 -6.633 1 93.25 123 ALA B O 1
ATOM 2544 N N . TYR B 1 124 ? -12.055 -4.027 -7.605 1 94.88 124 TYR B N 1
ATOM 2545 C CA . TYR B 1 124 ? -11.242 -3.33 -6.613 1 94.88 124 TYR B CA 1
ATOM 2546 C C . TYR B 1 124 ? -11.453 -1.823 -6.691 1 94.88 124 TYR B C 1
ATOM 2548 O O . TYR B 1 124 ? -11.555 -1.148 -5.664 1 94.88 124 TYR B O 1
ATOM 2556 N N . GLU B 1 125 ? -11.555 -1.363 -7.926 1 95.31 125 GLU B N 1
ATOM 2557 C CA . GLU B 1 125 ? -11.844 0.052 -8.133 1 95.31 125 GLU B CA 1
ATOM 2558 C C . GLU B 1 125 ? -13.195 0.43 -7.523 1 95.31 125 GLU B C 1
ATOM 2560 O O . GLU B 1 125 ? -13.32 1.476 -6.883 1 95.31 125 GLU B O 1
ATOM 2565 N N . ARG B 1 126 ? -14.117 -0.395 -7.695 1 94.06 126 ARG B N 1
ATOM 2566 C CA . ARG B 1 126 ? -15.43 -0.151 -7.105 1 94.06 126 ARG B CA 1
ATOM 2567 C C . ARG B 1 126 ? -15.352 -0.148 -5.582 1 94.06 126 ARG B C 1
ATOM 2569 O O . ARG B 1 126 ? -16 0.666 -4.926 1 94.06 126 ARG B O 1
ATOM 2576 N N . HIS B 1 127 ? -14.586 -1.07 -5.074 1 93.19 127 HIS B N 1
ATOM 2577 C CA . HIS B 1 127 ? -14.383 -1.125 -3.631 1 93.19 127 HIS B CA 1
ATOM 2578 C C . HIS B 1 127 ? -13.773 0.172 -3.113 1 93.19 127 HIS B C 1
ATOM 2580 O O . HIS B 1 127 ? -14.234 0.729 -2.115 1 93.19 127 HIS B O 1
ATOM 2586 N N . LEU B 1 128 ? -12.766 0.69 -3.801 1 95.88 128 LEU B N 1
ATOM 2587 C CA . LEU B 1 128 ? -12.117 1.938 -3.402 1 95.88 128 LEU B CA 1
ATOM 2588 C C . LEU B 1 128 ? -13.102 3.1 -3.459 1 95.88 128 LEU B C 1
ATOM 2590 O O . LEU B 1 128 ? -13.156 3.92 -2.539 1 95.88 128 LEU B O 1
ATOM 2594 N N . ASP B 1 129 ? -13.906 3.107 -4.504 1 96.44 129 ASP B N 1
ATOM 2595 C CA . ASP B 1 129 ? -14.898 4.172 -4.664 1 96.44 129 ASP B CA 1
ATOM 2596 C C . ASP B 1 129 ? -15.938 4.125 -3.551 1 96.44 129 ASP B C 1
ATOM 2598 O O . ASP B 1 129 ? -16.328 5.164 -3.012 1 96.44 129 ASP B O 1
ATOM 2602 N N . GLU B 1 130 ? -16.359 2.953 -3.23 1 94.81 130 GLU B N 1
ATOM 2603 C CA . GLU B 1 130 ? -17.359 2.801 -2.176 1 94.81 130 GLU B CA 1
ATOM 2604 C C . GLU B 1 130 ? -16.812 3.273 -0.83 1 94.81 130 GLU B C 1
ATOM 2606 O O . GLU B 1 130 ? -17.5 3.963 -0.08 1 94.81 130 GLU B O 1
ATOM 2611 N N . LEU B 1 131 ? -15.625 2.896 -0.513 1 95.06 131 LEU B N 1
ATOM 2612 C CA . LEU B 1 131 ? -14.992 3.322 0.732 1 95.06 131 LEU B CA 1
ATOM 2613 C C . LEU B 1 131 ? -14.844 4.84 0.777 1 95.06 131 LEU B C 1
ATOM 2615 O O . LEU B 1 131 ? -15.156 5.469 1.79 1 95.06 131 LEU B O 1
ATOM 2619 N N . ALA B 1 132 ? -14.398 5.402 -0.355 1 97.12 132 ALA B N 1
ATOM 2620 C CA . ALA B 1 132 ? -14.234 6.852 -0.438 1 97.12 132 ALA B CA 1
ATOM 2621 C C . ALA B 1 132 ? -15.57 7.566 -0.284 1 97.12 132 ALA B C 1
ATOM 2623 O O . ALA B 1 132 ? -15.656 8.602 0.382 1 97.12 132 ALA B O 1
ATOM 2624 N N . ASP B 1 133 ? -16.578 7.004 -0.921 1 96.56 133 ASP B N 1
ATOM 2625 C CA . ASP B 1 133 ? -17.906 7.594 -0.85 1 96.56 133 ASP B CA 1
ATOM 2626 C C . ASP B 1 133 ? -18.438 7.594 0.585 1 96.56 133 ASP B C 1
ATOM 2628 O O . ASP B 1 133 ? -18.938 8.609 1.07 1 96.56 133 ASP B O 1
ATOM 2632 N N . VAL B 1 134 ? -18.297 6.508 1.214 1 95.38 134 VAL B N 1
ATOM 2633 C CA . VAL B 1 134 ? -18.812 6.371 2.57 1 95.38 134 VAL B CA 1
ATOM 2634 C C . VAL B 1 134 ? -18.031 7.285 3.516 1 95.38 134 VAL B C 1
ATOM 2636 O O . VAL B 1 134 ? -18.625 7.996 4.328 1 95.38 134 VAL B O 1
ATOM 2639 N N . LEU B 1 135 ? -16.734 7.285 3.42 1 96.38 135 LEU B N 1
ATOM 2640 C CA . LEU B 1 135 ? -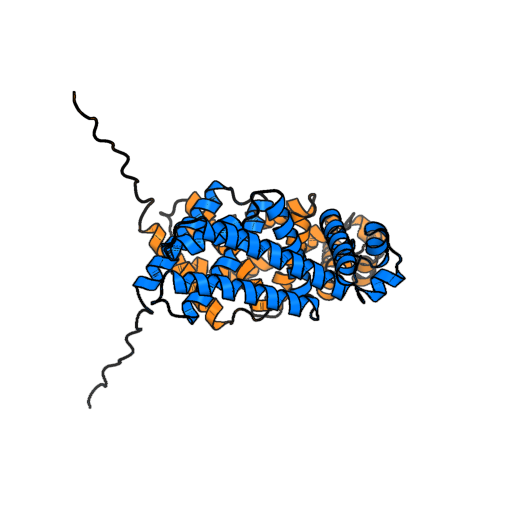15.906 8.109 4.297 1 96.38 135 LEU B CA 1
ATOM 2641 C C . LEU B 1 135 ? -16.141 9.594 4.035 1 96.38 135 LEU B C 1
ATOM 2643 O O . LEU B 1 135 ? -16.312 10.375 4.973 1 96.38 135 LEU B O 1
ATOM 2647 N N . SER B 1 136 ? -16.141 9.977 2.748 1 97.25 136 SER B N 1
ATOM 2648 C CA . SER B 1 136 ? -16.391 11.383 2.424 1 97.25 136 SER B CA 1
ATOM 2649 C C . SER B 1 136 ? -17.766 11.828 2.883 1 97.25 136 SER B C 1
ATOM 2651 O O . SER B 1 136 ? -17.938 12.961 3.324 1 97.25 136 SER B O 1
ATOM 2653 N N . GLY B 1 137 ? -18.75 10.969 2.742 1 95 137 GLY B N 1
ATOM 2654 C CA . GLY B 1 137 ? -20.078 11.258 3.26 1 95 137 GLY B CA 1
ATOM 2655 C C . GLY B 1 137 ? -20.109 11.492 4.758 1 95 137 GLY B C 1
ATOM 2656 O O . GLY B 1 137 ? -20.75 12.422 5.242 1 95 137 GLY B O 1
ATOM 2657 N N . ALA B 1 138 ? -19.391 10.688 5.488 1 94.88 138 ALA B N 1
ATOM 2658 C CA . ALA B 1 138 ? -19.297 10.852 6.938 1 94.88 138 ALA B CA 1
ATOM 2659 C C . ALA B 1 138 ? -18.594 12.156 7.301 1 94.88 138 ALA B C 1
ATOM 2661 O O . ALA B 1 138 ? -18.984 12.828 8.258 1 94.88 138 ALA B O 1
ATOM 2662 N N . LEU B 1 139 ? -17.562 12.484 6.551 1 95.56 139 LEU B N 1
ATOM 2663 C CA . LEU B 1 139 ? -16.828 13.727 6.789 1 95.56 139 LEU B CA 1
ATOM 2664 C C . LEU B 1 139 ? -17.734 14.938 6.574 1 95.56 139 LEU B C 1
ATOM 2666 O O . LEU B 1 139 ? -17.75 15.859 7.391 1 95.56 139 LEU B O 1
ATOM 2670 N N . THR B 1 140 ? -18.516 14.914 5.492 1 94.94 140 THR B N 1
ATOM 2671 C CA . THR B 1 140 ? -19.406 16.031 5.176 1 94.94 140 THR B CA 1
ATOM 2672 C C . THR B 1 140 ? -20.547 16.109 6.191 1 94.94 140 THR B C 1
ATOM 2674 O O . THR B 1 140 ? -21.016 17.203 6.508 1 94.94 140 THR B O 1
ATOM 2677 N N . SER B 1 141 ? -20.984 14.977 6.707 1 92.44 141 SER B N 1
ATOM 2678 C CA . SER B 1 141 ? -22 14.977 7.758 1 92.44 141 SER B CA 1
ATOM 2679 C C . SER B 1 141 ? -21.469 15.602 9.039 1 92.44 141 SER B C 1
ATOM 2681 O O . SER B 1 141 ? -22.203 16.312 9.742 1 92.44 141 SER B O 1
ATOM 2683 N N . ALA B 1 142 ? -20.234 15.352 9.352 1 92.19 142 ALA B N 1
ATOM 2684 C CA . ALA B 1 142 ? -19.609 15.898 10.555 1 92.19 142 ALA B CA 1
ATOM 2685 C C . ALA B 1 142 ? -19.297 17.375 10.383 1 92.19 142 ALA B C 1
ATOM 2687 O O . ALA B 1 142 ? -19.281 18.141 11.359 1 92.19 142 ALA B O 1
ATOM 2688 N N . GLU B 1 143 ? -18.969 17.781 9.156 1 93.38 143 GLU B N 1
ATOM 2689 C CA . GLU B 1 143 ? -18.656 19.156 8.805 1 93.38 143 GLU B CA 1
ATOM 2690 C C . GLU B 1 143 ? -19.375 19.578 7.52 1 93.38 143 GLU B C 1
ATOM 2692 O O . GLU B 1 143 ? -18.766 19.578 6.445 1 93.38 143 GLU B O 1
ATOM 2697 N N . PRO B 1 144 ? -20.562 20.047 7.707 1 91.81 144 PRO B N 1
ATOM 2698 C CA . PRO B 1 144 ? -21.406 20.328 6.535 1 91.81 144 PRO B CA 1
ATOM 2699 C C . PRO B 1 144 ? -20.844 21.422 5.645 1 91.81 144 PRO B C 1
ATOM 2701 O O . PRO B 1 144 ? -21.203 21.516 4.469 1 91.81 144 PRO B O 1
ATOM 2704 N N . GLN B 1 145 ? -19.938 22.281 6.156 1 92.5 145 GLN B N 1
ATOM 2705 C CA . GLN B 1 145 ? -19.375 23.391 5.371 1 92.5 145 GLN B CA 1
ATOM 2706 C C . GLN B 1 145 ? -18.203 22.906 4.531 1 92.5 145 GLN B C 1
ATOM 2708 O O . GLN B 1 145 ? -17.688 23.656 3.699 1 92.5 145 GLN B O 1
ATOM 2713 N N . LEU B 1 146 ? -17.844 21.688 4.738 1 93.19 146 LEU B N 1
ATOM 2714 C CA . LEU B 1 146 ? -16.734 21.109 3.988 1 93.19 146 LEU B CA 1
ATOM 2715 C C . LEU B 1 146 ? -17.109 20.891 2.531 1 93.19 146 LEU B C 1
ATOM 2717 O O . LEU B 1 146 ? -18.125 20.25 2.244 1 93.19 146 LEU B O 1
ATOM 2721 N N . ASP B 1 147 ? -16.25 21.422 1.69 1 94 147 ASP B N 1
ATOM 2722 C CA . ASP B 1 147 ? -16.438 21.188 0.261 1 94 147 ASP B CA 1
ATOM 2723 C C . ASP B 1 147 ? -16.375 19.703 -0.068 1 94 147 ASP B C 1
ATOM 2725 O O . ASP B 1 147 ? -15.555 18.969 0.477 1 94 147 ASP B O 1
ATOM 2729 N N . ALA B 1 148 ? -17.312 19.25 -0.958 1 94.94 148 ALA B N 1
ATOM 2730 C CA . ALA B 1 148 ? -17.438 17.828 -1.29 1 94.94 148 ALA B CA 1
ATOM 2731 C C . ALA B 1 148 ? -16.141 17.312 -1.908 1 94.94 148 ALA B C 1
ATOM 2733 O O . ALA B 1 148 ? -15.734 16.172 -1.634 1 94.94 148 ALA B O 1
ATOM 2734 N N . GLU B 1 149 ? -15.523 18.094 -2.721 1 94.25 149 GLU B N 1
ATOM 2735 C CA . GLU B 1 149 ? -14.273 17.688 -3.35 1 94.25 149 GLU B CA 1
ATOM 2736 C C . GLU B 1 149 ? -13.156 17.531 -2.316 1 94.25 149 GLU B C 1
ATOM 2738 O O . GLU B 1 149 ? -12.359 16.594 -2.387 1 94.25 149 GLU B O 1
ATOM 2743 N N . HIS B 1 150 ? -13.18 18.469 -1.407 1 94.44 150 HIS B N 1
ATOM 2744 C CA . HIS B 1 150 ? -12.18 18.391 -0.343 1 94.44 150 HIS B CA 1
ATOM 2745 C C . HIS B 1 150 ? -12.43 17.203 0.563 1 94.44 150 HIS B C 1
ATOM 2747 O O . HIS B 1 150 ? -11.484 16.531 0.993 1 94.44 150 HIS B O 1
ATOM 2753 N N . ALA B 1 151 ? -13.711 16.938 0.87 1 96.56 151 ALA B N 1
ATOM 2754 C CA . ALA B 1 151 ? -14.055 15.773 1.68 1 96.56 151 ALA B CA 1
ATOM 2755 C C . ALA B 1 151 ? -13.562 14.484 1.025 1 96.56 151 ALA B C 1
ATOM 2757 O O . ALA B 1 151 ? -13.008 13.609 1.697 1 96.56 151 ALA B O 1
ATOM 2758 N N . ARG B 1 152 ? -13.773 14.359 -0.256 1 96.94 152 ARG B N 1
ATOM 2759 C CA . ARG B 1 152 ? -13.344 13.164 -0.97 1 96.94 152 ARG B CA 1
ATOM 2760 C C . ARG B 1 152 ? -11.82 13.062 -0.992 1 96.94 152 ARG B C 1
ATOM 2762 O O . ARG B 1 152 ? -11.258 11.977 -0.853 1 96.94 152 ARG B O 1
ATOM 2769 N N . GLN B 1 153 ? -11.164 14.164 -1.162 1 96.25 153 GLN B N 1
ATOM 2770 C CA . GLN B 1 153 ? -9.703 14.18 -1.136 1 96.25 153 GLN B CA 1
ATOM 2771 C C . GLN B 1 153 ? -9.172 13.688 0.209 1 96.25 153 GLN B C 1
ATOM 2773 O O . GLN B 1 153 ? -8.234 12.891 0.26 1 96.25 153 GLN B O 1
ATOM 2778 N N . LEU B 1 154 ? -9.734 14.203 1.271 1 96.31 154 LEU B N 1
ATOM 2779 C CA . LEU B 1 154 ? -9.344 13.773 2.609 1 96.31 154 LEU B CA 1
ATOM 2780 C C . LEU B 1 154 ? -9.578 12.281 2.793 1 96.31 154 LEU B C 1
ATOM 2782 O O . LEU B 1 154 ? -8.758 11.586 3.404 1 96.31 154 LEU B O 1
ATOM 2786 N N . ALA B 1 155 ? -10.703 11.781 2.268 1 97.81 155 ALA B N 1
ATOM 2787 C CA . ALA B 1 155 ? -11 10.359 2.336 1 97.81 155 ALA B CA 1
ATOM 2788 C C . ALA B 1 155 ? -9.922 9.531 1.634 1 97.81 155 ALA B C 1
ATOM 2790 O O . ALA B 1 155 ? -9.43 8.547 2.186 1 97.81 155 ALA B O 1
ATOM 2791 N N . LEU B 1 156 ? -9.547 9.953 0.421 1 98 156 LEU B N 1
ATOM 2792 C CA . LEU B 1 156 ? -8.531 9.242 -0.348 1 98 156 LEU B CA 1
ATOM 2793 C C . LEU B 1 156 ? -7.184 9.281 0.36 1 98 156 LEU B C 1
ATOM 2795 O O . LEU B 1 156 ? -6.449 8.289 0.369 1 98 156 LEU B O 1
ATOM 2799 N N . GLU B 1 157 ? -6.863 10.406 0.982 1 97.75 157 GLU B N 1
ATOM 2800 C CA . GLU B 1 157 ? -5.617 10.531 1.736 1 97.75 157 GLU B CA 1
ATOM 2801 C C . GLU B 1 157 ? -5.617 9.609 2.955 1 97.75 157 GLU B C 1
ATOM 2803 O O . GLU B 1 157 ? -4.605 8.977 3.262 1 97.75 157 GLU B O 1
ATOM 2808 N N . ALA B 1 158 ? -6.742 9.562 3.637 1 98.19 158 ALA B N 1
ATOM 2809 C CA . ALA B 1 158 ? -6.863 8.68 4.789 1 98.19 158 ALA B CA 1
ATOM 2810 C C . ALA B 1 158 ? -6.723 7.215 4.371 1 98.19 158 ALA B C 1
ATOM 2812 O O . ALA B 1 158 ? -6.066 6.43 5.059 1 98.19 158 ALA B O 1
ATOM 2813 N N . MET B 1 159 ? -7.363 6.863 3.273 1 98.06 159 MET B N 1
ATOM 2814 C CA . MET B 1 159 ? -7.258 5.508 2.736 1 98.06 159 MET B CA 1
ATOM 2815 C C . MET B 1 159 ? -5.809 5.172 2.395 1 98.06 159 MET B C 1
ATOM 2817 O O . MET B 1 159 ? -5.328 4.082 2.717 1 98.06 159 MET B O 1
ATOM 2821 N N . ALA B 1 160 ? -5.121 6.117 1.721 1 98.12 160 ALA B N 1
ATOM 2822 C CA . ALA B 1 160 ? -3.717 5.93 1.374 1 98.12 160 ALA B CA 1
ATOM 2823 C C . ALA B 1 160 ? -2.865 5.727 2.625 1 98.12 160 ALA B C 1
ATOM 2825 O O . ALA B 1 160 ? -2.041 4.812 2.682 1 98.12 160 ALA B O 1
ATOM 2826 N N . MET B 1 161 ? -3.098 6.539 3.609 1 97.75 161 MET B N 1
ATOM 2827 C CA . MET B 1 161 ? -2.357 6.465 4.867 1 97.75 161 MET B CA 1
ATOM 2828 C C . MET B 1 161 ? -2.611 5.137 5.57 1 97.75 161 MET B C 1
ATOM 2830 O O . MET B 1 161 ? -1.676 4.496 6.051 1 97.75 161 MET B O 1
ATOM 2834 N N . ALA B 1 162 ? -3.85 4.727 5.617 1 97.62 162 ALA B N 1
ATOM 2835 C CA . ALA B 1 162 ? -4.211 3.471 6.27 1 97.62 162 ALA B CA 1
ATOM 2836 C C . ALA B 1 162 ? -3.49 2.291 5.621 1 97.62 162 ALA B C 1
ATOM 2838 O O . ALA B 1 162 ? -2.943 1.433 6.32 1 97.62 162 ALA B O 1
ATOM 2839 N N . HIS B 1 163 ? -3.512 2.299 4.34 1 97.25 163 HIS B N 1
ATOM 2840 C CA . HIS B 1 163 ? -2.881 1.194 3.627 1 97.25 163 HIS B CA 1
ATOM 2841 C C . HIS B 1 163 ? -1.375 1.172 3.867 1 97.25 163 HIS B C 1
ATOM 2843 O O . HIS B 1 163 ? -0.82 0.143 4.262 1 97.25 163 HIS B O 1
ATOM 2849 N N . GLY B 1 164 ? -0.708 2.311 3.646 1 97.81 164 GLY B N 1
ATOM 2850 C CA . GLY B 1 164 ? 0.732 2.375 3.838 1 97.81 164 GLY B CA 1
ATOM 2851 C C . GLY B 1 164 ? 1.158 2.1 5.266 1 97.81 164 GLY B C 1
ATOM 2852 O O . GLY B 1 164 ? 2.104 1.344 5.504 1 97.81 164 GLY B O 1
ATOM 2853 N N . MET B 1 165 ? 0.485 2.66 6.273 1 98 165 MET B N 1
ATOM 2854 C CA . MET B 1 165 ? 0.802 2.436 7.68 1 98 165 MET B CA 1
ATOM 2855 C C . MET B 1 165 ? 0.512 0.992 8.078 1 98 165 MET B C 1
ATOM 2857 O O . MET B 1 165 ? 1.209 0.425 8.922 1 98 165 MET B O 1
ATOM 2861 N N . GLY B 1 166 ? -0.581 0.462 7.496 1 98.12 166 GLY B N 1
ATOM 2862 C CA . GLY B 1 166 ? -0.906 -0.925 7.789 1 98.12 166 GLY B CA 1
ATOM 2863 C C . GLY B 1 166 ? 0.226 -1.883 7.473 1 98.12 166 GLY B C 1
ATOM 2864 O O . GLY B 1 166 ? 0.549 -2.76 8.273 1 98.12 166 GLY B O 1
ATOM 2865 N N . THR B 1 167 ? 0.818 -1.689 6.352 1 97.62 167 THR B N 1
ATOM 2866 C CA . THR B 1 167 ? 1.948 -2.523 5.957 1 97.62 167 THR B CA 1
ATOM 2867 C C . THR B 1 167 ? 3.127 -2.326 6.906 1 97.62 167 THR B C 1
ATOM 2869 O O . THR B 1 167 ? 3.748 -3.297 7.34 1 97.62 167 THR B O 1
ATOM 2872 N N . LEU B 1 168 ? 3.447 -1.115 7.199 1 97.94 168 LEU B N 1
ATOM 2873 C CA . LEU B 1 168 ? 4.551 -0.822 8.109 1 97.94 168 LEU B CA 1
ATOM 2874 C C . LEU B 1 168 ? 4.305 -1.438 9.484 1 97.94 168 LEU B C 1
ATOM 2876 O O . LEU B 1 168 ? 5.238 -1.912 10.133 1 97.94 168 LEU B O 1
ATOM 2880 N N . LEU B 1 169 ? 3.068 -1.471 9.922 1 97.31 169 LEU B N 1
ATOM 2881 C CA . LEU B 1 169 ? 2.695 -2.074 11.195 1 97.31 169 LEU B CA 1
ATOM 2882 C C . LEU B 1 169 ? 2.859 -3.59 11.148 1 97.31 169 LEU B C 1
ATOM 2884 O O . LEU B 1 169 ? 3.408 -4.188 12.078 1 97.31 169 LEU B O 1
ATOM 2888 N N . LEU B 1 170 ? 2.393 -4.18 10.086 1 95.5 170 LEU B N 1
ATOM 2889 C CA . LEU B 1 170 ? 2.471 -5.629 9.945 1 95.5 170 LEU B CA 1
ATOM 2890 C C . LEU B 1 170 ? 3.922 -6.098 9.93 1 95.5 170 LEU B C 1
ATOM 2892 O O . LEU B 1 170 ? 4.23 -7.188 10.414 1 95.5 170 LEU B O 1
ATOM 2896 N N . LEU B 1 171 ? 4.785 -5.258 9.422 1 95.75 171 LEU B N 1
ATOM 2897 C CA . LEU B 1 171 ? 6.195 -5.613 9.312 1 95.75 171 LEU B CA 1
ATOM 2898 C C . LEU B 1 171 ? 6.98 -5.098 10.516 1 95.75 171 LEU B C 1
ATOM 2900 O O . LEU B 1 171 ? 8.211 -5.145 10.523 1 95.75 171 LEU B O 1
ATOM 2904 N N . HIS B 1 172 ? 6.32 -4.484 11.469 1 94.69 172 HIS B N 1
ATOM 2905 C CA . HIS B 1 172 ? 6.887 -4.027 12.734 1 94.69 172 HIS B CA 1
ATOM 2906 C C . HIS B 1 172 ? 7.918 -2.926 12.508 1 94.69 172 HIS B C 1
ATOM 2908 O O . HIS B 1 172 ? 8.914 -2.844 13.227 1 94.69 172 HIS B O 1
ATOM 2914 N N . ARG B 1 173 ? 7.695 -2.121 11.484 1 96.12 173 ARG B N 1
ATOM 2915 C CA . ARG B 1 173 ? 8.531 -0.953 11.227 1 96.12 173 ARG B CA 1
ATOM 2916 C C . ARG B 1 173 ? 7.91 0.307 11.82 1 96.12 173 ARG B C 1
ATOM 2918 O O . ARG B 1 173 ? 8.57 1.343 11.922 1 96.12 173 ARG B O 1
ATOM 2925 N N . LEU B 1 174 ? 6.664 0.158 12.117 1 96.56 174 LEU B N 1
ATOM 2926 C CA . LEU B 1 174 ? 5.895 1.179 12.82 1 96.56 174 LEU B CA 1
ATOM 2927 C C . LEU B 1 174 ? 5.246 0.604 14.078 1 96.56 174 LEU B C 1
ATOM 2929 O O . LEU B 1 174 ? 4.566 -0.422 14.016 1 96.56 174 LEU B O 1
ATOM 2933 N N . GLY B 1 175 ? 5.539 1.177 15.18 1 95.5 175 GLY B N 1
ATOM 2934 C CA . GLY B 1 175 ? 4.926 0.725 16.422 1 95.5 175 GLY B CA 1
ATOM 2935 C C . GLY B 1 175 ? 3.502 1.216 16.594 1 95.5 175 GLY B C 1
ATOM 2936 O O . GLY B 1 175 ? 3.08 2.164 15.922 1 95.5 175 GLY B O 1
ATOM 2937 N N . ARG B 1 176 ? 2.777 0.542 17.469 1 95.44 176 ARG B N 1
ATOM 2938 C CA . ARG B 1 176 ? 1.38 0.886 17.703 1 95.44 176 ARG B CA 1
ATOM 2939 C C . ARG B 1 176 ? 1.248 2.316 18.219 1 95.44 176 ARG B C 1
ATOM 2941 O O . ARG B 1 176 ? 0.36 3.057 17.781 1 95.44 176 ARG B O 1
ATOM 2948 N N . GLN B 1 177 ? 2.072 2.684 19.094 1 95.44 177 GLN B N 1
ATOM 2949 C CA . GLN B 1 177 ? 2.025 4.035 19.656 1 95.44 177 GLN B CA 1
ATOM 2950 C C . GLN B 1 177 ? 2.326 5.078 18.578 1 95.44 177 GLN B C 1
ATOM 2952 O O . GLN B 1 177 ? 1.644 6.102 18.484 1 95.44 177 GLN B O 1
ATOM 2957 N N . GLN B 1 178 ? 3.348 4.805 17.781 1 95.81 178 GLN B N 1
ATOM 2958 C CA . GLN B 1 178 ? 3.691 5.707 16.688 1 95.81 178 GLN B CA 1
ATOM 2959 C C . GLN B 1 178 ? 2.531 5.848 15.711 1 95.81 178 GLN B C 1
ATOM 2961 O O . GLN B 1 178 ? 2.258 6.941 15.219 1 95.81 178 GLN B O 1
ATOM 2966 N N . ALA B 1 179 ? 1.877 4.711 15.438 1 97.62 179 ALA B N 1
ATOM 2967 C CA . ALA B 1 179 ? 0.722 4.73 14.539 1 97.62 179 ALA B CA 1
ATOM 2968 C C . ALA B 1 179 ? -0.382 5.629 15.086 1 97.62 179 ALA B C 1
ATOM 2970 O O . ALA B 1 179 ? -0.969 6.422 14.352 1 97.62 179 ALA B O 1
ATOM 2971 N N . GLU B 1 180 ? -0.628 5.5 16.391 1 97.19 180 GLU B N 1
ATOM 2972 C CA . GLU B 1 180 ? -1.656 6.32 17.016 1 97.19 180 GLU B CA 1
ATOM 2973 C C . GLU B 1 180 ? -1.309 7.805 16.938 1 97.19 180 GLU B C 1
ATOM 2975 O O . GLU B 1 180 ? -2.186 8.641 16.719 1 97.19 180 GLU B O 1
ATOM 2980 N N . GLU B 1 181 ? -0.068 8.125 17.141 1 95.88 181 GLU B N 1
ATOM 2981 C CA . GLU B 1 181 ? 0.389 9.508 17.047 1 95.88 181 GLU B CA 1
ATOM 2982 C C . GLU B 1 181 ? 0.201 10.055 15.625 1 95.88 181 GLU B C 1
ATOM 2984 O O . GLU B 1 181 ? -0.208 11.203 15.445 1 95.88 181 GLU B O 1
ATOM 2989 N N . SER B 1 182 ? 0.497 9.234 14.648 1 96.69 182 SER B N 1
ATOM 2990 C CA . SER B 1 182 ? 0.318 9.625 13.25 1 96.69 182 SER B CA 1
ATOM 2991 C C . SER B 1 182 ? -1.154 9.859 12.93 1 96.69 182 SER B C 1
ATOM 2993 O O . SER B 1 182 ? -1.496 10.797 12.203 1 96.69 182 SER B O 1
ATOM 2995 N N . ILE B 1 183 ? -2.018 8.992 13.438 1 97.56 183 ILE B N 1
ATOM 2996 C CA . ILE B 1 183 ? -3.457 9.125 13.234 1 97.56 183 ILE B CA 1
ATOM 2997 C C . ILE B 1 183 ? -3.938 10.453 13.812 1 97.56 183 ILE B C 1
ATOM 2999 O O . ILE B 1 183 ? -4.66 11.195 13.148 1 97.56 183 ILE B O 1
ATOM 3003 N N . ASP B 1 184 ? -3.52 10.75 14.992 1 95.81 184 ASP B N 1
ATOM 3004 C CA . ASP B 1 184 ? -3.947 11.969 15.664 1 95.81 184 ASP B CA 1
ATOM 3005 C C . ASP B 1 184 ? -3.473 13.211 14.906 1 95.81 184 ASP B C 1
ATOM 3007 O O . ASP B 1 184 ? -4.238 14.156 14.719 1 95.81 184 ASP B O 1
ATOM 3011 N N . ARG B 1 185 ? -2.252 13.172 14.484 1 93.69 185 ARG B N 1
ATOM 3012 C CA . ARG B 1 185 ? -1.701 14.297 13.742 1 93.69 185 ARG B CA 1
ATOM 3013 C C . ARG B 1 185 ? -2.432 14.484 12.414 1 93.69 185 ARG B C 1
ATOM 3015 O O . ARG B 1 185 ? -2.76 15.609 12.031 1 93.69 185 ARG B O 1
ATOM 3022 N N . PHE B 1 186 ? -2.691 13.406 11.75 1 95.94 186 PHE B N 1
ATOM 3023 C CA . PHE B 1 186 ? -3.402 13.469 10.477 1 95.94 186 PHE B CA 1
ATOM 3024 C C . PHE B 1 186 ? -4.781 14.094 10.656 1 95.94 186 PHE B C 1
ATOM 3026 O O . PHE B 1 186 ? -5.16 15 9.922 1 95.94 186 PHE B O 1
ATOM 3033 N N . ALA B 1 187 ? -5.492 13.57 11.648 1 95.25 187 ALA B N 1
ATOM 3034 C CA . ALA B 1 187 ? -6.852 14.039 11.914 1 95.25 187 ALA B CA 1
ATOM 3035 C C . ALA B 1 187 ? -6.859 15.508 12.312 1 95.25 187 ALA B C 1
ATOM 3037 O O . ALA B 1 187 ? -7.707 16.281 11.859 1 95.25 187 ALA B O 1
ATOM 3038 N N . GLN B 1 188 ? -5.93 15.945 13.125 1 92.56 188 GLN B N 1
ATOM 3039 C CA . GLN B 1 188 ? -5.852 17.328 13.586 1 92.56 188 GLN B CA 1
ATOM 3040 C C . GLN B 1 188 ? -5.504 18.266 12.438 1 92.56 188 GLN B C 1
ATOM 3042 O O . GLN B 1 188 ? -6.07 19.359 12.336 1 92.56 188 GLN B O 1
ATOM 3047 N N . ASN B 1 189 ? -4.586 17.859 11.586 1 93 189 ASN B N 1
ATOM 3048 C CA . ASN B 1 189 ? -4.188 18.688 10.445 1 93 189 ASN B CA 1
ATOM 3049 C C . ASN B 1 189 ? -5.344 18.875 9.469 1 93 189 ASN B C 1
ATOM 3051 O O . ASN B 1 189 ? -5.469 19.922 8.844 1 93 189 ASN B O 1
ATOM 3055 N N . ALA B 1 190 ? -6.105 17.797 9.32 1 91.5 190 ALA B N 1
ATOM 3056 C CA . ALA B 1 190 ? -7.258 17.891 8.422 1 91.5 190 ALA B CA 1
ATOM 3057 C C . ALA B 1 190 ? -8.258 18.922 8.922 1 91.5 190 ALA B C 1
ATOM 3059 O O . ALA B 1 190 ? -8.898 19.625 8.125 1 91.5 190 ALA B O 1
ATOM 3060 N N . ALA B 1 191 ? -8.398 19.031 10.211 1 86.44 191 ALA B N 1
ATOM 3061 C CA . ALA B 1 191 ? -9.32 20 10.812 1 86.44 191 ALA B CA 1
ATOM 3062 C C . ALA B 1 191 ? -8.812 21.422 10.656 1 86.44 191 ALA B C 1
ATOM 3064 O O . ALA B 1 191 ? -9.602 22.359 10.492 1 86.44 191 ALA B O 1
ATOM 3065 N N . LEU B 1 192 ? -7.488 21.641 10.664 1 80 192 LEU B N 1
ATOM 3066 C CA . LEU B 1 192 ? -6.883 22.969 10.57 1 80 192 LEU B CA 1
ATOM 3067 C C . LEU B 1 192 ? -6.926 23.484 9.141 1 80 192 LEU B C 1
ATOM 3069 O O . LEU B 1 192 ? -7.023 24.688 8.914 1 80 192 LEU B O 1
ATOM 3073 N N . SER B 1 193 ? -6.742 22.641 8.195 1 70.12 193 SER B N 1
ATOM 3074 C CA . SER B 1 193 ? -6.734 23.047 6.793 1 70.12 193 SER B CA 1
ATOM 3075 C C . SER B 1 193 ? -8.102 23.547 6.352 1 70.12 193 SER B C 1
ATOM 3077 O O . SER B 1 193 ? -8.203 24.391 5.453 1 70.12 193 SER B O 1
ATOM 3079 N N . ASP B 1 194 ? -9.086 23.016 6.848 1 61.31 194 ASP B N 1
ATOM 3080 C CA . ASP B 1 194 ? -10.438 23.453 6.52 1 61.31 194 ASP B CA 1
ATOM 3081 C C . ASP B 1 194 ? -10.719 24.844 7.074 1 61.31 194 ASP B C 1
ATOM 3083 O O . ASP B 1 194 ? -11.414 25.641 6.445 1 61.31 194 ASP B O 1
ATOM 3087 N N . GLU B 1 195 ? -10.18 25.109 8.242 1 57.31 195 GLU B N 1
ATOM 3088 C CA . GLU B 1 195 ? -10.406 26.422 8.82 1 57.31 195 GLU B CA 1
ATOM 3089 C C . GLU B 1 195 ? -9.742 27.516 7.98 1 57.31 195 GLU B C 1
ATOM 3091 O O . GLU B 1 195 ? -10.195 28.656 7.965 1 57.31 195 GLU B O 1
ATOM 3096 N N . HIS B 1 196 ? -8.539 27.234 7.301 1 52.69 196 HIS B N 1
ATOM 3097 C CA . HIS B 1 196 ? -7.863 28.25 6.508 1 52.69 196 HIS B CA 1
ATOM 3098 C C . HIS B 1 196 ? -8.312 28.203 5.051 1 52.69 196 HIS B C 1
ATOM 3100 O O . HIS B 1 196 ? -7.844 28.984 4.227 1 52.69 196 HIS B O 1
ATOM 3106 N N . GLY B 1 197 ? -9.539 28.016 4.656 1 48.47 197 GLY B N 1
ATOM 3107 C CA . GLY B 1 197 ? -10.062 28.109 3.301 1 48.47 197 GLY B CA 1
ATOM 3108 C C . GLY B 1 197 ? -8.977 28.078 2.242 1 48.47 197 GLY B C 1
ATOM 3109 O O . GLY B 1 197 ? -7.789 28.156 2.561 1 48.47 197 GLY B O 1
ATOM 3110 N N . PRO B 1 198 ? -9.078 27.625 0.896 1 43.84 198 PRO B N 1
ATOM 3111 C CA . PRO B 1 198 ? -7.992 27.828 -0.068 1 43.84 198 PRO B CA 1
ATOM 3112 C C . PRO B 1 198 ? -7.262 29.156 0.129 1 43.84 198 PRO B C 1
ATOM 3114 O O . PRO B 1 198 ? -7.898 30.188 0.379 1 43.84 198 PRO B O 1
ATOM 3117 N N . ARG B 1 199 ? -6.227 29.312 0.698 1 39.62 199 ARG B N 1
ATOM 3118 C CA . ARG B 1 199 ? -5.578 30.625 0.648 1 39.62 199 ARG B CA 1
ATOM 3119 C C . ARG B 1 199 ? -5.852 31.312 -0.682 1 39.62 199 ARG B C 1
ATOM 3121 O O . ARG B 1 199 ? -5.602 30.75 -1.747 1 39.62 199 ARG B O 1
ATOM 3128 N N . GLN B 1 200 ? -6.859 32.156 -0.833 1 35.81 200 GLN B N 1
ATOM 3129 C CA . GLN B 1 200 ? -7.117 33.062 -1.939 1 35.81 200 GLN B CA 1
ATOM 3130 C C . GLN B 1 200 ? -5.812 33.625 -2.508 1 35.81 200 GLN B C 1
ATOM 3132 O O . GLN B 1 200 ? -5.121 34.406 -1.846 1 35.81 200 GLN B O 1
ATOM 3137 N N . THR B 1 201 ? -4.934 32.812 -3.201 1 39.28 201 THR B N 1
ATOM 3138 C CA . THR B 1 201 ? -3.977 33.562 -4.02 1 39.28 201 THR B CA 1
ATOM 3139 C C . THR B 1 201 ? -4.582 34.875 -4.512 1 39.28 201 THR B C 1
ATOM 3141 O O . THR B 1 201 ? -5.602 34.875 -5.203 1 39.28 201 THR B O 1
ATOM 3144 N N . ASP B 1 202 ? -4.57 35.812 -3.746 1 38.53 202 ASP B N 1
ATOM 3145 C CA . ASP B 1 202 ? -4.895 37.188 -4.055 1 38.53 202 ASP B CA 1
ATOM 3146 C C . ASP B 1 202 ? -4.484 37.562 -5.48 1 38.53 202 ASP B C 1
ATOM 3148 O O . ASP B 1 202 ? -3.293 37.656 -5.781 1 38.53 202 ASP B O 1
ATOM 3152 N N . LYS B 1 203 ? -5.082 37.031 -6.527 1 41.19 203 LYS B N 1
ATOM 3153 C CA . LYS B 1 203 ? -4.949 37.375 -7.941 1 41.19 203 LYS B CA 1
ATOM 3154 C C . LYS B 1 203 ? -5.082 38.875 -8.164 1 41.19 203 LYS B C 1
ATOM 3156 O O . LYS B 1 203 ? -5.211 39.312 -9.305 1 41.19 203 LYS B O 1
ATOM 3161 N N . SER B 1 204 ? -5.668 39.625 -7.285 1 39.16 204 SER B N 1
ATOM 3162 C CA . SER B 1 204 ? -6.109 40.844 -7.984 1 39.16 204 SER B CA 1
ATOM 3163 C C . SER B 1 204 ? -4.922 41.688 -8.461 1 39.16 204 SER B C 1
ATOM 3165 O O . SER B 1 204 ? -4.18 42.219 -7.648 1 39.16 204 SER B O 1
ATOM 3167 N N . PRO B 1 205 ? -4.203 41.25 -9.547 1 44.75 205 PRO B N 1
ATOM 3168 C CA . PRO B 1 205 ? -3.258 42.281 -10 1 44.75 205 PRO B CA 1
ATOM 3169 C C . PRO B 1 205 ? -3.898 43.656 -10.117 1 44.75 205 PRO B C 1
ATOM 3171 O O . PRO B 1 205 ? -5.078 43.75 -10.453 1 44.75 205 PRO B O 1
ATOM 3174 N N . ARG B 1 206 ? -3.568 44.656 -9.305 1 45.72 206 ARG B N 1
ATOM 3175 C CA . ARG B 1 206 ? -3.965 46.031 -9.438 1 45.72 206 ARG B CA 1
ATOM 3176 C C . ARG B 1 206 ? -3.844 46.5 -10.883 1 45.72 206 ARG B C 1
ATOM 3178 O O . ARG B 1 206 ? -2.803 46.312 -11.516 1 45.72 206 ARG B O 1
ATOM 3185 N N . PRO B 1 207 ? -4.988 46.719 -11.531 1 45.69 207 PRO B N 1
ATOM 3186 C CA . PRO B 1 207 ? -4.895 47.281 -12.875 1 45.69 207 PRO B CA 1
ATOM 3187 C C . PRO B 1 207 ? -4.031 48.562 -12.922 1 45.69 207 PRO B C 1
ATOM 3189 O O . PRO B 1 207 ? -4.176 49.438 -12.078 1 45.69 207 PRO B O 1
ATOM 3192 N N . LEU B 1 208 ? -2.779 48.5 -13.258 1 43.34 208 LEU B N 1
ATOM 3193 C CA . LEU B 1 208 ? -1.994 49.688 -13.523 1 43.34 208 LEU B CA 1
ATOM 3194 C C . LEU B 1 208 ? -2.789 50.688 -14.367 1 43.34 208 LEU B C 1
ATOM 3196 O O . LEU B 1 208 ? -3.293 50.344 -15.438 1 43.34 208 LEU B O 1
ATOM 3200 N N . THR B 1 209 ? -3.588 51.562 -13.781 1 41.5 209 THR B N 1
ATOM 3201 C CA . THR B 1 209 ? -4.094 52.781 -14.43 1 41.5 209 THR B CA 1
ATOM 3202 C C . THR B 1 209 ? -3.02 53.406 -15.32 1 41.5 209 THR B C 1
ATOM 3204 O O . THR B 1 209 ? -1.883 53.594 -14.883 1 41.5 209 THR B O 1
ATOM 3207 N N . SER B 1 210 ? -3.219 53.438 -16.672 1 34.75 210 SER B N 1
ATOM 3208 C CA . SER B 1 210 ? -2.623 54.5 -17.484 1 34.75 210 SER B CA 1
ATOM 3209 C C . SER B 1 210 ? -3.062 55.875 -17.031 1 34.75 210 SER B C 1
ATOM 3211 O O . SER B 1 210 ? -4.219 56.062 -16.656 1 34.75 210 SER B O 1
#

InterPro domains:
  IPR001647 DNA-binding HTH domain, TetR-type [PF00440] (10-56)
  IPR001647 DNA-binding HTH domain, TetR-type [PR00455] (10-23)
  IPR001647 DNA-binding HTH domain, TetR-type [PR00455] (31-54)
  IPR001647 DNA-binding HTH domain, TetR-type [PS50977] (4-64)
  IPR009057 Homedomain-like superfamily [SSF46689] (2-72)
  IPR050109 HTH-type, TetR-like transcriptional regulator [PTHR30055] (5-187)

Radius of gyration: 23.91 Å; Cα contacts (8 Å, |Δi|>4): 495; chains: 2; bounding box: 65×86×74 Å